Protein 3U1X (pdb70)

Nearest PDB structures (foldseek):
  3u1x-assembly1_B  TM=1.005E+00  e=4.357E-47  Parabacteroides distasonis ATCC 8503
  3u1x-assembly1_A  TM=9.796E-01  e=8.540E-43  Parabacteroides distasonis ATCC 8503
  4jqt-assembly1_B  TM=8.366E-01  e=4.100E-19  Bacteroides thetaiotaomicron VPI-5482
  3hbk-assembly1_A  TM=8.298E-01  e=6.102E-19  Parabacteroides distasonis ATCC 8503
  3h3l-assembly1_A-2  TM=8.104E-01  e=2.448E-17  Parabacteroides distasonis ATCC 8503

CATH classification: 2.60.120.560

Foldseek 3Di:
DWQDDDPVLVVVFKDRCQNLAANVQKQAQHGHQDQWDRDRSKIKHAACFNWMWGPDKAQWKDKKKKKAFAFLWWKWKWHAFDHDPVDSDRQLATWTQIDGQQAGHQDADPVGDGGDDQCCHGRHRHLRGFPDDDDDGHPDMKMWWGDDQQWIWTDIRHDTRDIDGCPPPVNVNCPVTDNPVRPNYHPDSMHIIIMGIHDGMMIMTPIMMGRDD/DWQDADPVLVVVAKDRCPNQAANVQKQAQHGRQDQWGRDRSKIKHALPPDDDDAFNKMWGPDKAQWKDKKKKKAFAFLWWKWKWHQFDHDPVDRDRQLATFTQTDGQQAGNFDQDPVRRGGDDQCCYGRHRRLRGFPDDDDDGHPDMKMWWGDDQQWIWTDIRHGTRDIDGCPDPVNVNVVPGDNPVRPNHNVDSMGIMIMGTNDGMMIMTRIMMRRDD

B-factor: mean 22.84, std 11.78, range [7.79, 90.68]

Sequence (432 aa):
KDNVLTEEEKAEGYTLLFNGKDFTGWKFNGGDVKKGWQVEDGVIVGYGVSTDIVTVKNYHNFQIKKWDWKIGAQGNSSGFLYHVQEGPKYKAPFETGPEYQLIDDDNYPWVSETGKEGLEDWQKTGCNYYAYVPETKQVNPPGEWNSSVLYKDGYVEHWLNGEKLFSFQEGSEDWKRRYSGKWEAFPDYGISTTGKLCFQDHGSKVYFKNVKIKDLDKDNVLTEEEKAEGYTLLFNGKDFTGWKFNGGDVKGWQVEDGVIVGYGADTTIKVSTDIVTVKNYHNFQIKWDWKIGAQGNSGFLYHVQEGPKYKAPFETGPEYQLIDDDNYPWVSETGKEGLEDWQKTGCNYAYVPETKQVNPPGEWNSSVLYKDGYVEHWLNGEKLFSFQEGSEDWKRRYSGKWEAFPDYGISTTGKLCFQDHGSKVYFKNVKIKDLD

Structure (mmCIF, N/CA/C/O backbone):
data_3U1X
#
_entry.id   3U1X
#
_cell.length_a   38.690
_cell.length_b   41.214
_cell.length_c   77.324
_cell.angle_alpha   92.980
_cell.angle_beta   91.640
_cell.angle_gamma   117.970
#
_symmetry.space_group_name_H-M   'P 1'
#
loop_
_entity.id
_entity.type
_entity.pdbx_description
1 polymer 'putative glycosyl hydrolase'
2 non-polymer 'TRIETHYLENE GLYCOL'
3 water water
#
loop_
_atom_site.group_PDB
_atom_site.id
_atom_site.type_symbol
_atom_site.label_atom_id
_atom_site.label_alt_id
_atom_site.label_comp_id
_atom_site.label_asym_id
_atom_site.label_entity_id
_atom_site.label_seq_id
_atom_site.pdbx_PDB_ins_code
_atom_site.Cartn_x
_atom_site.Cartn_y
_atom_site.Cartn_z
_atom_site.occupancy
_atom_site.B_iso_or_equiv
_atom_site.auth_seq_id
_atom_site.auth_comp_id
_atom_site.auth_asym_id
_atom_site.auth_atom_id
_atom_site.pdbx_PDB_model_num
ATOM 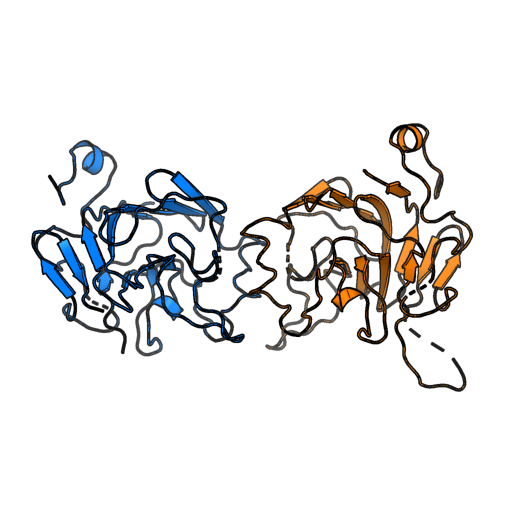1 N N . LYS A 1 8 ? 3.888 15.746 35.699 1.00 35.98 30 LYS A N 1
ATOM 2 C CA . LYS A 1 8 ? 4.510 15.922 37.021 1.00 30.00 30 LYS A CA 1
ATOM 3 C C . LYS A 1 8 ? 4.274 14.773 38.014 1.00 22.98 30 LYS A C 1
ATOM 4 O O . LYS A 1 8 ? 4.708 14.886 39.146 1.00 25.42 30 LYS A O 1
ATOM 10 N N . ASP A 1 9 ? 3.630 13.671 37.600 1.00 19.76 31 ASP A N 1
ATOM 11 C CA . ASP A 1 9 ? 3.763 12.404 38.355 1.00 19.78 31 ASP A CA 1
ATOM 12 C C . ASP A 1 9 ? 5.210 11.917 38.310 1.00 16.45 31 ASP A C 1
ATOM 13 O O . ASP A 1 9 ? 5.903 12.046 37.292 1.00 15.13 31 ASP A O 1
ATOM 18 N N . ASN A 1 10 ? 5.662 11.363 39.433 1.00 13.90 32 ASN A N 1
ATOM 19 C CA . ASN A 1 10 ? 7.010 10.842 39.607 1.00 12.65 32 ASN A CA 1
ATOM 20 C C . ASN A 1 10 ? 8.105 11.891 39.365 1.00 13.17 32 ASN A C 1
ATOM 21 O O . ASN A 1 10 ? 9.154 11.576 38.827 1.00 14.74 32 ASN A O 1
ATOM 26 N N . VAL A 1 11 ? 7.830 13.119 39.784 1.00 14.20 33 VAL A N 1
ATOM 27 C CA . VAL A 1 11 ? 8.782 14.209 39.727 1.00 14.29 33 VAL A CA 1
ATOM 28 C C . VAL A 1 11 ? 8.785 14.868 41.090 1.00 13.20 33 VAL A C 1
ATOM 29 O O . VAL A 1 11 ? 7.744 15.209 41.591 1.00 13.78 33 VAL A O 1
ATOM 33 N N . LEU A 1 12 ? 9.964 15.012 41.661 1.00 15.21 34 LEU A N 1
ATOM 34 C CA . LEU A 1 12 ? 10.149 15.788 42.876 1.00 14.61 34 LEU A CA 1
ATOM 35 C C . LEU A 1 12 ? 10.022 17.268 42.587 1.00 14.99 34 LEU A C 1
ATOM 36 O O . LEU A 1 12 ? 10.595 17.788 41.612 1.00 15.01 34 LEU A O 1
ATOM 41 N N . THR A 1 13 ? 9.262 17.950 43.426 1.00 13.72 35 THR A N 1
ATOM 42 C CA . THR A 1 13 ? 9.243 19.397 43.418 1.00 14.96 35 THR A CA 1
ATOM 43 C C . THR A 1 13 ? 10.563 19.867 43.980 1.00 14.61 35 THR A C 1
ATOM 44 O O . THR A 1 13 ? 11.260 19.123 44.680 1.00 14.91 35 THR A O 1
ATOM 48 N N . GLU A 1 14 ? 10.895 21.111 43.693 1.00 16.21 36 GLU A N 1
ATOM 49 C CA . GLU A 1 14 ? 12.075 21.726 44.259 1.00 17.09 36 GLU A CA 1
ATOM 50 C C . GLU A 1 14 ? 12.006 21.697 45.774 1.00 15.28 36 GLU A C 1
ATOM 51 O O . GLU A 1 14 ? 13.003 21.447 46.450 1.00 14.11 36 GLU A O 1
ATOM 57 N N . GLU A 1 15 ? 10.818 21.974 46.318 1.00 14.36 37 GLU A N 1
ATOM 58 C CA . GLU A 1 15 ? 10.624 21.945 47.769 1.00 12.95 37 GLU A CA 1
ATOM 59 C C . GLU A 1 15 ? 10.872 20.555 48.360 1.00 12.75 37 GLU A C 1
ATOM 60 O O . GLU A 1 15 ? 11.494 20.426 49.414 1.00 13.06 37 GLU A O 1
ATOM 66 N N . GLU A 1 16 ? 10.347 19.520 47.701 1.00 12.28 38 GLU A N 1
ATOM 67 C CA . GLU A 1 16 ? 10.570 18.142 48.145 1.00 13.20 38 GLU A CA 1
ATOM 68 C C . GLU A 1 16 ? 12.066 17.798 48.193 1.00 12.63 38 GLU A C 1
ATOM 69 O O . GLU A 1 16 ? 12.537 17.203 49.160 1.00 11.41 38 GLU A O 1
ATOM 75 N N . LYS A 1 17 ? 12.815 18.180 47.163 1.00 12.11 39 LYS A N 1
ATOM 76 C CA . LYS A 1 17 ? 14.260 17.941 47.180 1.00 15.13 39 LYS A CA 1
ATOM 77 C C . LYS A 1 17 ? 14.933 18.694 48.321 1.00 14.75 39 LYS A C 1
ATOM 78 O O . LYS A 1 17 ? 15.801 18.139 49.010 1.00 15.39 39 LYS A O 1
ATOM 84 N N . ALA A 1 18 ? 14.526 19.945 48.539 1.00 14.80 40 ALA A N 1
ATOM 85 C CA . ALA A 1 18 ? 15.077 20.758 49.619 1.00 15.35 40 ALA A CA 1
ATOM 86 C C . ALA A 1 18 ? 14.839 20.143 50.976 1.00 16.82 40 ALA A C 1
ATOM 87 O O . ALA A 1 18 ? 15.692 20.265 51.842 1.00 16.94 40 ALA A O 1
ATOM 89 N N . GLU A 1 19 ? 13.716 19.447 51.166 1.00 16.37 41 GLU A N 1
ATOM 90 C CA . GLU A 1 19 ? 13.424 18.882 52.478 1.00 17.78 41 GLU A CA 1
ATOM 91 C C . GLU A 1 19 ? 13.954 17.474 52.637 1.00 17.93 41 GLU A C 1
ATOM 92 O O . GLU A 1 19 ? 13.772 16.879 53.691 1.00 21.07 41 GLU A O 1
ATOM 98 N N . GLY A 1 20 ? 14.573 16.940 51.587 1.00 15.44 42 GLY A N 1
ATOM 99 C CA . GLY A 1 20 ? 15.283 15.668 51.652 1.00 18.98 42 GLY A CA 1
ATOM 100 C C . GLY A 1 20 ? 14.597 14.479 51.019 1.00 17.69 42 GLY A C 1
ATOM 101 O O . GLY A 1 20 ? 15.081 13.353 51.151 1.00 18.32 42 GLY A O 1
ATOM 102 N N . TYR A 1 21 ? 13.511 14.700 50.287 1.00 13.71 43 TYR A N 1
ATOM 103 C CA . TYR A 1 21 ? 12.841 13.575 49.623 1.00 13.46 43 TYR A CA 1
ATOM 104 C C . TYR A 1 21 ? 13.628 13.167 48.377 1.00 15.66 43 TYR A C 1
ATOM 105 O O . TYR A 1 21 ? 14.185 14.017 47.669 1.00 16.79 43 TYR A O 1
ATOM 114 N N . THR A 1 22 ? 13.642 11.871 48.082 1.00 13.53 44 THR A N 1
ATOM 115 C CA . THR A 1 22 ? 14.081 11.401 46.769 1.00 15.40 44 THR A CA 1
ATOM 116 C C . THR A 1 22 ? 13.001 10.457 46.241 1.00 13.79 44 THR A C 1
ATOM 117 O O . THR A 1 22 ? 12.093 10.094 46.976 1.00 13.66 44 THR A O 1
ATOM 121 N N . LEU A 1 23 ? 13.092 10.107 44.971 1.00 13.93 45 LEU A N 1
ATOM 122 C CA . LEU A 1 23 ? 12.171 9.193 44.350 1.00 13.22 45 LEU A CA 1
ATOM 123 C C . LEU A 1 23 ? 12.579 7.766 44.697 1.00 13.76 45 LEU A C 1
ATOM 124 O O . LEU A 1 23 ? 13.683 7.347 44.366 1.00 16.66 45 LEU A O 1
ATOM 129 N N . LEU A 1 24 ? 11.683 7.026 45.320 1.00 12.68 46 LEU A N 1
ATOM 130 C CA . LEU A 1 24 ? 11.889 5.601 45.553 1.00 13.01 46 LEU A CA 1
ATOM 131 C C . LEU A 1 24 ? 11.504 4.815 44.303 1.00 14.92 46 LEU A C 1
ATOM 132 O O . LEU A 1 24 ? 11.988 3.718 44.111 1.00 14.96 46 LEU A O 1
ATOM 137 N N . PHE A 1 25 ? 10.591 5.360 43.511 1.00 13.63 47 PHE A N 1
ATOM 138 C CA . PHE A 1 25 ? 10.259 4.830 42.184 1.00 13.50 47 PHE A CA 1
ATOM 139 C C . PHE A 1 25 ? 10.520 5.918 41.150 1.00 12.87 47 PHE A C 1
ATOM 140 O O . PHE A 1 25 ? 10.013 7.046 41.273 1.00 11.18 47 PHE A O 1
ATOM 148 N N . ASN A 1 26 ? 11.275 5.588 40.121 1.00 13.55 48 ASN A N 1
ATOM 149 C CA . ASN A 1 26 ? 11.681 6.614 39.155 1.00 14.63 48 ASN A CA 1
ATOM 150 C C . ASN A 1 26 ? 10.702 6.959 38.035 1.00 15.24 48 ASN A C 1
ATOM 151 O O . ASN A 1 26 ? 10.972 7.869 37.268 1.00 17.55 48 ASN A O 1
ATOM 156 N N . GLY A 1 27 ? 9.565 6.258 37.964 1.00 14.85 49 GLY A N 1
ATOM 157 C CA . GLY A 1 27 ? 8.550 6.498 36.944 1.00 14.57 49 GLY A CA 1
ATOM 158 C C . GLY A 1 27 ? 8.780 5.745 35.648 1.00 14.54 49 GLY A C 1
ATOM 159 O O . GLY A 1 27 ? 7.955 5.834 34.739 1.00 16.37 49 GLY A O 1
ATOM 160 N N . LYS A 1 28 ? 9.875 4.993 35.573 1.00 15.21 50 LYS A N 1
ATOM 161 C CA . LYS A 1 28 ? 10.279 4.322 34.334 1.00 16.93 50 LYS A CA 1
ATOM 162 C C . LYS A 1 28 ? 10.522 2.830 34.461 1.00 15.43 50 LYS A C 1
ATOM 163 O O . LYS A 1 28 ? 10.129 2.081 33.568 1.00 15.17 50 LYS A O 1
ATOM 169 N N . ASP A 1 29 ? 11.185 2.393 35.527 1.00 14.35 51 ASP A N 1
ATOM 170 C CA . ASP A 1 29 ? 11.585 0.997 35.670 1.00 15.24 51 ASP A CA 1
ATOM 171 C C . ASP A 1 29 ? 11.747 0.639 37.151 1.00 12.57 51 ASP A C 1
ATOM 172 O O . ASP A 1 29 ? 11.367 1.441 38.014 1.00 13.41 51 ASP A O 1
ATOM 177 N N . PHE A 1 30 ? 12.258 -0.568 37.434 1.00 12.83 52 PHE A N 1
ATOM 178 C CA . PHE A 1 30 ? 12.377 -1.065 38.811 1.00 14.01 52 PHE A CA 1
ATOM 179 C C . PHE A 1 30 ? 13.774 -0.876 39.408 1.00 14.19 52 PHE A C 1
ATOM 180 O O . PHE A 1 30 ? 14.163 -1.603 40.320 1.00 13.07 52 PHE A O 1
ATOM 188 N N . THR A 1 31 ? 14.514 0.125 38.920 1.00 14.76 53 THR A N 1
ATOM 189 C CA . THR A 1 31 ? 15.771 0.512 39.550 1.00 16.19 53 THR A CA 1
ATOM 190 C C . THR A 1 31 ? 15.526 0.751 41.025 1.00 15.87 53 THR A C 1
ATOM 191 O O . THR A 1 31 ? 14.625 1.501 41.378 1.00 13.71 53 THR A O 1
ATOM 195 N N . GLY A 1 32 ? 16.311 0.093 41.877 1.00 14.75 54 GLY A N 1
ATOM 196 C CA . GLY A 1 32 ? 16.144 0.245 43.327 1.00 14.39 54 GLY A CA 1
ATOM 197 C C . GLY A 1 32 ? 15.252 -0.785 43.968 1.00 12.63 54 GLY A C 1
ATOM 198 O O . GLY A 1 32 ? 15.085 -0.780 45.184 1.00 14.17 54 GLY A O 1
ATOM 199 N N . TRP A 1 33 ? 14.659 -1.654 43.159 1.00 11.95 55 TRP A N 1
ATOM 200 C CA . TRP A 1 33 ? 13.794 -2.719 43.627 1.00 12.90 55 TRP A CA 1
ATOM 201 C C . TRP A 1 33 ? 14.289 -4.105 43.176 1.00 12.86 55 TRP A C 1
ATOM 202 O O . TRP A 1 33 ? 15.018 -4.252 42.174 1.00 15.26 55 TRP A O 1
ATOM 213 N N . LYS A 1 34 ? 13.848 -5.126 43.889 1.00 11.70 56 LYS A N 1
ATOM 214 C CA . LYS A 1 34 ? 14.145 -6.531 43.612 1.00 12.34 56 LYS A CA 1
ATOM 215 C C . LYS A 1 34 ? 12.944 -7.354 44.056 1.00 11.87 56 LYS A C 1
ATOM 216 O O . LYS A 1 34 ? 12.108 -6.874 44.813 1.00 11.88 56 LYS A O 1
ATOM 235 N N . PHE A 1 36 ? 11.325 -10.019 46.489 1.00 13.09 58 PHE A N 1
ATOM 236 C CA . PHE A 1 36 ? 11.572 -10.593 47.818 1.00 11.75 58 PHE A CA 1
ATOM 237 C C . PHE A 1 36 ? 12.254 -11.967 47.658 1.00 12.61 58 PHE A C 1
ATOM 238 O O . PHE A 1 36 ? 11.755 -12.866 46.957 1.00 11.99 58 PHE A O 1
ATOM 246 N N . ASN A 1 37 ? 13.412 -12.099 48.289 1.00 12.31 59 ASN A N 1
ATOM 247 C CA . ASN A 1 37 ? 14.201 -13.346 48.232 1.00 13.57 59 ASN A CA 1
ATOM 248 C C . ASN A 1 37 ? 14.602 -13.747 46.817 1.00 15.83 59 ASN A C 1
ATOM 249 O O . ASN A 1 37 ? 14.864 -14.940 46.546 1.00 19.46 59 ASN A O 1
ATOM 254 N N . GLY A 1 38 ? 14.684 -12.773 45.924 1.00 15.75 60 GLY A N 1
ATOM 255 C CA . GLY A 1 38 ? 14.969 -13.064 44.509 1.00 16.78 60 GLY A CA 1
ATOM 256 C C . GLY A 1 38 ? 15.803 -11.975 43.894 1.00 18.42 60 GLY A C 1
ATOM 257 O O . GLY A 1 38 ? 16.464 -11.220 44.587 1.00 21.65 60 GLY A O 1
ATOM 258 N N . GLY A 1 39 ? 15.786 -11.916 42.572 1.00 19.73 61 GLY A N 1
ATOM 259 C CA . GLY A 1 39 ? 16.565 -10.936 41.853 1.00 20.94 61 GLY A CA 1
ATOM 260 C C . GLY A 1 39 ? 15.669 -9.945 41.151 1.00 21.22 61 GLY A C 1
ATOM 261 O O . GLY A 1 39 ? 14.879 -9.271 41.789 1.00 18.24 61 GLY A O 1
ATOM 262 N N . ASP A 1 40 ? 15.792 -9.867 39.827 1.00 23.68 62 ASP A N 1
ATOM 263 C CA . ASP A 1 40 ? 15.011 -8.920 39.030 1.00 28.49 62 ASP A CA 1
ATOM 264 C C . ASP A 1 40 ? 13.512 -9.038 39.281 1.00 24.79 62 ASP A C 1
ATOM 265 O O . ASP A 1 40 ? 12.960 -10.137 39.442 1.00 21.49 62 ASP A O 1
ATOM 270 N N . VAL A 1 41 ? 12.847 -7.889 39.293 1.00 23.72 63 VAL A N 1
ATOM 271 C CA . VAL A 1 41 ? 11.402 -7.876 39.484 1.00 24.40 63 VAL A CA 1
ATOM 272 C C . VAL A 1 41 ? 10.634 -8.647 38.390 1.00 28.79 63 VAL A C 1
ATOM 273 O O . VAL A 1 41 ? 10.891 -8.441 37.214 1.00 36.07 63 VAL A O 1
ATOM 277 N N . LYS A 1 42 ? 9.723 -9.525 38.818 1.00 29.57 64 LYS A N 1
ATOM 278 C CA A LYS A 1 42 ? 8.778 -10.216 37.929 0.50 33.63 64 LYS A CA 1
ATOM 279 C CA B LYS A 1 42 ? 8.772 -10.196 37.929 0.50 32.80 64 LYS A CA 1
ATOM 280 C C . LYS A 1 42 ? 7.378 -10.271 38.571 1.00 28.46 64 LYS A C 1
ATOM 281 O O . LYS A 1 42 ? 7.238 -10.270 39.795 1.00 32.26 64 LYS A O 1
ATOM 292 N N . GLY A 1 43 ? 6.325 -10.354 37.750 1.00 32.71 65 GLY A N 1
ATOM 293 C CA . GLY A 1 43 ? 4.929 -10.364 38.273 1.00 27.95 65 GLY A CA 1
ATOM 294 C C . GLY A 1 43 ? 4.369 -8.947 38.458 1.00 25.59 65 GLY A C 1
ATOM 295 O O . GLY A 1 43 ? 3.210 -8.742 38.943 1.00 25.44 65 GLY A O 1
ATOM 296 N N . TRP A 1 44 ? 5.222 -7.980 38.100 1.00 17.43 66 TRP A N 1
ATOM 297 C CA . TRP A 1 44 ? 4.948 -6.551 38.207 1.00 15.60 66 TRP A CA 1
ATOM 298 C C . TRP A 1 44 ? 5.478 -5.877 36.937 1.00 15.08 66 TRP A C 1
ATOM 299 O O . TRP A 1 44 ? 6.473 -6.319 36.349 1.00 18.04 66 TRP A O 1
ATOM 310 N N . GLN A 1 45 ? 4.868 -4.759 36.538 1.00 15.34 67 GLN A N 1
ATOM 311 C CA . GLN A 1 45 ? 5.268 -4.057 35.313 1.00 15.60 67 GLN A CA 1
ATOM 312 C C . GLN A 1 45 ? 5.149 -2.585 35.541 1.00 15.08 67 GLN A C 1
ATOM 313 O O . GLN A 1 45 ? 4.290 -2.189 36.313 1.00 16.42 67 GLN A O 1
ATOM 319 N N . VAL A 1 46 ? 5.985 -1.779 34.871 1.00 15.49 68 VAL A N 1
ATOM 320 C CA . VAL A 1 46 ? 5.749 -0.343 34.833 1.00 13.98 68 VAL A CA 1
ATOM 321 C C . VAL A 1 46 ? 4.836 -0.032 33.645 1.00 17.12 68 VAL A C 1
ATOM 322 O O . VAL A 1 46 ? 5.157 -0.385 32.506 1.00 18.34 68 VAL A O 1
ATOM 326 N N . GLU A 1 47 ? 3.686 0.571 33.925 1.00 14.77 69 GLU A N 1
ATOM 327 C CA . GLU A 1 47 ? 2.681 0.902 32.908 1.00 16.35 69 GLU A CA 1
ATOM 328 C C . GLU A 1 47 ? 2.299 2.373 33.025 1.00 17.03 69 GLU A C 1
ATOM 329 O O . GLU A 1 47 ? 1.721 2.787 34.020 1.00 14.96 69 GLU A O 1
ATOM 335 N N . ASP A 1 48 ? 2.650 3.166 32.011 1.00 20.76 70 ASP A N 1
ATOM 336 C CA . ASP A 1 48 ? 2.323 4.596 31.969 1.00 20.96 70 ASP A CA 1
ATOM 337 C C . ASP A 1 48 ? 2.850 5.327 33.207 1.00 17.59 70 ASP A C 1
ATOM 338 O O . ASP A 1 48 ? 2.141 6.141 33.790 1.00 16.86 70 ASP A O 1
ATOM 343 N N . GLY A 1 49 ? 4.093 5.070 33.592 1.00 16.58 71 GLY A N 1
ATOM 344 C CA . GLY A 1 49 ? 4.658 5.706 34.776 1.00 16.44 71 GLY A CA 1
ATOM 345 C C . GLY A 1 49 ? 4.043 5.261 36.103 1.00 15.88 71 GLY A C 1
ATOM 346 O O . GLY A 1 49 ? 4.066 5.994 37.096 1.00 17.71 71 GLY A O 1
ATOM 347 N N . VAL A 1 50 ? 3.503 4.047 36.127 1.00 12.51 72 VAL A N 1
ATOM 348 C CA . VAL A 1 50 ? 2.910 3.481 37.350 1.00 11.91 72 VAL A CA 1
ATOM 349 C C . VAL A 1 50 ? 3.447 2.081 37.589 1.00 13.22 72 VAL A C 1
ATOM 350 O O . VAL A 1 50 ? 3.518 1.292 36.659 1.00 12.94 72 VAL A O 1
ATOM 354 N N . ILE A 1 51 ? 3.809 1.778 38.834 1.00 11.14 73 ILE A N 1
ATOM 355 C CA . ILE A 1 51 ? 4.128 0.387 39.231 1.00 11.23 73 ILE A CA 1
ATOM 356 C C . ILE A 1 51 ? 2.814 -0.389 39.276 1.00 11.94 73 ILE A C 1
ATOM 357 O O . ILE A 1 51 ? 1.890 -0.048 40.025 1.00 12.62 73 ILE A O 1
ATOM 362 N N . VAL A 1 52 ? 2.730 -1.440 38.484 1.00 11.90 74 VAL A N 1
ATOM 363 C CA . VAL A 1 52 ? 1.525 -2.233 38.429 1.00 11.47 74 VAL A CA 1
ATOM 364 C C . VAL A 1 52 ? 1.785 -3.679 38.837 1.00 12.46 74 VAL A C 1
ATOM 365 O O . VAL A 1 52 ? 2.609 -4.377 38.218 1.00 13.15 74 VAL A O 1
ATOM 369 N N . GLY A 1 53 ? 1.124 -4.098 39.921 1.00 14.15 75 GLY A N 1
ATOM 370 C CA . GLY A 1 53 ? 1.178 -5.499 40.359 1.00 14.78 75 GLY A CA 1
ATOM 371 C C . GLY A 1 53 ? -0.007 -6.257 39.813 1.00 15.22 75 GLY A C 1
ATOM 372 O O . GLY A 1 53 ? -1.102 -5.731 39.740 1.00 13.94 75 GLY A O 1
ATOM 373 N N . TYR A 1 54 ? 0.217 -7.515 39.465 1.00 17.50 76 TYR A N 1
ATOM 374 C CA . TYR A 1 54 ? -0.830 -8.354 38.916 1.00 20.50 76 TYR A CA 1
ATOM 375 C C . TYR A 1 54 ? -1.416 -9.349 39.918 1.00 25.55 76 TYR A C 1
ATOM 376 O O . TYR A 1 54 ? -2.506 -9.862 39.691 1.00 28.84 76 TYR A O 1
ATOM 385 N N . GLY A 1 55 ? -0.700 -9.637 40.999 1.00 27.75 77 GLY A N 1
ATOM 386 C CA . GLY A 1 55 ? -1.261 -10.388 42.122 1.00 40.60 77 GLY A CA 1
ATOM 387 C C . GLY A 1 55 ? -1.405 -11.879 41.875 1.00 43.63 77 GLY A C 1
ATOM 388 O O . GLY A 1 55 ? -2.351 -12.492 42.353 1.00 44.83 77 GLY A O 1
ATOM 389 N N . ASN A 1 56 ? -0.467 -12.457 41.132 1.00 49.16 78 ASN A N 1
ATOM 390 N N . VAL A 1 68 ? 4.665 -19.166 46.618 1.00 48.52 90 VAL A N 1
ATOM 391 C CA . VAL A 1 68 ? 5.862 -18.352 46.768 1.00 46.31 90 VAL A CA 1
ATOM 392 C C . VAL A 1 68 ? 5.479 -16.859 46.885 1.00 33.34 90 VAL A C 1
ATOM 393 O O . VAL A 1 68 ? 4.391 -16.462 46.475 1.00 44.58 90 VAL A O 1
ATOM 395 N N . SER A 1 69 ? 6.356 -16.049 47.472 1.00 31.53 91 SER A N 1
ATOM 396 C CA . SER A 1 69 ? 6.172 -14.579 47.469 1.00 24.56 91 SER A CA 1
ATOM 397 C C . SER A 1 69 ? 6.641 -14.026 46.135 1.00 21.25 91 SER A C 1
ATOM 398 O O . SER A 1 69 ? 7.735 -14.355 45.672 1.00 24.76 91 SER A O 1
ATOM 401 N N . THR A 1 70 ? 5.820 -13.190 45.511 1.00 17.13 92 THR A N 1
ATOM 402 C CA . THR A 1 70 ? 6.233 -12.470 44.320 1.00 18.80 92 THR A CA 1
ATOM 403 C C . THR A 1 70 ? 6.215 -10.951 44.596 1.00 17.78 92 THR A C 1
ATOM 404 O O . THR A 1 70 ? 6.073 -10.143 43.677 1.00 18.29 92 THR A O 1
ATOM 408 N N . ASP A 1 71 ? 6.422 -10.586 45.860 1.00 14.08 93 ASP A N 1
ATOM 409 C CA . ASP A 1 71 ? 6.372 -9.185 46.271 1.00 14.48 93 ASP A CA 1
ATOM 410 C C . ASP A 1 71 ? 7.672 -8.475 45.915 1.00 13.33 93 ASP A C 1
ATOM 411 O O . ASP A 1 71 ? 8.666 -9.129 45.618 1.00 13.40 93 ASP A O 1
ATOM 416 N N . ILE A 1 72 ? 7.624 -7.136 45.897 1.00 10.77 94 ILE A N 1
ATOM 417 C CA . ILE A 1 72 ? 8.813 -6.313 45.604 1.00 11.15 94 ILE A CA 1
ATOM 418 C C . ILE A 1 72 ? 9.334 -5.608 46.843 1.00 10.79 94 ILE A C 1
ATOM 419 O O . ILE A 1 72 ? 8.564 -5.175 47.685 1.00 11.10 94 ILE A O 1
ATOM 424 N N . VAL A 1 73 ? 10.655 -5.548 46.958 1.00 10.28 95 VAL A N 1
ATOM 425 C CA . VAL A 1 73 ? 11.319 -4.918 48.090 1.00 10.59 95 VAL A CA 1
ATOM 426 C C . VAL A 1 73 ? 12.418 -4.027 47.586 1.00 9.53 95 VAL A C 1
ATOM 427 O O . VAL A 1 73 ? 13.002 -4.231 46.488 1.00 9.34 95 VAL A O 1
ATOM 431 N N . THR A 1 74 ? 12.678 -2.989 48.364 1.00 8.66 96 THR A N 1
ATOM 432 C CA . THR A 1 74 ? 13.786 -2.114 48.071 1.00 9.53 96 THR A CA 1
ATOM 433 C C . THR A 1 74 ? 15.115 -2.864 48.196 1.00 11.18 96 THR A C 1
ATOM 434 O O . THR A 1 74 ? 15.261 -3.791 49.006 1.00 11.27 96 THR A O 1
ATOM 438 N N . VAL A 1 75 ? 16.087 -2.467 47.381 1.00 11.74 97 VAL A N 1
ATOM 439 C CA . VAL A 1 75 ? 17.426 -3.007 47.561 1.00 12.54 97 VAL A CA 1
ATOM 440 C C . VAL A 1 75 ? 17.981 -2.398 48.850 1.00 13.05 97 VAL A C 1
ATOM 441 O O . VAL A 1 75 ? 18.565 -3.117 49.665 1.00 13.82 97 VAL A O 1
ATOM 445 N N . LYS A 1 76 ? 17.698 -1.114 49.073 1.00 12.77 98 LYS A N 1
ATOM 446 C CA . LYS A 1 76 ? 18.204 -0.385 50.226 1.00 14.32 98 LYS A CA 1
ATOM 447 C C . LYS A 1 76 ? 17.482 -0.751 51.526 1.00 13.37 98 LYS A C 1
ATOM 448 O O . LYS A 1 76 ? 16.253 -0.959 51.540 1.00 13.18 98 LYS A O 1
ATOM 454 N N . ASN A 1 77 ? 18.254 -0.809 52.608 1.00 11.51 99 ASN A N 1
ATOM 455 C CA . ASN A 1 77 ? 17.726 -0.915 53.986 1.00 10.89 99 ASN A CA 1
ATOM 456 C C . ASN A 1 77 ? 17.484 0.488 54.573 1.00 11.78 99 ASN A C 1
ATOM 457 O O . ASN A 1 77 ? 18.286 1.419 54.337 1.00 12.95 99 ASN A O 1
ATOM 462 N N . TYR A 1 78 ? 16.404 0.610 55.356 1.00 11.21 100 TYR A N 1
ATOM 463 C CA . TYR A 1 78 ? 16.045 1.859 56.021 1.00 11.90 100 TYR A CA 1
ATOM 464 C C . TYR A 1 78 ? 15.875 1.594 57.492 1.00 12.44 100 TYR A C 1
ATOM 465 O O . TYR A 1 78 ? 15.357 0.555 57.885 1.00 12.80 100 TYR A O 1
ATOM 474 N N . HIS A 1 79 ? 16.304 2.547 58.296 1.00 12.65 101 HIS A N 1
ATOM 475 C CA . HIS A 1 79 ? 15.957 2.561 59.700 1.00 12.40 101 HIS A CA 1
ATOM 476 C C . HIS A 1 79 ? 14.837 3.584 59.837 1.00 11.04 101 HIS A C 1
ATOM 477 O O . HIS A 1 79 ? 13.679 3.251 59.622 1.00 11.51 101 HIS A O 1
ATOM 484 N N . ASN A 1 80 ? 15.173 4.838 60.112 1.00 10.42 102 ASN A N 1
ATOM 485 C CA . ASN A 1 80 ? 14.163 5.905 60.173 1.00 10.01 102 ASN A CA 1
ATOM 486 C C . ASN A 1 80 ? 13.855 6.452 58.800 1.00 10.55 102 ASN A C 1
ATOM 487 O O . ASN A 1 80 ? 14.746 6.622 57.955 1.00 11.56 102 ASN A O 1
ATOM 492 N N . PHE A 1 81 ? 12.571 6.666 58.547 1.00 9.41 103 PHE A N 1
ATOM 493 C CA . PHE A 1 81 ? 12.137 7.147 57.212 1.00 9.22 103 PHE A CA 1
ATOM 494 C C . PHE A 1 81 ? 10.772 7.796 57.255 1.00 9.64 103 PHE A C 1
ATOM 495 O O . PHE A 1 81 ? 9.958 7.598 58.193 1.00 8.90 103 PHE A O 1
ATOM 503 N N . GLN A 1 82 ? 10.499 8.562 56.198 1.00 10.17 104 GLN A N 1
ATOM 504 C CA . GLN A 1 82 ? 9.175 9.072 55.938 1.00 10.62 104 GLN A CA 1
ATOM 505 C C . GLN A 1 82 ? 8.890 8.836 54.467 1.00 10.43 104 GLN A C 1
ATOM 506 O O . GLN A 1 82 ? 9.634 9.308 53.591 1.00 13.83 104 GLN A O 1
ATOM 512 N N . ILE A 1 83 ? 7.820 8.085 54.169 1.00 9.40 105 ILE A N 1
ATOM 513 C CA . ILE A 1 83 ? 7.481 7.753 52.823 1.00 9.15 105 ILE A CA 1
ATOM 514 C C . ILE A 1 83 ? 6.050 8.206 52.517 1.00 9.98 105 ILE A C 1
ATOM 515 O O . ILE A 1 83 ? 5.156 8.022 53.316 1.00 9.21 105 ILE A O 1
ATOM 520 N N . LYS A 1 84 ? 5.882 8.853 51.365 1.00 9.15 106 LYS A N 1
ATOM 521 C CA A LYS A 1 84 ? 4.556 9.127 50.890 0.50 9.82 106 LYS A CA 1
ATOM 522 C CA B LYS A 1 84 ? 4.588 9.224 50.815 0.50 10.30 106 LYS A CA 1
ATOM 523 C C . LYS A 1 84 ? 4.379 8.455 49.538 1.00 10.66 106 LYS A C 1
ATOM 524 O O . LYS A 1 84 ? 5.325 8.275 48.778 1.00 11.91 106 LYS A O 1
ATOM 535 N N . TRP A 1 85 ? 3.162 8.012 49.267 1.00 9.41 107 TRP A N 1
ATOM 536 C CA . TRP A 1 85 ? 2.899 7.355 47.994 1.00 10.43 107 TRP A CA 1
ATOM 537 C C . TRP A 1 85 ? 1.427 7.442 47.644 1.00 10.45 107 TRP A C 1
ATOM 538 O O . TRP A 1 85 ? 0.586 7.660 48.524 1.00 10.93 107 TRP A O 1
ATOM 549 N N . ASP A 1 86 ? 1.139 7.317 46.348 1.00 10.73 108 ASP A N 1
ATOM 550 C CA . ASP A 1 86 ? -0.207 7.226 45.807 1.00 10.08 108 ASP A CA 1
ATOM 551 C C . ASP A 1 86 ? -0.455 5.797 45.381 1.00 10.75 108 ASP A C 1
ATOM 552 O O . ASP A 1 86 ? 0.448 5.104 44.886 1.00 11.28 108 ASP A O 1
ATOM 557 N N . TRP A 1 87 ? -1.682 5.358 45.591 1.00 9.04 109 TRP A N 1
ATOM 558 C CA . TRP A 1 87 ? -2.051 3.988 45.245 1.00 9.32 109 TRP A CA 1
ATOM 559 C C . TRP A 1 87 ? -3.494 3.867 44.814 1.00 9.33 109 TRP A C 1
ATOM 560 O O . TRP A 1 87 ? -4.344 4.699 45.154 1.00 10.09 109 TRP A O 1
ATOM 571 N N . LYS A 1 88 ? -3.754 2.802 44.083 1.00 11.08 110 LYS A N 1
ATOM 572 C CA . LYS A 1 88 ? -5.092 2.440 43.629 1.00 11.94 110 LYS A CA 1
ATOM 573 C C . LYS A 1 88 ? -5.136 0.910 43.558 1.00 11.57 110 LYS A C 1
ATOM 574 O O . LYS A 1 88 ? -4.130 0.275 43.308 1.00 10.84 110 LYS A O 1
ATOM 580 N N . ILE A 1 89 ? -6.290 0.298 43.825 1.00 11.02 111 ILE A N 1
ATOM 581 C CA . ILE A 1 89 ? -6.427 -1.155 43.716 1.00 12.04 111 ILE A CA 1
ATOM 582 C C . ILE A 1 89 ? -7.580 -1.479 42.796 1.00 13.20 111 ILE A C 1
ATOM 583 O O . ILE A 1 89 ? -8.501 -0.667 42.629 1.00 12.93 111 ILE A O 1
ATOM 588 N N . GLY A 1 90 ? -7.488 -2.651 42.177 1.00 13.89 112 GLY A N 1
ATOM 589 C CA . GLY A 1 90 ? -8.632 -3.258 41.504 1.00 15.56 112 GLY A CA 1
ATOM 590 C C . GLY A 1 90 ? -9.621 -3.823 42.500 1.00 15.04 112 GLY A C 1
ATOM 591 O O . GLY A 1 90 ? -9.352 -3.947 43.698 1.00 14.08 112 GLY A O 1
ATOM 592 N N . ALA A 1 91 ? -10.789 -4.192 41.984 1.00 15.87 113 ALA A N 1
ATOM 593 C CA . ALA A 1 91 ? -11.828 -4.827 42.804 1.00 15.09 113 ALA A CA 1
ATOM 594 C C . ALA A 1 91 ? -11.287 -6.060 43.477 1.00 14.48 113 ALA A C 1
ATOM 595 O O . ALA A 1 91 ? -10.565 -6.861 42.860 1.00 14.80 113 ALA A O 1
ATOM 597 N N . GLN A 1 92 ? -11.662 -6.216 44.744 1.00 13.92 114 GLN A N 1
ATOM 598 C CA . GLN A 1 92 ? -11.232 -7.308 45.602 1.00 15.00 114 GLN A CA 1
ATOM 599 C C . GLN A 1 92 ? -9.725 -7.340 45.862 1.00 12.99 114 GLN A C 1
ATOM 600 O O . GLN A 1 92 ? -9.201 -8.340 46.321 1.00 14.55 114 GLN A O 1
ATOM 606 N N . GLY A 1 93 ? -9.049 -6.212 45.627 1.00 12.33 115 GLY A N 1
ATOM 607 C CA . GLY A 1 93 ? -7.598 -6.152 45.825 1.00 11.93 115 GLY A CA 1
ATOM 608 C C . GLY A 1 93 ? -7.159 -6.326 47.265 1.00 11.94 115 GLY A C 1
ATOM 609 O O . GLY A 1 93 ? -7.861 -5.927 48.187 1.00 9.85 115 GLY A O 1
ATOM 610 N N . ASN A 1 94 ? -5.998 -6.967 47.459 1.00 13.15 116 ASN A N 1
ATOM 611 C CA . ASN A 1 94 ? -5.407 -7.113 48.787 1.00 13.10 116 ASN A CA 1
ATOM 612 C C . ASN A 1 94 ? -3.916 -6.908 48.645 1.00 13.43 116 ASN A C 1
ATOM 613 O O . ASN A 1 94 ? -3.207 -7.817 48.222 1.00 12.96 116 ASN A O 1
ATOM 618 N N . SER A 1 95 ? -3.501 -5.681 48.938 1.00 11.47 117 SER A N 1
ATOM 619 C CA A SER A 1 95 ? -2.117 -5.274 48.792 0.50 10.48 117 SER A CA 1
ATOM 620 C CA B SER A 1 95 ? -2.105 -5.267 48.807 0.50 12.33 117 SER A CA 1
ATOM 621 C C . SER A 1 95 ? -1.652 -4.615 50.090 1.00 10.66 117 SER A C 1
ATOM 622 O O . SER A 1 95 ? -2.390 -4.594 51.092 1.00 10.72 117 SER A O 1
ATOM 627 N N . GLY A 1 96 ? -0.433 -4.096 50.097 1.00 10.80 118 GLY A N 1
ATOM 628 C CA . GLY A 1 96 ? 0.106 -3.547 51.299 1.00 11.64 118 GLY A CA 1
ATOM 629 C C . GLY A 1 96 ? 1.452 -2.892 51.062 1.00 10.72 118 GLY A C 1
ATOM 630 O O . GLY A 1 96 ? 2.126 -3.174 50.062 1.00 9.92 118 GLY A O 1
ATOM 631 N N . PHE A 1 97 ? 1.774 -1.987 51.968 1.00 9.94 119 PHE A N 1
ATOM 632 C CA . PHE A 1 97 ? 3.122 -1.416 52.122 1.00 9.05 119 PHE A CA 1
ATOM 633 C C . PHE A 1 97 ? 3.670 -1.996 53.424 1.00 9.18 119 PHE A C 1
ATOM 634 O O . PHE A 1 97 ? 3.028 -1.923 54.470 1.00 9.34 119 PHE A O 1
ATOM 642 N N . LEU A 1 98 ? 4.888 -2.539 53.376 1.00 9.78 120 LEU A N 1
ATOM 643 C CA . LEU A 1 98 ? 5.527 -3.127 54.548 1.00 10.03 120 LEU A CA 1
ATOM 644 C C . LEU A 1 98 ? 6.901 -2.492 54.707 1.00 10.45 120 LEU A C 1
ATOM 645 O O . LEU A 1 98 ? 7.517 -2.084 53.715 1.00 10.39 120 LEU A O 1
ATOM 650 N N . TYR A 1 99 ? 7.335 -2.364 55.952 1.00 9.51 121 TYR A N 1
ATOM 651 C CA . TYR A 1 99 ? 8.619 -1.749 56.275 1.00 10.39 121 TYR A CA 1
ATOM 652 C C . TYR A 1 99 ? 9.419 -2.603 57.265 1.00 10.46 121 TYR A C 1
ATOM 653 O O . TYR A 1 99 ? 8.870 -3.397 58.044 1.00 9.51 121 TYR A O 1
ATOM 662 N N . HIS A 1 100 ? 10.733 -2.425 57.217 1.00 9.14 122 HIS A N 1
ATOM 663 C CA . HIS A 1 100 ? 11.692 -3.175 58.029 1.00 10.12 122 HIS A CA 1
ATOM 664 C C . HIS A 1 100 ? 11.583 -4.657 57.778 1.00 10.69 122 HIS A C 1
ATOM 665 O O . HIS A 1 100 ? 11.600 -5.476 58.697 1.00 10.68 122 HIS A O 1
ATOM 672 N N . VAL A 1 101 ? 11.437 -4.984 56.500 1.00 10.14 123 VAL A N 1
ATOM 673 C CA . VAL A 1 101 ? 11.344 -6.364 56.047 1.00 10.79 123 VAL A CA 1
ATOM 674 C C . VAL A 1 101 ? 12.736 -7.012 56.032 1.00 10.77 123 VAL A C 1
ATOM 675 O O . VAL A 1 101 ? 13.701 -6.440 55.495 1.00 10.85 123 VAL A O 1
ATOM 679 N N . GLN A 1 102 ? 12.803 -8.248 56.531 1.00 10.48 124 GLN A N 1
ATOM 680 C CA . GLN A 1 102 ? 14.002 -9.077 56.416 1.00 13.36 124 GLN A CA 1
ATOM 681 C C . GLN A 1 102 ? 13.826 -10.112 55.338 1.00 12.47 124 GLN A C 1
ATOM 682 O O . GLN A 1 102 ? 12.722 -10.632 55.145 1.00 12.50 124 GLN A O 1
ATOM 688 N N . GLU A 1 103 ? 14.924 -10.383 54.639 1.00 12.74 125 GLU A N 1
ATOM 689 C CA . GLU A 1 103 ? 14.994 -11.432 53.651 1.00 12.39 125 GLU A CA 1
ATOM 690 C C . GLU A 1 103 ? 15.870 -12.584 54.145 1.00 12.31 125 GLU A C 1
ATOM 691 O O . GLU A 1 103 ? 16.614 -12.466 55.114 1.00 11.87 125 GLU A O 1
ATOM 697 N N . GLY A 1 104 ? 15.753 -13.712 53.453 1.00 11.09 126 GLY A N 1
ATOM 698 C CA . GLY A 1 104 ? 16.634 -14.847 53.683 1.00 11.75 126 GLY A CA 1
ATOM 699 C C . GLY A 1 104 ? 15.855 -16.138 53.572 1.00 11.51 126 GLY A C 1
ATOM 700 O O . GLY A 1 104 ? 14.618 -16.100 53.553 1.00 12.47 126 GLY A O 1
ATOM 701 N N . PRO A 1 105 ? 16.566 -17.263 53.501 1.00 12.49 127 PRO A N 1
ATOM 702 C CA . PRO A 1 105 ? 15.906 -18.572 53.316 1.00 13.36 127 PRO A CA 1
ATOM 703 C C . PRO A 1 105 ? 14.929 -18.935 54.423 1.00 13.49 127 PRO A C 1
ATOM 704 O O . PRO A 1 105 ? 13.966 -19.664 54.153 1.00 13.36 127 PRO A O 1
ATOM 708 N N . LYS A 1 106 ? 15.138 -18.432 55.642 1.00 12.43 128 LYS A N 1
ATOM 709 C CA . LYS A 1 106 ? 14.239 -18.745 56.734 1.00 13.40 128 LYS A CA 1
ATOM 710 C C . LYS A 1 106 ? 12.842 -18.136 56.563 1.00 14.22 128 LYS A C 1
ATOM 711 O O . LYS A 1 106 ? 11.919 -18.560 57.282 1.00 14.49 128 LYS A O 1
ATOM 717 N N . TYR A 1 107 ? 12.697 -17.170 55.641 1.00 13.36 129 TYR A N 1
ATOM 718 C CA . TYR A 1 107 ? 11.430 -16.434 55.440 1.00 13.10 129 TYR A CA 1
ATOM 719 C C . TYR A 1 107 ? 10.773 -16.779 54.123 1.00 14.99 129 TYR A C 1
ATOM 720 O O . TYR A 1 107 ? 11.419 -16.823 53.083 1.00 15.97 129 TYR A O 1
ATOM 729 N N . LYS A 1 108 ? 9.459 -17.014 54.170 1.00 16.14 130 LYS A N 1
ATOM 730 C CA . LYS A 1 108 ? 8.704 -17.271 52.958 1.00 17.33 130 LYS A CA 1
ATOM 731 C C . LYS A 1 108 ? 8.064 -16.014 52.427 1.00 16.46 130 LYS A C 1
ATOM 732 O O . LYS A 1 108 ? 7.825 -15.898 51.215 1.00 17.26 130 LYS A O 1
ATOM 738 N N . ALA A 1 109 ? 7.819 -15.067 53.321 1.00 14.57 131 ALA A N 1
ATOM 739 C CA . ALA A 1 109 ? 7.093 -13.846 52.967 1.00 14.33 131 ALA A CA 1
ATOM 740 C C . ALA A 1 109 ? 7.524 -12.628 53.785 1.00 13.91 131 ALA A C 1
ATOM 741 O O . ALA A 1 109 ? 7.969 -12.769 54.928 1.00 13.97 131 ALA A O 1
ATOM 743 N N . PRO A 1 110 ? 7.348 -11.430 53.209 1.00 13.80 132 PRO A N 1
ATOM 744 C CA . PRO A 1 110 ? 7.694 -10.188 53.919 1.00 14.63 132 PRO A CA 1
ATOM 745 C C . PRO A 1 110 ? 6.918 -9.926 55.204 1.00 13.10 132 PRO A C 1
ATOM 746 O O . PRO A 1 110 ? 7.488 -9.355 56.135 1.00 12.05 132 PRO A O 1
ATOM 750 N N . PHE A 1 111 ? 5.656 -10.343 55.264 1.00 13.45 133 PHE A N 1
ATOM 751 C CA . PHE A 1 111 ? 4.820 -10.118 56.461 1.00 17.50 133 PHE A CA 1
ATOM 752 C C . PHE A 1 111 ? 5.375 -10.794 57.729 1.00 15.63 133 PHE A C 1
ATOM 753 O O . PHE A 1 111 ? 5.016 -10.419 58.830 1.00 15.22 133 PHE A O 1
ATOM 761 N N . GLU A 1 112 ? 6.249 -11.794 57.578 1.00 14.25 134 GLU A N 1
ATOM 762 C CA . GLU A 1 112 ? 6.820 -12.495 58.739 1.00 14.04 134 GLU A CA 1
ATOM 763 C C . GLU A 1 112 ? 7.732 -11.613 59.573 1.00 12.52 134 GLU A C 1
ATOM 764 O O . GLU A 1 112 ? 8.012 -11.933 60.739 1.00 16.35 134 GLU A O 1
ATOM 770 N N . THR A 1 113 ? 8.188 -10.492 59.005 1.00 11.75 135 THR A N 1
ATOM 771 C CA . THR A 1 113 ? 9.085 -9.588 59.697 1.00 11.34 135 THR A CA 1
ATOM 772 C C . THR A 1 113 ? 8.636 -8.130 59.712 1.00 11.96 135 THR A C 1
ATOM 773 O O . THR A 1 113 ? 8.812 -7.468 60.725 1.00 13.28 135 THR A O 1
ATOM 777 N N . GLY A 1 114 ? 8.157 -7.626 58.580 1.00 11.76 136 GLY A N 1
ATOM 778 C CA . GLY A 1 114 ? 7.856 -6.203 58.455 1.00 11.70 136 GLY A CA 1
ATOM 779 C C . GLY A 1 114 ? 6.398 -5.890 58.746 1.00 13.00 136 GLY A C 1
ATOM 780 O O . GLY A 1 114 ? 5.500 -6.538 58.197 1.00 12.34 136 GLY A O 1
ATOM 781 N N . PRO A 1 115 ? 6.137 -4.874 59.605 1.00 12.33 137 PRO A N 1
ATOM 782 C CA . PRO A 1 115 ? 4.760 -4.441 59.754 1.00 12.47 137 PRO A CA 1
ATOM 783 C C . PRO A 1 115 ? 4.160 -3.935 58.445 1.00 12.36 137 PRO A C 1
ATOM 784 O O . PRO A 1 115 ? 4.889 -3.405 57.583 1.00 12.25 137 PRO A O 1
ATOM 788 N N . GLU A 1 116 ? 2.844 -4.125 58.306 1.00 12.68 138 GLU A N 1
ATOM 789 C CA . GLU A 1 116 ? 2.092 -3.825 57.069 1.00 11.13 138 GLU A CA 1
ATOM 790 C C . GLU A 1 116 ? 1.045 -2.715 57.271 1.00 10.85 138 GLU A C 1
ATOM 791 O O . GLU A 1 116 ? 0.247 -2.751 58.201 1.00 12.79 138 GLU A O 1
ATOM 797 N N . TYR A 1 117 ? 1.072 -1.750 56.364 1.00 10.93 139 TYR A N 1
ATOM 798 C CA . TYR A 1 117 ? -0.001 -0.805 56.154 1.00 9.47 139 TYR A CA 1
ATOM 799 C C . TYR A 1 117 ? -0.874 -1.395 55.069 1.00 8.83 139 TYR A C 1
ATOM 800 O O . TYR A 1 117 ? -0.438 -1.570 53.919 1.00 8.53 139 TYR A O 1
ATOM 809 N N . GLN A 1 118 ? -2.092 -1.745 55.435 1.00 9.45 140 GLN A N 1
ATOM 810 C CA . GLN A 1 118 ? -2.971 -2.507 54.561 1.00 11.97 140 GLN A CA 1
ATOM 811 C C . GLN A 1 118 ? -3.574 -1.645 53.479 1.00 11.64 140 GLN A C 1
ATOM 812 O O . GLN A 1 118 ? -4.019 -0.530 53.752 1.00 8.81 140 GLN A O 1
ATOM 818 N N . LEU A 1 119 ? -3.637 -2.189 52.268 1.00 10.84 141 LEU A N 1
ATOM 819 C CA . LEU A 1 119 ? -4.293 -1.556 51.138 1.00 9.60 141 LEU A CA 1
ATOM 820 C C . LEU A 1 119 ? -5.262 -2.580 50.506 1.00 10.84 141 LEU A C 1
ATOM 821 O O . LEU A 1 119 ? -4.853 -3.405 49.701 1.00 13.20 141 LEU A O 1
ATOM 826 N N . ILE A 1 120 ? -6.543 -2.508 50.857 1.00 9.44 142 ILE A N 1
ATOM 827 C CA . ILE A 1 120 ? -7.459 -3.649 50.592 1.00 9.87 142 ILE A CA 1
ATOM 828 C C . ILE A 1 120 ? -8.852 -3.146 50.241 1.00 10.29 142 ILE A C 1
ATOM 829 O O . ILE A 1 120 ? -9.224 -2.023 50.620 1.00 9.99 142 ILE A O 1
ATOM 834 N N . ASP A 1 121 ? -9.591 -3.945 49.487 1.00 10.32 143 ASP A N 1
ATOM 835 C CA . ASP A 1 121 ? -10.965 -3.586 49.112 1.00 11.29 143 ASP A CA 1
ATOM 836 C C . ASP A 1 121 ? -11.844 -3.792 50.341 1.00 11.78 143 ASP A C 1
ATOM 837 O O . ASP A 1 121 ? -12.391 -4.881 50.541 1.00 12.84 143 ASP A O 1
ATOM 842 N N . ASP A 1 122 ? -12.006 -2.732 51.135 1.00 10.09 144 ASP A N 1
ATOM 843 C CA . ASP A 1 122 ? -12.607 -2.824 52.468 1.00 10.72 144 ASP A CA 1
ATOM 844 C C . ASP A 1 122 ? -13.959 -3.514 52.435 1.00 12.14 144 ASP A C 1
ATOM 845 O O . ASP A 1 122 ? -14.271 -4.326 53.299 1.00 12.83 144 ASP A O 1
ATOM 850 N N . ASP A 1 123 ? -14.751 -3.153 51.444 1.00 12.08 145 ASP A N 1
ATOM 851 C CA . ASP A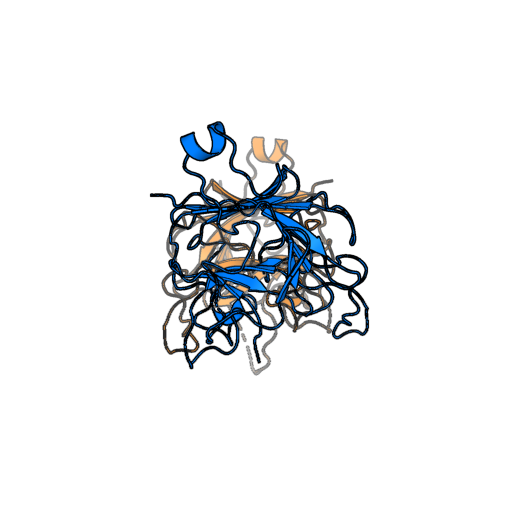 1 123 ? -16.155 -3.571 51.378 1.00 12.47 145 ASP A CA 1
ATOM 852 C C . ASP A 1 123 ? -16.449 -4.760 50.498 1.00 14.88 145 ASP A C 1
ATOM 853 O O . ASP A 1 123 ? -17.552 -5.315 50.607 1.00 14.14 145 ASP A O 1
ATOM 858 N N . ASN A 1 124 ? -15.521 -5.114 49.613 1.00 14.56 146 ASN A N 1
ATOM 859 C CA . ASN A 1 124 ? -15.720 -6.183 48.630 1.00 15.18 146 ASN A CA 1
ATOM 860 C C . ASN A 1 124 ? -14.472 -7.068 48.624 1.00 16.35 146 ASN A C 1
ATOM 861 O O . ASN A 1 124 ? -13.649 -7.046 47.710 1.00 18.54 146 ASN A O 1
ATOM 866 N N . TYR A 1 125 ? -14.296 -7.800 49.704 1.00 18.87 147 TYR A N 1
ATOM 867 C CA . TYR A 1 125 ? -13.215 -8.739 49.809 1.00 15.98 147 TYR A CA 1
ATOM 868 C C . TYR A 1 125 ? -13.857 -10.015 50.300 1.00 16.93 147 TYR A C 1
ATOM 869 O O . TYR A 1 125 ? -14.346 -10.062 51.430 1.00 19.80 147 TYR A O 1
ATOM 878 N N . PRO A 1 126 ? -13.871 -11.062 49.459 1.00 16.84 148 PRO A N 1
ATOM 879 C CA . PRO A 1 126 ? -14.712 -12.236 49.707 1.00 18.69 148 PRO A CA 1
ATOM 880 C C . PRO A 1 126 ? -14.201 -13.250 50.774 1.00 19.76 148 PRO A C 1
ATOM 881 O O . PRO A 1 126 ? -14.430 -14.456 50.671 1.00 22.41 148 PRO A O 1
ATOM 885 N N . TRP A 1 127 ? -13.568 -12.750 51.817 1.00 20.07 149 TRP A N 1
ATOM 886 C CA . TRP A 1 127 ? -13.142 -13.606 52.912 1.00 19.98 149 TRP A CA 1
ATOM 887 C C . TRP A 1 127 ? -14.337 -13.968 53.794 1.00 17.36 149 TRP A C 1
ATOM 888 O O . TRP A 1 127 ? -15.167 -13.109 54.106 1.00 17.39 149 TRP A O 1
ATOM 899 N N . VAL A 1 128 ? -14.400 -15.238 54.179 1.00 18.60 150 VAL A N 1
ATOM 900 C CA . VAL A 1 128 ? -15.454 -15.750 55.029 1.00 16.74 150 VAL A CA 1
ATOM 901 C C . VAL A 1 128 ? -14.859 -16.125 56.378 1.00 16.62 150 VAL A C 1
ATOM 902 O O . VAL A 1 128 ? -13.876 -16.872 56.454 1.00 16.22 150 VAL A O 1
ATOM 906 N N . SER A 1 129 ? -15.469 -15.609 57.438 1.00 15.83 151 SER A N 1
ATOM 907 C CA . SER A 1 129 ? -15.021 -15.892 58.798 1.00 15.51 151 SER A CA 1
ATOM 908 C C . SER A 1 129 ? -15.305 -17.323 59.246 1.00 15.59 151 SER A C 1
ATOM 909 O O . SER A 1 129 ? -16.054 -18.103 58.602 1.00 14.62 151 SER A O 1
ATOM 912 N N . GLU A 1 130 ? -14.801 -17.647 60.427 1.00 16.26 152 GLU A N 1
ATOM 913 C CA . GLU A 1 130 ? -15.087 -18.974 61.008 1.00 17.80 152 GLU A CA 1
ATOM 914 C C . GLU A 1 130 ? -16.572 -19.251 61.283 1.00 16.23 152 GLU A C 1
ATOM 915 O O . GLU A 1 130 ? -16.947 -20.411 61.431 1.00 15.63 152 GLU A O 1
ATOM 921 N N . THR A 1 131 ? -17.409 -18.217 61.364 1.00 13.11 153 THR A N 1
ATOM 922 C CA . THR A 1 131 ? -18.844 -18.393 61.565 1.00 14.57 153 THR A CA 1
ATOM 923 C C . THR A 1 131 ? -19.663 -18.398 60.249 1.00 12.55 153 THR A C 1
ATOM 924 O O . THR A 1 131 ? -20.876 -18.606 60.267 1.00 13.64 153 THR A O 1
ATOM 928 N N . GLY A 1 132 ? -19.015 -18.160 59.127 1.00 13.07 154 GLY A N 1
ATOM 929 C CA . GLY A 1 132 ? -19.720 -18.142 57.845 1.00 13.87 154 GLY A CA 1
ATOM 930 C C . GLY A 1 132 ? -20.216 -16.791 57.423 1.00 12.86 154 GLY A C 1
ATOM 931 O O . GLY A 1 132 ? -21.055 -16.708 56.535 1.00 13.66 154 GLY A O 1
ATOM 932 N N . LYS A 1 133 ? -19.706 -15.734 58.057 1.00 13.74 155 LYS A N 1
ATOM 933 C CA . LYS A 1 133 ? -20.010 -14.367 57.617 1.00 14.12 155 LYS A CA 1
ATOM 934 C C . LYS A 1 133 ? -18.946 -13.845 56.658 1.00 13.71 155 LYS A C 1
ATOM 935 O O . LYS A 1 133 ? -17.743 -13.980 56.907 1.00 13.38 155 LYS A O 1
ATOM 941 N N . GLU A 1 134 ? -19.389 -13.249 55.557 1.00 13.91 156 GLU A N 1
ATOM 942 C CA . GLU A 1 134 ? -18.478 -12.703 54.552 1.00 17.04 156 GLU A CA 1
ATOM 943 C C . GLU A 1 134 ? -18.076 -11.283 54.905 1.00 15.48 156 GLU A C 1
ATOM 944 O O . GLU A 1 134 ? -18.881 -10.504 55.403 1.00 15.58 156 GLU A O 1
ATOM 950 N N . GLY A 1 135 ? -16.810 -10.981 54.677 1.00 15.51 157 GLY A N 1
ATOM 951 C CA . GLY A 1 135 ? -16.313 -9.617 54.752 1.00 16.24 157 GLY A CA 1
ATOM 952 C C . GLY A 1 135 ? -15.344 -9.361 55.875 1.00 15.33 157 GLY A C 1
ATOM 953 O O . GLY A 1 135 ? -15.327 -10.039 56.902 1.00 20.19 157 GLY A O 1
ATOM 954 N N . LEU A 1 136 ? -14.537 -8.344 55.670 1.00 15.16 158 LEU A N 1
ATOM 955 C CA . LEU A 1 136 ? -13.486 -7.987 56.626 1.00 14.02 158 LEU A CA 1
ATOM 956 C C . LEU A 1 136 ? -14.095 -7.257 57.805 1.00 16.01 158 LEU A C 1
ATOM 957 O O . LEU A 1 136 ? -15.063 -6.510 57.649 1.00 17.83 158 LEU A O 1
ATOM 962 N N . GLU A 1 137 ? -13.524 -7.468 58.984 1.00 18.56 159 GLU A N 1
ATOM 963 C CA . GLU A 1 137 ? -13.835 -6.645 60.132 1.00 20.59 159 GLU A CA 1
ATOM 964 C C . GLU A 1 137 ? -13.008 -5.364 59.988 1.00 19.55 159 GLU A C 1
ATOM 965 O O . GLU A 1 137 ? -12.073 -5.318 59.188 1.00 18.58 159 GLU A O 1
ATOM 971 N N . ASP A 1 138 ? -13.367 -4.332 60.748 1.00 19.49 160 ASP A N 1
ATOM 972 C CA . ASP A 1 138 ? -12.756 -3.022 60.570 1.00 19.79 160 ASP A CA 1
ATOM 973 C C . ASP A 1 138 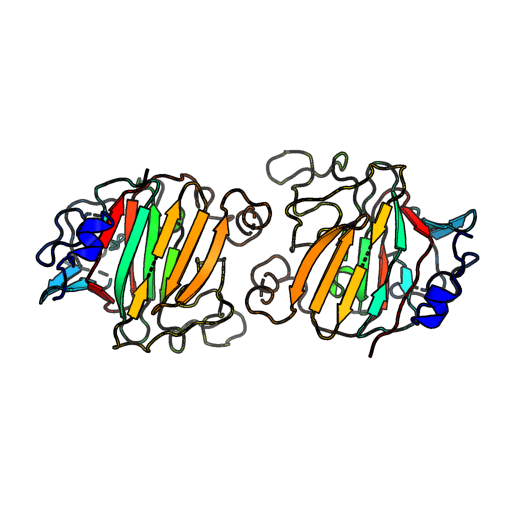? -11.243 -3.038 60.821 1.00 16.46 160 ASP A C 1
ATOM 974 O O . ASP A 1 138 ? -10.503 -2.228 60.231 1.00 17.83 160 ASP A O 1
ATOM 979 N N . TRP A 1 139 ? -10.772 -3.952 61.659 1.00 18.11 161 TRP A N 1
ATOM 980 C CA . TRP A 1 139 ? -9.350 -4.016 61.982 1.00 18.50 161 TRP A CA 1
ATOM 981 C C . TRP A 1 139 ? -8.567 -4.832 60.994 1.00 15.18 161 TRP A C 1
ATOM 982 O O . TRP A 1 139 ? -7.408 -5.119 61.251 1.00 18.71 161 TRP A O 1
ATOM 993 N N . GLN A 1 140 ? -9.187 -5.228 59.865 1.00 14.85 162 GLN A N 1
ATOM 994 C CA . GLN A 1 140 ? -8.514 -5.895 58.788 1.00 14.14 162 GLN A CA 1
ATOM 995 C C . GLN A 1 140 ? -8.540 -5.077 57.480 1.00 15.10 162 GLN A C 1
ATOM 996 O O . GLN A 1 140 ? -8.297 -5.603 56.391 1.00 14.87 162 GLN A O 1
ATOM 1002 N N . LYS A 1 141 ? -8.819 -3.789 57.600 1.00 11.22 163 LYS A N 1
ATOM 1003 C CA . LYS A 1 141 ? -9.106 -2.946 56.454 1.00 10.98 163 LYS A CA 1
ATOM 1004 C C . LYS A 1 141 ? -8.015 -1.901 56.169 1.00 10.94 163 LYS A C 1
ATOM 1005 O O . LYS A 1 141 ? -6.983 -1.843 56.847 1.00 11.54 163 LYS A O 1
ATOM 1011 N N . THR A 1 142 ? -8.240 -1.092 55.127 1.00 9.64 164 THR A N 1
ATOM 1012 C CA . THR A 1 142 ? -7.232 -0.142 54.654 1.00 10.01 164 THR A CA 1
ATOM 1013 C C . THR A 1 142 ? -6.744 0.797 55.745 1.00 10.54 164 THR A C 1
ATOM 1014 O O . THR A 1 142 ? -7.539 1.382 56.503 1.00 10.88 164 THR A O 1
ATOM 1018 N N . GLY A 1 143 ? -5.436 0.947 55.789 1.00 9.51 165 GLY A N 1
ATOM 1019 C CA . GLY A 1 143 ? -4.792 1.829 56.732 1.00 10.43 165 GLY A CA 1
ATOM 1020 C C . GLY A 1 143 ? -4.482 1.220 58.080 1.00 10.43 165 GLY A C 1
ATOM 1021 O O . GLY A 1 143 ? -3.753 1.824 58.877 1.00 12.40 165 GLY A O 1
ATOM 1022 N N . CYS A 1 144 ? -5.006 0.036 58.360 1.00 10.56 166 CYS A N 1
ATOM 1023 C CA . CYS A 1 144 ? -4.606 -0.664 59.573 1.00 11.70 166 CYS A CA 1
ATOM 1024 C C . CYS A 1 144 ? -3.116 -1.016 59.525 1.00 10.45 166 CYS A C 1
ATOM 1025 O O . CYS A 1 144 ? -2.563 -1.221 58.447 1.00 11.14 166 CYS A O 1
ATOM 1028 N N . ASN A 1 145 ? -2.489 -1.064 60.689 1.00 10.30 167 ASN A N 1
ATOM 1029 C CA . ASN A 1 145 ? -1.175 -1.696 60.838 1.00 12.95 167 ASN A CA 1
ATOM 1030 C C . ASN A 1 145 ? -1.516 -3.165 61.174 1.00 12.97 167 ASN A C 1
ATOM 1031 O O . ASN A 1 145 ? -1.978 -3.470 62.283 1.00 14.05 167 ASN A O 1
ATOM 1036 N N . TYR A 1 146 ? -1.327 -4.038 60.190 1.00 14.45 168 TYR A N 1
ATOM 1037 C CA A TYR A 1 146 ? -1.975 -5.365 60.177 0.60 15.36 168 TYR A CA 1
ATOM 1038 C CA B TYR A 1 146 ? -2.004 -5.348 60.200 0.40 16.11 168 TYR A CA 1
ATOM 1039 C C . TYR A 1 146 ? -1.835 -6.114 61.509 1.00 15.47 168 TYR A C 1
ATOM 1040 O O . TYR A 1 146 ? -0.731 -6.364 61.959 1.00 16.32 168 TYR A O 1
ATOM 1057 N N . ALA A 1 147 ? -2.972 -6.482 62.095 1.00 14.29 169 ALA A N 1
ATOM 1058 C CA . ALA A 1 147 ? -3.057 -7.259 63.341 1.00 18.04 169 ALA A CA 1
ATOM 1059 C C . ALA A 1 147 ? -2.483 -6.540 64.543 1.00 19.10 169 ALA A C 1
ATOM 1060 O O . ALA A 1 147 ? -2.199 -7.167 65.571 1.00 19.44 169 ALA A O 1
ATOM 1070 N N . TYR A 1 149 ? -2.973 -2.425 64.900 1.00 14.37 171 TYR A N 1
ATOM 1071 C CA . TYR A 1 149 ? -3.708 -1.153 65.126 1.00 15.40 171 TYR A CA 1
ATOM 1072 C C . TYR A 1 149 ? -4.767 -0.896 64.063 1.00 14.04 171 TYR A C 1
ATOM 1073 O O . TYR A 1 149 ? -4.586 -1.296 62.912 1.00 15.81 171 TYR A O 1
ATOM 1082 N N . VAL A 1 150 ? -5.835 -0.193 64.459 1.00 12.31 172 VAL A N 1
ATOM 1083 C CA . VAL A 1 150 ? -7.007 0.111 63.613 1.00 13.20 172 VAL A CA 1
ATOM 1084 C C . VAL A 1 150 ? -7.375 1.589 63.800 1.00 12.75 172 VAL A C 1
ATOM 1085 O O . VAL A 1 150 ? -7.389 2.077 64.955 1.00 12.55 172 VAL A O 1
ATOM 1089 N N . PRO A 1 151 ? -7.650 2.316 62.697 1.00 13.05 173 PRO A N 1
ATOM 1090 C CA . PRO A 1 151 ? -8.121 3.676 62.844 1.00 14.31 173 PRO A CA 1
ATOM 1091 C C . PRO A 1 151 ? -9.537 3.745 63.421 1.00 13.46 173 PRO A C 1
ATOM 1092 O O . PRO A 1 151 ? -10.382 2.883 63.112 1.00 14.50 173 PRO A O 1
ATOM 1096 N N . GLU A 1 152 ? -9.824 4.793 64.177 1.00 14.89 174 GLU A N 1
ATOM 1097 C CA . GLU A 1 152 ? -11.214 5.010 64.621 1.00 16.59 174 GLU A CA 1
ATOM 1098 C C . GLU A 1 152 ? -12.046 5.584 63.483 1.00 18.37 174 GLU A C 1
ATOM 1099 O O . GLU A 1 152 ? -13.214 5.230 63.339 1.00 20.69 174 GLU A O 1
ATOM 1105 N N . THR A 1 153 ? -11.448 6.479 62.697 1.00 17.92 175 THR A N 1
ATOM 1106 C CA . THR A 1 153 ? -12.107 7.013 61.512 1.00 17.92 175 THR A CA 1
ATOM 1107 C C . THR A 1 153 ? -11.108 7.152 60.357 1.00 14.65 175 THR A C 1
ATOM 1108 O O . THR A 1 153 ? -9.911 7.312 60.567 1.00 17.34 175 THR A O 1
ATOM 1112 N N . LYS A 1 154 ? -11.616 7.084 59.140 1.00 14.06 176 LYS A N 1
ATOM 1113 C CA . LYS A 1 154 ? -10.775 7.319 57.977 1.00 13.19 176 LYS A CA 1
ATOM 1114 C C . LYS A 1 154 ? -11.594 7.743 56.778 1.00 13.28 176 LYS A C 1
ATOM 1115 O O . LYS A 1 154 ? -12.825 7.648 56.760 1.00 13.35 176 LYS A O 1
ATOM 1121 N N . GLN A 1 155 ? -10.883 8.154 55.744 1.00 12.24 177 GLN A N 1
ATOM 1122 C CA . GLN A 1 155 ? -11.503 8.520 54.487 1.00 13.67 177 GLN A CA 1
ATOM 1123 C C . GLN A 1 155 ? -10.729 7.820 53.373 1.00 12.88 177 GLN A C 1
ATOM 1124 O O . GLN A 1 155 ? -9.557 8.132 53.126 1.00 15.08 177 GLN A O 1
ATOM 1130 N N . VAL A 1 156 ? -11.363 6.826 52.775 1.00 13.55 178 VAL A N 1
ATOM 1131 C CA . VAL A 1 156 ? -10.714 6.033 51.718 1.00 12.98 178 VAL A CA 1
ATOM 1132 C C . VAL A 1 156 ? -11.524 6.165 50.455 1.00 14.05 178 VAL A C 1
ATOM 1133 O O . VAL A 1 156 ? -12.765 6.085 50.490 1.00 14.33 178 VAL A O 1
ATOM 1137 N N . ASN A 1 157 ? -10.851 6.380 49.326 1.00 11.88 179 ASN A N 1
ATOM 1138 C CA . ASN A 1 157 ? -11.522 6.420 48.053 1.00 12.31 179 ASN A CA 1
ATOM 1139 C C . ASN A 1 157 ? -11.634 4.975 47.596 1.00 13.73 179 ASN A C 1
ATOM 1140 O O . ASN A 1 157 ? -10.698 4.217 47.761 1.00 13.94 179 ASN A O 1
ATOM 1145 N N . PRO A 1 158 ? -12.785 4.578 47.040 1.00 14.84 180 PRO A N 1
ATOM 1146 C CA . PRO A 1 158 ? -12.990 3.188 46.727 1.00 17.53 180 PRO A CA 1
ATOM 1147 C C . PRO A 1 158 ? -12.159 2.638 45.541 1.00 14.83 180 PRO A C 1
ATOM 1148 O O . PRO A 1 158 ? -11.512 3.408 44.819 1.00 14.41 180 PRO A O 1
ATOM 1152 N N . PRO A 1 159 ? -12.183 1.304 45.342 1.00 15.46 181 PRO A N 1
ATOM 1153 C CA . PRO A 1 159 ? -11.339 0.686 44.339 1.00 14.89 181 PRO A CA 1
ATOM 1154 C C . PRO A 1 159 ? -11.554 1.317 42.985 1.00 14.89 181 PRO A C 1
ATOM 1155 O O . PRO A 1 159 ? -12.687 1.635 42.605 1.00 15.17 181 PRO A O 1
ATOM 1159 N N . GLY A 1 160 ? -10.454 1.536 42.284 1.00 14.90 182 GLY A N 1
ATOM 1160 C CA . GLY A 1 160 ? -10.456 2.203 41.002 1.00 15.70 182 GLY A CA 1
ATOM 1161 C C . GLY A 1 160 ? -10.204 3.696 41.122 1.00 18.03 182 GLY A C 1
ATOM 1162 O O . GLY A 1 160 ? -10.002 4.367 40.112 1.00 19.32 182 GLY A O 1
ATOM 1163 N N . GLU A 1 161 ? -10.191 4.218 42.352 1.00 13.25 183 GLU A N 1
ATOM 1164 C CA . GLU A 1 161 ? -9.820 5.608 42.586 1.00 14.40 183 GLU A CA 1
ATOM 1165 C C . GLU A 1 161 ? -8.490 5.690 43.333 1.00 13.29 183 GLU A C 1
ATOM 1166 O O . GLU A 1 161 ? -8.125 4.794 44.094 1.00 13.49 183 GLU A O 1
ATOM 1172 N N . TRP A 1 162 ? -7.768 6.784 43.092 1.00 13.38 184 TRP A N 1
ATOM 1173 C CA . TRP A 1 162 ? -6.478 7.000 43.716 1.00 11.90 184 TRP A CA 1
ATOM 1174 C C . TRP A 1 162 ? -6.655 7.448 45.159 1.00 11.49 184 TRP A C 1
ATOM 1175 O O . TRP A 1 162 ? -7.621 8.170 45.503 1.00 12.02 184 TRP A O 1
ATOM 1186 N N . ASN A 1 163 ? -5.675 7.050 45.961 1.00 9.90 185 ASN A N 1
ATOM 1187 C CA . ASN A 1 163 ? -5.535 7.401 47.361 1.00 9.27 185 ASN A CA 1
ATOM 1188 C C . ASN A 1 163 ? -4.087 7.829 47.591 1.00 9.96 185 ASN A C 1
ATOM 1189 O O . ASN A 1 163 ? -3.164 7.367 46.896 1.00 10.42 185 ASN A O 1
ATOM 1194 N N . SER A 1 164 ? -3.889 8.646 48.619 1.00 9.33 186 SER A N 1
ATOM 1195 C CA . SER A 1 164 ? -2.583 9.020 49.066 1.00 10.13 186 SER A CA 1
ATOM 1196 C C . SER A 1 164 ? -2.343 8.502 50.489 1.00 10.91 186 SER A C 1
ATOM 1197 O O . SER A 1 164 ? -3.228 8.597 51.336 1.00 12.52 186 SER A O 1
ATOM 1200 N N . SER A 1 165 ? -1.135 7.999 50.731 1.00 10.61 187 SER A N 1
ATOM 1201 C CA . SER A 1 165 ? -0.772 7.515 52.069 1.00 9.16 187 SER A CA 1
ATOM 1202 C C . SER A 1 165 ? 0.588 8.013 52.471 1.00 10.13 187 SER A C 1
ATOM 1203 O O . SER A 1 165 ? 1.371 8.462 51.645 1.00 10.46 187 SER A O 1
ATOM 1219 N N . VAL A 1 167 ? 3.655 7.021 55.725 1.00 9.71 189 VAL A N 1
ATOM 1220 C CA . VAL A 1 167 ? 4.117 6.340 56.936 1.00 9.18 189 VAL A CA 1
ATOM 1221 C C . VAL A 1 167 ? 5.405 7.034 57.370 1.00 9.78 189 VAL A C 1
ATOM 1222 O O . VAL A 1 167 ? 6.299 7.315 56.557 1.00 8.50 189 VAL A O 1
ATOM 1226 N N . LEU A 1 168 ? 5.498 7.293 58.663 1.00 10.31 190 LEU A N 1
ATOM 1227 C CA . LEU A 1 168 ? 6.706 7.818 59.308 1.00 11.84 190 LEU A CA 1
ATOM 1228 C C . LEU A 1 168 ? 7.152 6.782 60.317 1.00 11.06 190 LEU A C 1
ATOM 1229 O O . LEU A 1 168 ? 6.320 6.260 61.043 1.00 10.65 190 LEU A O 1
ATOM 1234 N N . TYR A 1 169 ? 8.463 6.521 60.370 1.00 9.92 191 TYR A N 1
ATOM 1235 C CA . TYR A 1 169 ? 9.098 5.753 61.419 1.00 9.80 191 TYR A CA 1
ATOM 1236 C 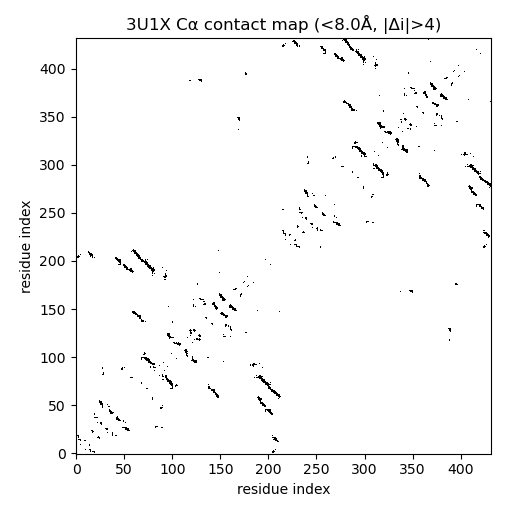C . TYR A 1 169 ? 10.298 6.549 61.932 1.00 9.31 191 TYR A C 1
ATOM 1237 O O . TYR A 1 169 ? 11.234 6.847 61.179 1.00 10.78 191 TYR A O 1
ATOM 1246 N N . LYS A 1 170 ? 10.294 6.846 63.218 1.00 9.21 192 LYS A N 1
ATOM 1247 C CA . LYS A 1 170 ? 11.370 7.589 63.849 1.00 10.40 192 LYS A CA 1
ATOM 1248 C C . LYS A 1 170 ? 11.658 7.003 65.228 1.00 11.40 192 LYS A C 1
ATOM 1249 O O . LYS A 1 170 ? 10.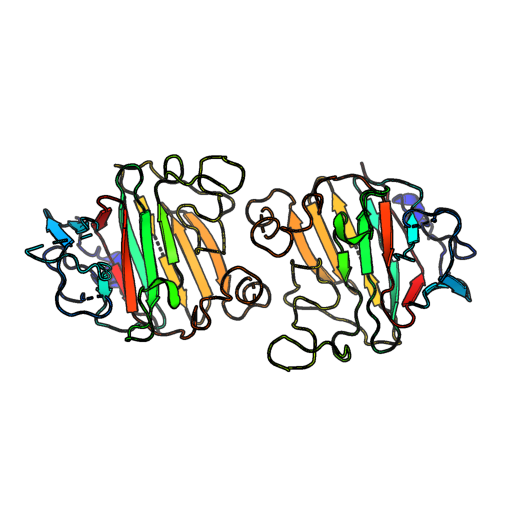921 7.276 66.188 1.00 11.07 192 LYS A O 1
ATOM 1255 N N . ASP A 1 171 ? 12.717 6.199 65.326 1.00 11.92 193 ASP A N 1
ATOM 1256 C CA . ASP A 1 171 ? 13.127 5.585 66.612 1.00 13.36 193 ASP A CA 1
ATOM 1257 C C . ASP A 1 171 ? 11.985 4.889 67.317 1.00 14.56 193 ASP A C 1
ATOM 1258 O O . ASP A 1 171 ? 11.756 5.042 68.541 1.00 16.34 193 ASP A O 1
ATOM 1263 N N . GLY A 1 172 ? 11.237 4.136 66.528 1.00 12.40 194 GLY A N 1
ATOM 1264 C CA . GLY A 1 172 ? 10.104 3.363 66.999 1.00 12.03 194 GLY A CA 1
ATOM 1265 C C . GLY A 1 172 ? 8.746 4.071 67.064 1.00 11.72 194 GLY A C 1
ATOM 1266 O O . GLY A 1 172 ? 7.698 3.413 67.232 1.00 12.72 194 GLY A O 1
ATOM 1267 N N . TYR A 1 173 ? 8.762 5.393 66.923 1.00 11.40 195 TYR A N 1
ATOM 1268 C CA . TYR A 1 173 ? 7.545 6.169 66.793 1.00 10.56 195 TYR A CA 1
ATOM 1269 C C . TYR A 1 173 ? 7.042 6.073 65.374 1.00 9.52 195 TYR A C 1
ATOM 1270 O O . TYR A 1 173 ? 7.794 6.368 64.448 1.00 10.92 195 TYR A O 1
ATOM 1279 N N . VAL A 1 174 ? 5.797 5.649 65.221 1.00 9.65 196 VAL A N 1
ATOM 1280 C CA . VAL A 1 174 ? 5.198 5.403 63.903 1.00 9.65 196 VAL A CA 1
ATOM 1281 C C . VAL A 1 174 ? 3.908 6.203 63.750 1.00 9.56 196 VAL A C 1
ATOM 1282 O O . VAL A 1 174 ? 3.106 6.299 64.675 1.00 11.03 196 VAL A O 1
ATOM 1286 N N . GLU A 1 175 ? 3.727 6.803 62.576 1.00 8.61 197 GLU A N 1
ATOM 1287 C CA . GLU A 1 175 ? 2.441 7.339 62.152 1.00 8.86 197 GLU A CA 1
ATOM 1288 C C . GLU A 1 175 ? 1.968 6.714 60.858 1.00 9.28 197 GLU A C 1
ATOM 1289 O O . GLU A 1 175 ? 2.808 6.428 59.967 1.00 8.76 197 GLU A O 1
ATOM 1295 N N . HIS A 1 176 ? 0.652 6.455 60.770 1.00 7.96 198 HIS A N 1
ATOM 1296 C CA . HIS A 1 176 ? -0.030 6.099 59.530 1.00 8.92 198 HIS A CA 1
ATOM 1297 C C . HIS A 1 176 ? -0.931 7.271 59.140 1.00 9.29 198 HIS A C 1
ATOM 1298 O O . HIS A 1 176 ? -1.704 7.780 59.976 1.00 11.21 198 HIS A O 1
ATOM 1305 N N . TRP A 1 177 ? -0.843 7.693 57.884 1.00 9.06 199 TRP A N 1
ATOM 1306 C CA . TRP A 1 177 ? -1.718 8.708 57.320 1.00 9.85 199 TRP A CA 1
ATOM 1307 C C . TRP A 1 177 ? -2.404 8.201 56.080 1.00 10.13 199 TRP A C 1
ATOM 1308 O O . TRP A 1 177 ? -1.830 7.432 55.315 1.00 8.70 199 TRP A O 1
ATOM 1319 N N . LEU A 1 178 ? -3.644 8.643 55.872 1.00 9.73 200 LEU A N 1
ATOM 1320 C CA . LEU A 1 178 ? -4.398 8.303 54.657 1.00 9.58 200 LEU A CA 1
ATOM 1321 C C . LEU A 1 178 ? -5.186 9.543 54.197 1.00 10.37 200 LEU A C 1
ATOM 1322 O O . LEU A 1 178 ? -5.962 10.107 54.978 1.00 11.62 200 LEU A O 1
ATOM 1327 N N . ASN A 1 179 ? -4.979 9.929 52.932 1.00 9.51 201 ASN A N 1
ATOM 1328 C CA . ASN A 1 179 ? -5.620 11.079 52.322 1.00 11.45 201 ASN A CA 1
ATOM 1329 C C . ASN A 1 179 ? -5.573 12.309 53.202 1.00 11.35 201 ASN A C 1
ATOM 1330 O O . ASN A 1 179 ? -6.557 13.027 53.398 1.00 12.28 201 ASN A O 1
ATOM 1335 N N . GLY A 1 180 ? -4.381 12.543 53.741 1.00 12.55 202 GLY A N 1
ATOM 1336 C CA . GLY A 1 180 ? -4.139 13.729 54.527 1.00 13.68 202 GLY A CA 1
ATOM 1337 C C . GLY A 1 180 ? -4.463 13.663 56.008 1.00 14.45 202 GLY A C 1
ATOM 1338 O O . GLY A 1 180 ? -4.086 14.590 56.727 1.00 16.18 202 GLY A O 1
ATOM 1339 N N . GLU A 1 181 ? -5.127 12.587 56.471 1.00 14.41 203 GLU A N 1
ATOM 1340 C CA . GLU A 1 181 ? -5.536 12.424 57.864 1.00 15.27 203 GLU A CA 1
ATOM 1341 C C . GLU A 1 181 ? -4.607 11.483 58.598 1.00 14.09 203 GLU A C 1
ATOM 1342 O O . GLU A 1 181 ? -4.281 10.408 58.089 1.00 11.70 203 GLU A O 1
ATOM 1348 N N . LYS A 1 182 ? -4.209 11.863 59.808 1.00 13.73 204 LYS A N 1
ATOM 1349 C CA . LYS A 1 182 ? -3.467 10.960 60.666 1.00 14.24 204 LYS A CA 1
ATOM 1350 C C . LYS A 1 182 ? -4.407 9.928 61.251 1.00 14.84 204 LYS A C 1
ATOM 1351 O O . LYS A 1 182 ? -5.257 10.257 62.074 1.00 18.09 204 LYS A O 1
ATOM 1357 N N . LEU A 1 183 ? -4.231 8.669 60.865 1.00 11.05 205 LEU A N 1
ATOM 1358 C CA . LEU A 1 183 ? -5.053 7.578 61.353 1.00 13.44 205 LEU A CA 1
ATOM 1359 C C . LEU A 1 183 ? -4.775 7.184 62.781 1.00 12.87 205 LEU A C 1
ATOM 1360 O O . LEU A 1 183 ? -5.707 6.919 63.539 1.00 15.55 205 LEU A O 1
ATOM 1365 N N . PHE A 1 184 ? -3.495 7.145 63.142 1.00 12.23 206 PHE A N 1
ATOM 1366 C CA . PHE A 1 184 ? -3.054 6.827 64.514 1.00 12.38 206 PHE A CA 1
ATOM 1367 C C . PHE A 1 184 ? -1.530 6.996 64.559 1.00 11.42 206 PHE A C 1
ATOM 1368 O O . PHE A 1 184 ? -0.849 7.070 63.510 1.00 11.10 206 PHE A O 1
ATOM 1376 N N . SER A 1 185 ? -1.011 7.069 65.759 1.00 11.82 207 SER A N 1
ATOM 1377 C CA . SER A 1 185 ? 0.413 6.870 65.949 1.00 12.57 207 SER A CA 1
ATOM 1378 C C . SER A 1 185 ? 0.620 5.896 67.108 1.00 13.32 207 SER A C 1
ATOM 1379 O O . SER A 1 185 ? -0.288 5.642 67.920 1.00 13.46 207 SER A O 1
ATOM 1382 N N . PHE A 1 186 ? 1.827 5.352 67.194 1.00 12.39 208 PHE A N 1
ATOM 1383 C CA . PHE A 1 186 ? 2.181 4.452 68.267 1.00 14.64 208 PHE A CA 1
ATOM 1384 C C . PHE A 1 186 ? 3.690 4.426 68.459 1.00 14.16 208 PHE A C 1
ATOM 1385 O O . PHE A 1 186 ? 4.447 4.983 67.653 1.00 12.23 208 PHE A O 1
ATOM 1393 N N . GLN A 1 187 ? 4.110 3.816 69.571 1.00 14.56 209 GLN A N 1
ATOM 1394 C CA . GLN A 1 187 ? 5.513 3.688 69.894 1.00 14.28 209 GLN A CA 1
ATOM 1395 C C . GLN A 1 187 ? 5.844 2.229 70.117 1.00 17.21 209 GLN A C 1
ATOM 1396 O O . GLN A 1 187 ? 5.361 1.610 71.082 1.00 17.77 209 GLN A O 1
ATOM 1402 N N . GLU A 1 188 ? 6.716 1.701 69.257 1.00 14.86 210 GLU A N 1
ATOM 1403 C CA . GLU A 1 188 ? 7.238 0.353 69.424 1.00 15.45 210 GLU A CA 1
ATOM 1404 C C . GLU A 1 188 ? 7.896 0.230 70.783 1.00 18.25 210 GLU A C 1
ATOM 1405 O O . GLU A 1 188 ? 8.607 1.135 71.234 1.00 17.07 210 GLU A O 1
ATOM 1411 N N . GLY A 1 189 ? 7.674 -0.894 71.444 1.00 19.23 211 GLY A N 1
ATOM 1412 C CA . GLY A 1 189 ? 8.262 -1.097 72.774 1.00 21.38 211 GLY A CA 1
ATOM 1413 C C . GLY A 1 189 ? 7.518 -0.428 73.925 1.00 22.02 211 GLY A C 1
ATOM 1414 O O . GLY A 1 189 ? 7.938 -0.582 75.070 1.00 21.11 211 GLY A O 1
ATOM 1415 N N . SER A 1 190 ? 6.439 0.321 73.636 1.00 18.08 212 SER A N 1
ATOM 1416 C CA . SER A 1 190 ? 5.530 0.839 74.665 1.00 17.78 212 SER A CA 1
ATOM 1417 C C . SER A 1 190 ? 4.854 -0.366 75.269 1.00 16.31 212 SER A C 1
ATOM 1418 O O . SER A 1 190 ? 4.900 -1.460 74.709 1.00 17.50 212 SER A O 1
ATOM 1421 N N . GLU A 1 191 ? 4.231 -0.181 76.429 1.00 16.86 213 GLU A N 1
ATOM 1422 C CA . GLU A 1 191 ? 3.574 -1.296 77.059 1.00 16.29 213 GLU A CA 1
ATOM 1423 C C . GLU A 1 191 ? 2.435 -1.748 76.176 1.00 15.34 213 GLU A C 1
ATOM 1424 O O . GLU A 1 191 ? 2.200 -2.953 76.024 1.00 13.98 213 GLU A O 1
ATOM 1430 N N . ASP A 1 192 ? 1.717 -0.779 75.611 1.00 14.85 214 ASP A N 1
ATOM 1431 C CA . ASP A 1 192 ? 0.571 -1.111 74.763 1.00 15.44 214 ASP A CA 1
ATOM 1432 C C . ASP A 1 192 ? 1.028 -1.902 73.538 1.00 14.98 214 ASP A C 1
ATOM 1433 O O . ASP A 1 192 ? 0.408 -2.890 73.170 1.00 15.00 214 ASP A O 1
ATOM 1438 N N . TRP A 1 193 ? 2.119 -1.464 72.918 1.00 15.75 215 TRP A N 1
ATOM 1439 C CA . TRP A 1 193 ? 2.644 -2.149 71.722 1.00 15.09 215 TRP A CA 1
ATOM 1440 C C . TRP A 1 193 ? 3.081 -3.562 72.067 1.00 14.71 215 TRP A C 1
ATOM 1441 O O . TRP A 1 193 ? 2.802 -4.488 71.312 1.00 17.05 215 TRP A O 1
ATOM 1452 N N . LYS A 1 194 ? 3.766 -3.725 73.195 1.00 15.37 216 LYS A N 1
ATOM 1453 C CA . LYS A 1 194 ? 4.235 -5.041 73.603 1.00 17.03 216 LYS A CA 1
ATOM 1454 C C . LYS A 1 194 ? 3.066 -5.988 73.805 1.00 17.24 216 LYS A C 1
ATOM 1455 O O . LYS A 1 194 ? 3.140 -7.149 73.424 1.00 17.03 216 LYS A O 1
ATOM 1469 N N . ARG A 1 196 ? 0.096 -5.859 72.333 1.00 16.84 218 ARG A N 1
ATOM 1470 C CA . ARG A 1 196 ? -0.451 -6.222 71.027 1.00 16.71 218 ARG A CA 1
ATOM 1471 C C . ARG A 1 196 ? 0.457 -7.225 70.319 1.00 17.09 218 ARG A C 1
ATOM 1472 O O . ARG A 1 196 ? -0.028 -8.170 69.696 1.00 15.60 218 ARG A O 1
ATOM 1480 N N . ARG A 1 197 ? 1.762 -7.006 70.433 1.00 16.79 219 ARG A N 1
ATOM 1481 C CA . ARG A 1 197 ? 2.772 -7.808 69.729 1.00 18.22 219 ARG A CA 1
ATOM 1482 C C . ARG A 1 197 ? 2.811 -9.250 70.237 1.00 21.18 219 ARG A C 1
ATOM 1483 O O . ARG A 1 197 ? 2.919 -10.191 69.455 1.00 20.93 219 ARG A O 1
ATOM 1491 N N . TYR A 1 198 ? 2.714 -9.417 71.552 1.00 22.21 220 TYR A N 1
ATOM 1492 C CA . TYR A 1 198 ? 2.904 -10.735 72.176 1.00 28.83 220 TYR A CA 1
ATOM 1493 C C . TYR A 1 198 ? 1.645 -11.417 72.703 1.00 38.47 220 TYR A C 1
ATOM 1494 O O . TYR A 1 198 ? 1.703 -12.576 73.087 1.00 44.86 220 TYR A O 1
ATOM 1503 N N . SER A 1 199 ? 0.527 -10.708 72.751 1.00 44.57 221 SER A N 1
ATOM 1504 C CA . SER A 1 199 ? -0.769 -11.312 73.100 1.00 54.39 221 SER A CA 1
ATOM 1505 C C . SER A 1 199 ? -1.613 -11.509 71.851 1.00 52.37 221 SER A C 1
ATOM 1506 O O . SER A 1 199 ? -2.477 -12.391 71.807 1.00 50.56 221 SER A O 1
ATOM 1509 N N . GLY A 1 200 ? -1.371 -10.678 70.841 1.00 49.06 222 GLY A N 1
ATOM 1510 C CA . GLY A 1 200 ? -2.047 -10.815 69.571 1.00 52.26 222 GLY A CA 1
ATOM 1511 C C . GLY A 1 200 ? -1.631 -12.049 68.781 1.00 59.69 222 GLY A C 1
ATOM 1512 O O . GLY A 1 200 ? -1.324 -13.117 69.335 1.00 57.83 222 GLY A O 1
ATOM 1513 N N . LYS A 1 201 ? -1.573 -11.880 67.470 1.00 58.31 223 LYS A N 1
ATOM 1514 C CA . LYS A 1 201 ? -1.685 -13.004 66.560 1.00 48.99 223 LYS A CA 1
ATOM 1515 C C . LYS A 1 201 ? -0.351 -13.536 65.993 1.00 37.92 223 LYS A C 1
ATOM 1516 O O . LYS A 1 201 ? -0.358 -14.106 64.915 1.00 42.36 223 LYS A O 1
ATOM 1522 N N . TRP A 1 202 ? 0.774 -13.395 66.709 1.00 34.49 224 TRP A N 1
ATOM 1523 C CA . TRP A 1 202 ? 2.104 -13.589 66.082 1.00 33.69 224 TRP A CA 1
ATOM 1524 C C . TRP A 1 202 ? 2.957 -14.761 66.597 1.00 34.13 224 TRP A C 1
ATOM 1525 O O . TRP A 1 202 ? 4.119 -14.915 66.186 1.00 32.32 224 TRP A O 1
ATOM 1536 N N . GLU A 1 203 ? 2.379 -15.608 67.451 1.00 28.99 225 GLU A N 1
ATOM 1537 C CA . GLU A 1 203 ? 3.119 -16.738 68.033 1.00 32.27 225 GLU A CA 1
ATOM 1538 C C . GLU A 1 203 ? 3.900 -17.552 66.990 1.00 32.55 225 GLU A C 1
ATOM 1539 O O . GLU A 1 203 ? 5.014 -17.986 67.263 1.00 41.82 225 GLU A O 1
ATOM 1541 N N . ALA A 1 204 ? 3.343 -17.728 65.791 1.00 35.74 226 ALA A N 1
ATOM 1542 C CA . ALA A 1 204 ? 4.020 -18.495 64.726 1.00 37.95 226 ALA A CA 1
ATOM 1543 C C . ALA A 1 204 ? 5.116 -17.703 63.992 1.00 39.54 226 ALA A C 1
ATOM 1544 O O . ALA A 1 204 ? 5.786 -18.263 63.110 1.00 37.06 226 ALA A O 1
ATOM 1546 N N . PHE A 1 205 ? 5.295 -16.425 64.357 1.00 34.24 227 PHE A N 1
ATOM 1547 C CA . PHE A 1 205 ? 6.218 -15.501 63.669 1.00 31.58 227 PHE A CA 1
ATOM 1548 C C . PHE A 1 205 ? 7.110 -14.750 64.666 1.00 25.12 227 PHE A C 1
ATOM 1549 O O . PHE A 1 205 ? 6.935 -13.561 64.919 1.00 25.59 227 PHE A O 1
ATOM 1557 N N . PRO A 1 206 ? 8.094 -15.453 65.231 1.00 21.86 228 PRO A N 1
ATOM 1558 C CA . PRO A 1 206 ? 8.867 -14.876 66.314 1.00 20.45 228 PRO A CA 1
ATOM 1559 C C . PRO A 1 206 ? 9.746 -13.707 65.922 1.00 18.80 228 PRO A C 1
ATOM 1560 O O . PRO A 1 206 ? 10.196 -12.973 66.808 1.00 18.80 228 PRO A O 1
ATOM 1564 N N . ASP A 1 207 ? 9.991 -13.520 64.621 1.00 15.28 229 ASP A N 1
ATOM 1565 C CA . ASP A 1 207 ? 10.819 -12.425 64.146 1.00 14.69 229 ASP A CA 1
ATOM 1566 C C . ASP A 1 207 ? 9.974 -11.224 63.683 1.00 15.30 229 ASP A C 1
ATOM 1567 O O . ASP A 1 207 ? 10.545 -10.232 63.211 1.00 16.67 229 ASP A O 1
ATOM 1572 N N . TYR A 1 208 ? 8.660 -11.293 63.857 1.00 15.45 230 TYR A N 1
ATOM 1573 C CA . TYR A 1 208 ? 7.799 -10.182 63.460 1.00 15.85 230 TYR A CA 1
ATOM 1574 C C . TYR A 1 208 ? 8.172 -8.973 64.259 1.00 17.38 230 TYR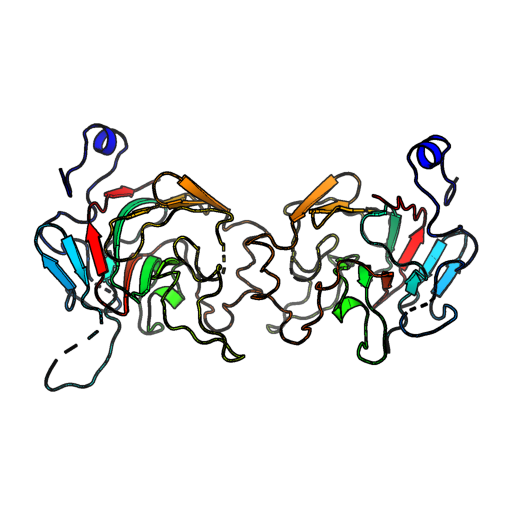 A C 1
ATOM 1575 O O . TYR A 1 208 ? 8.182 -8.998 65.509 1.00 16.27 230 TYR A O 1
ATOM 1584 N N . GLY A 1 209 ? 8.516 -7.920 63.531 1.00 19.32 231 GLY A N 1
ATOM 1585 C CA . GLY A 1 209 ? 8.664 -6.602 64.103 1.00 19.79 231 GLY A CA 1
ATOM 1586 C C . GLY A 1 209 ? 9.825 -6.447 65.053 1.00 22.99 231 GLY A C 1
ATOM 1587 O O . GLY A 1 209 ? 9.835 -5.503 65.831 1.00 28.99 231 GLY A O 1
ATOM 1588 N N . ILE A 1 210 ? 10.808 -7.346 64.999 1.00 20.88 232 ILE A N 1
ATOM 1589 C CA . ILE A 1 210 ? 11.947 -7.294 65.901 1.00 24.00 232 ILE A CA 1
ATOM 1590 C C . ILE A 1 210 ? 13.045 -6.366 65.379 1.00 26.36 232 ILE A C 1
ATOM 1591 O O . ILE A 1 210 ? 13.507 -5.501 66.118 1.00 25.93 232 ILE A O 1
ATOM 1596 N N . SER A 1 211 ? 13.471 -6.540 64.124 1.00 23.32 233 SER A N 1
ATOM 1597 C CA . SER A 1 211 ? 14.496 -5.667 63.580 1.00 22.98 233 SER A CA 1
ATOM 1598 C C . SER A 1 211 ? 13.901 -4.289 63.292 1.00 21.09 233 SER A C 1
ATOM 1599 O O . SER A 1 211 ? 12.806 -4.187 62.746 1.00 24.85 233 SER A O 1
ATOM 1602 N N . THR A 1 212 ? 14.615 -3.236 63.672 1.00 14.68 234 THR A N 1
ATOM 1603 C CA . THR A 1 212 ? 14.175 -1.873 63.352 1.00 14.76 234 THR A CA 1
ATOM 1604 C C . THR A 1 212 ? 14.799 -1.311 62.082 1.00 12.72 234 THR A C 1
ATOM 1605 O O . THR A 1 212 ? 14.630 -0.137 61.780 1.00 12.73 234 THR A O 1
ATOM 1609 N N . THR A 1 213 ? 15.543 -2.142 61.343 1.00 13.26 235 THR A N 1
ATOM 1610 C CA . THR A 1 213 ? 16.127 -1.752 60.060 1.00 14.55 235 THR A CA 1
ATOM 1611 C C . THR A 1 213 ? 15.808 -2.869 59.080 1.00 16.53 235 THR A C 1
ATOM 1612 O O . THR A 1 213 ? 15.956 -4.045 59.419 1.00 18.13 235 THR A O 1
ATOM 1616 N N . GLY A 1 214 ? 15.406 -2.512 57.875 1.00 13.45 236 GLY A N 1
ATOM 1617 C CA . GLY A 1 214 ? 15.168 -3.506 56.844 1.00 12.75 236 GLY A CA 1
ATOM 1618 C C . GLY A 1 214 ? 14.648 -2.887 55.560 1.00 11.52 236 GLY A C 1
ATOM 1619 O O . GLY A 1 214 ? 14.660 -1.690 55.388 1.00 12.07 236 GLY A O 1
ATOM 1620 N N . LYS A 1 215 ? 14.097 -3.715 54.689 1.00 10.00 237 LYS A N 1
ATOM 1621 C CA . LYS A 1 215 ? 13.626 -3.225 53.418 1.00 11.14 237 LYS A CA 1
ATOM 1622 C C . LYS A 1 215 ? 12.252 -2.617 53.529 1.00 9.66 237 LYS A C 1
ATOM 1623 O O . LYS A 1 215 ? 11.485 -2.931 54.448 1.00 9.97 237 LYS A O 1
ATOM 1629 N N . LEU A 1 216 ? 11.909 -1.807 52.525 1.00 10.72 238 LEU A N 1
ATOM 1630 C CA . LEU A 1 216 ? 10.533 -1.379 52.322 1.00 11.02 238 LEU A CA 1
ATOM 1631 C C . LEU A 1 216 ? 9.973 -2.253 51.219 1.00 10.66 238 LEU A C 1
ATOM 1632 O O . LEU A 1 216 ? 10.729 -2.776 50.411 1.00 11.34 238 LEU A O 1
ATOM 1637 N N . CYS A 1 217 ? 8.653 -2.433 51.190 1.00 9.92 239 CYS A N 1
ATOM 1638 C CA . CYS A 1 217 ? 8.047 -3.484 50.381 1.00 9.42 239 CYS A CA 1
ATOM 1639 C C . CYS A 1 217 ? 6.648 -3.106 49.917 1.00 9.54 239 CYS A C 1
ATOM 1640 O O . CYS A 1 217 ? 5.884 -2.501 50.677 1.00 9.77 239 CYS A O 1
ATOM 1643 N N . PHE A 1 218 ? 6.336 -3.446 48.669 1.00 9.46 240 PHE A N 1
ATOM 1644 C CA . PHE A 1 218 ? 4.945 -3.464 48.217 1.00 9.90 240 PHE A CA 1
ATOM 1645 C C . PHE A 1 218 ? 4.570 -4.897 47.964 1.00 11.10 240 PHE A C 1
ATOM 1646 O O . PHE A 1 218 ? 5.319 -5.650 47.325 1.00 11.42 240 PHE A O 1
ATOM 1654 N N . GLN A 1 219 ? 3.403 -5.283 48.435 1.00 11.83 241 GLN A N 1
ATOM 1655 C CA . GLN A 1 219 ? 2.905 -6.620 48.141 1.00 15.42 241 GLN A CA 1
ATOM 1656 C C . GLN A 1 219 ? 1.587 -6.597 47.459 1.00 15.60 241 GLN A C 1
ATOM 1657 O O . GLN A 1 219 ? 0.811 -5.685 47.645 1.00 15.52 241 GLN A O 1
ATOM 1663 N N . ASP A 1 220 ? 1.336 -7.612 46.655 1.00 14.87 242 ASP A N 1
ATOM 1664 C CA . ASP A 1 220 ? 0.027 -7.743 46.040 1.00 15.17 242 ASP A CA 1
ATOM 1665 C C . ASP A 1 220 ? -0.410 -9.179 46.178 1.00 16.02 242 ASP A C 1
ATOM 1666 O O . ASP A 1 220 ? 0.172 -10.063 45.564 1.00 16.73 242 ASP A O 1
ATOM 1671 N N . HIS A 1 221 ? -1.424 -9.400 47.009 1.00 16.57 243 HIS A N 1
ATOM 1672 C CA . HIS A 1 221 ? -1.975 -10.748 47.229 1.00 17.49 243 HIS A CA 1
ATOM 1673 C C . HIS A 1 221 ? -3.351 -10.947 46.583 1.00 21.27 243 HIS A C 1
ATOM 1674 O O . HIS A 1 221 ? -4.084 -11.860 46.959 1.00 25.69 243 HIS A O 1
ATOM 1681 N N . GLY A 1 222 ? -3.707 -10.087 45.639 1.00 18.67 244 GLY A N 1
ATOM 1682 C CA . GLY A 1 222 ? -4.893 -10.300 44.801 1.00 18.05 244 GLY A CA 1
ATOM 1683 C C . GLY A 1 222 ? -5.294 -9.053 44.041 1.00 20.99 244 GLY A C 1
ATOM 1684 O O . GLY A 1 222 ? -5.281 -7.960 44.614 1.00 21.49 244 GLY A O 1
ATOM 1685 N N . SER A 1 223 ? -5.636 -9.225 42.756 1.00 19.08 245 SER A N 1
ATOM 1686 C CA . SER A 1 223 ? -6.107 -8.169 41.848 1.00 19.62 245 SER A CA 1
ATOM 1687 C C . SER A 1 223 ? -4.961 -7.240 41.505 1.00 17.93 245 SER A C 1
ATOM 1688 O O . SER A 1 223 ? -3.813 -7.434 41.959 1.00 19.25 245 SER A O 1
ATOM 1691 N N . LYS A 1 224 ? -5.260 -6.271 40.657 1.00 17.00 246 LYS A N 1
ATOM 1692 C CA . LYS A 1 224 ? -4.265 -5.293 40.293 1.00 15.78 246 LYS A CA 1
ATOM 1693 C C . LYS A 1 224 ? -4.053 -4.324 41.445 1.00 14.25 246 LYS A C 1
ATOM 1694 O O . LYS A 1 224 ? -4.957 -4.050 42.242 1.00 13.17 246 LYS A O 1
ATOM 1700 N N . VAL A 1 225 ? -2.840 -3.830 41.550 1.00 12.45 247 VAL A N 1
ATOM 1701 C CA . VAL A 1 225 ? -2.532 -2.671 42.404 1.00 13.51 247 VAL A CA 1
ATOM 1702 C C . VAL A 1 225 ? -1.648 -1.724 41.596 1.00 12.22 247 VAL A C 1
ATOM 1703 O O . VAL A 1 225 ? -0.917 -2.162 40.675 1.00 12.13 247 VAL A O 1
ATOM 1707 N N . TYR A 1 226 ? -1.737 -0.435 41.913 1.00 11.96 248 TYR A N 1
ATOM 1708 C CA . TYR A 1 226 ? -1.042 0.603 41.191 1.00 13.16 248 TYR A CA 1
ATOM 1709 C C . TYR A 1 226 ? -0.358 1.523 42.186 1.00 12.48 248 TYR A C 1
ATOM 1710 O O . TYR A 1 226 ? -1.003 1.952 43.138 1.00 12.21 248 TYR A O 1
ATOM 1719 N N . PHE A 1 227 ? 0.933 1.793 41.998 1.00 10.78 249 PHE A N 1
ATOM 1720 C CA . PHE A 1 227 ? 1.669 2.714 42.852 1.00 11.14 249 PHE A CA 1
ATOM 1721 C C . PHE A 1 227 ? 2.388 3.800 42.036 1.00 11.83 249 PHE A C 1
ATOM 1722 O O . PHE A 1 227 ? 2.977 3.528 40.982 1.00 12.12 249 PHE A O 1
ATOM 1730 N N . LYS A 1 228 ? 2.359 5.030 42.518 1.00 11.38 250 LYS A N 1
ATOM 1731 C CA . LYS A 1 228 ? 3.156 6.078 41.887 1.00 11.03 250 LYS A CA 1
ATOM 1732 C C . LYS A 1 228 ? 3.452 7.153 42.900 1.00 11.13 250 LYS A C 1
ATOM 1733 O O . LYS A 1 228 ? 3.002 7.083 44.043 1.00 10.36 250 LYS A O 1
ATOM 1739 N N . ASN A 1 229 ? 4.244 8.132 42.497 1.00 10.81 251 ASN A N 1
ATOM 1740 C CA . ASN A 1 229 ? 4.621 9.241 43.382 1.00 10.07 251 ASN A CA 1
ATOM 1741 C C . ASN A 1 229 ? 5.165 8.734 44.714 1.00 9.70 251 ASN A C 1
ATOM 1742 O O . ASN A 1 229 ? 4.729 9.188 45.767 1.00 10.42 251 ASN A O 1
ATOM 1747 N N . VAL A 1 230 ? 6.099 7.779 44.633 1.00 9.87 252 VAL A N 1
ATOM 1748 C CA . VAL A 1 230 ? 6.675 7.102 45.777 1.00 9.15 252 VAL A CA 1
ATOM 1749 C C . VAL A 1 230 ? 7.934 7.861 46.141 1.00 10.63 252 VAL A C 1
ATOM 1750 O O . VAL A 1 230 ? 8.962 7.765 45.458 1.00 12.81 252 VAL A O 1
ATOM 1754 N N . LYS A 1 231 ? 7.813 8.654 47.200 1.00 9.76 253 LYS A N 1
ATOM 1755 C CA . LYS A 1 231 ? 8.833 9.617 47.610 1.00 9.82 253 LYS A CA 1
ATOM 1756 C C . LYS A 1 231 ? 9.242 9.339 49.044 1.00 10.02 253 LYS A C 1
ATOM 1757 O O . LYS A 1 231 ? 8.401 9.223 49.908 1.00 10.16 253 LYS A O 1
ATOM 1763 N N . ILE A 1 232 ? 10.547 9.278 49.288 1.00 10.82 254 ILE A N 1
ATOM 1764 C CA . ILE A 1 232 ? 11.093 8.835 50.556 1.00 11.94 254 ILE A CA 1
ATOM 1765 C C . ILE A 1 232 ? 12.109 9.868 51.091 1.00 12.69 254 ILE A C 1
ATOM 1766 O O . ILE A 1 232 ? 12.950 10.397 50.328 1.00 12.26 254 ILE A O 1
ATOM 1771 N N . LYS A 1 233 ? 12.002 10.141 52.391 1.00 14.17 255 LYS A N 1
ATOM 1772 C CA . LYS A 1 233 ? 13.031 10.820 53.175 1.00 16.09 255 LYS A CA 1
ATOM 1773 C C . LYS A 1 233 ? 13.724 9.795 54.026 1.00 17.18 255 LYS A C 1
ATOM 1774 O O . LYS A 1 233 ? 13.084 9.106 54.834 1.00 15.35 255 LYS A O 1
ATOM 1780 N N . ASP A 1 234 ? 15.047 9.729 53.912 1.00 19.45 256 ASP A N 1
ATOM 1781 C CA . ASP A 1 234 ? 15.862 8.822 54.720 1.00 24.13 256 ASP A CA 1
ATOM 1782 C C . ASP A 1 234 ? 16.281 9.626 55.938 1.00 25.08 256 ASP A C 1
ATOM 1783 O O . ASP A 1 234 ? 17.170 10.464 55.830 1.00 27.21 256 ASP A O 1
ATOM 1788 N N . LEU A 1 235 ? 15.647 9.396 57.086 1.00 24.11 257 LEU A N 1
ATOM 1789 C CA . LEU A 1 235 ? 15.811 10.258 58.255 1.00 24.32 257 LEU A CA 1
ATOM 1790 C C . LEU A 1 235 ? 17.045 9.898 59.112 1.00 26.46 257 LEU A C 1
ATOM 1791 O O . LEU A 1 235 ? 17.610 8.823 58.988 1.00 27.09 257 LEU A O 1
ATOM 1796 N N . ASP A 1 236 ? 17.461 10.826 59.967 1.00 37.68 258 ASP A N 1
ATOM 1797 C CA . ASP A 1 236 ? 18.505 10.534 60.954 1.00 51.69 258 ASP A CA 1
ATOM 1798 C C . ASP A 1 236 ? 17.952 9.504 61.934 1.00 57.70 258 ASP A C 1
ATOM 1799 O O . ASP A 1 236 ? 16.807 9.639 62.384 1.00 46.16 258 ASP A O 1
ATOM 1805 N N . LYS B 1 8 ? -12.606 6.805 110.619 1.00 38.89 30 LYS B N 1
ATOM 1806 C CA . LYS B 1 8 ? -12.313 7.310 109.269 1.00 33.97 30 LYS B CA 1
ATOM 1807 C C . LYS B 1 8 ? -12.597 6.211 108.233 1.00 30.99 30 LYS B C 1
ATOM 1808 O O . LYS B 1 8 ? -13.240 6.497 107.230 1.00 33.32 30 LYS B O 1
ATOM 1810 N N . ASP B 1 9 ? -12.172 4.961 108.473 1.00 28.51 31 ASP B N 1
ATOM 1811 C CA . ASP B 1 9 ? -12.388 3.876 107.480 1.00 26.39 31 ASP B CA 1
ATOM 1812 C C . ASP B 1 9 ? -13.850 3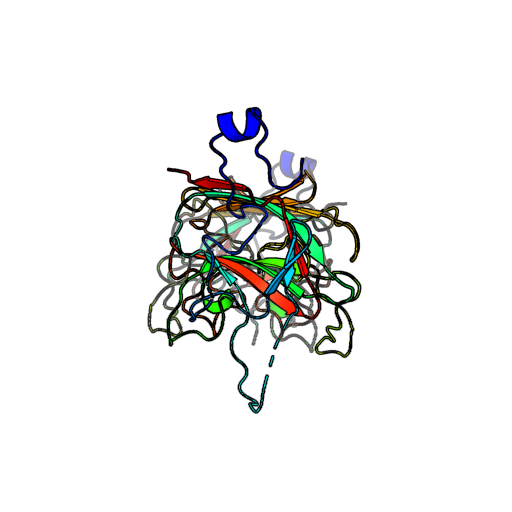.494 107.407 1.00 24.04 31 ASP B C 1
ATOM 1813 O O . ASP B 1 9 ? -14.518 3.413 108.429 1.00 23.48 31 ASP B O 1
ATOM 1818 N N . ASN B 1 10 ? -14.321 3.229 106.195 1.00 22.10 32 ASN B N 1
ATOM 1819 C CA . ASN B 1 10 ? -15.705 2.843 105.942 1.00 22.28 32 ASN B CA 1
ATOM 1820 C C . ASN B 1 10 ? -16.725 3.902 106.378 1.00 23.62 32 ASN B C 1
ATOM 1821 O O . ASN B 1 10 ? -17.827 3.550 106.797 1.00 26.33 32 ASN B O 1
ATOM 1826 N N . VAL B 1 11 ? -16.339 5.177 106.266 1.00 24.09 33 VAL B N 1
ATOM 1827 C CA . VAL B 1 11 ? -17.205 6.326 106.528 1.00 25.00 33 VAL B CA 1
ATOM 1828 C C . VAL B 1 11 ? -17.103 7.306 105.361 1.00 24.72 33 VAL B C 1
ATOM 1829 O O . VAL B 1 11 ? -16.003 7.658 104.909 1.00 24.43 33 VAL B O 1
ATOM 1833 N N . LEU B 1 12 ? -18.258 7.734 104.869 1.00 25.36 34 LEU B N 1
ATOM 1834 C CA . LEU B 1 12 ? -18.324 8.717 103.792 1.00 26.32 34 LEU B CA 1
ATOM 1835 C C . LEU B 1 12 ? -17.948 10.092 104.331 1.00 29.45 34 LEU B C 1
ATOM 1836 O O . LEU B 1 12 ? -18.473 10.507 105.362 1.00 29.77 34 LEU B O 1
ATOM 1841 N N . THR B 1 13 ? -17.051 10.784 103.634 1.00 29.63 35 THR B N 1
ATOM 1842 C CA . THR B 1 13 ? -16.790 12.205 103.901 1.00 32.90 35 THR B CA 1
ATOM 1843 C C . THR B 1 13 ? -17.988 13.030 103.406 1.00 32.73 35 THR B C 1
ATOM 1844 O O . THR B 1 13 ? -18.763 12.574 102.554 1.00 29.78 35 THR B O 1
ATOM 1848 N N . GLU B 1 14 ? -18.147 14.249 103.914 1.00 37.86 36 GLU B N 1
ATOM 1849 C CA . GLU B 1 14 ? -19.238 15.113 103.447 1.00 37.07 36 GLU B CA 1
ATOM 1850 C C . GLU B 1 14 ? -19.149 15.335 101.939 1.00 35.62 36 GLU B C 1
ATOM 1851 O O . GLU B 1 14 ? -20.167 15.282 101.253 1.00 36.62 36 GLU B O 1
ATOM 1857 N N . GLU B 1 15 ? -17.935 15.530 101.422 1.00 36.24 37 GLU B N 1
ATOM 1858 C CA . GLU B 1 15 ? -17.732 15.674 99.976 1.00 37.75 37 GLU B CA 1
ATOM 1859 C C . GLU B 1 15 ? -18.129 14.416 99.174 1.00 35.00 37 GLU B C 1
ATOM 1860 O O . GLU B 1 15 ? -18.687 14.534 98.094 1.00 34.80 37 GLU B O 1
ATOM 1866 N N . GLU B 1 16 ? -17.822 13.226 99.682 1.00 29.83 38 GLU B N 1
ATOM 1867 C CA . GLU B 1 16 ? -18.245 11.987 99.029 1.00 27.58 38 GLU B CA 1
ATOM 1868 C C . GLU B 1 16 ? -19.777 11.866 99.019 1.00 28.18 38 GLU B C 1
ATOM 1869 O O . GLU B 1 16 ? -20.369 11.487 98.008 1.00 28.05 38 GLU B O 1
ATOM 1875 N N . LYS B 1 17 ? -20.430 12.199 100.134 1.00 29.78 39 LYS B N 1
ATOM 1876 C CA . LYS B 1 17 ? -21.902 12.209 100.169 1.00 30.72 39 LYS B CA 1
ATOM 1877 C C . LYS B 1 17 ? -22.441 13.201 99.157 1.00 32.51 39 LYS B C 1
ATOM 1878 O O . LYS B 1 17 ? -23.396 12.901 98.445 1.00 31.48 39 LYS B O 1
ATOM 1884 N N . ALA B 1 18 ? -21.806 14.375 99.084 1.00 34.56 40 ALA B N 1
ATOM 1885 C CA . ALA B 1 18 ? -22.202 15.434 98.141 1.00 37.07 40 ALA B CA 1
ATOM 1886 C C . ALA B 1 18 ? -22.070 14.963 96.689 1.00 36.17 40 ALA B C 1
ATOM 1887 O O . ALA B 1 18 ? -22.898 15.299 95.851 1.00 35.04 40 ALA B O 1
ATOM 1889 N N . GLU B 1 19 ? -21.052 14.155 96.408 1.00 34.77 41 GLU B N 1
ATOM 1890 C CA . GLU B 1 19 ? -20.879 13.566 95.085 1.00 35.78 41 GLU B CA 1
ATOM 1891 C C . GLU B 1 19 ? -21.815 12.385 94.786 1.00 32.39 41 GLU B C 1
ATOM 1892 O O . GLU B 1 19 ? -21.895 11.932 93.641 1.00 34.26 41 GLU B O 1
ATOM 1898 N N . GLY B 1 20 ? -22.505 11.870 95.796 1.00 29.25 42 GLY B N 1
ATOM 1899 C CA . GLY B 1 20 ? -23.465 10.784 95.600 1.00 29.25 42 GLY B CA 1
ATOM 1900 C C . GLY B 1 20 ? -22.928 9.396 95.879 1.00 26.75 42 GLY B C 1
ATOM 1901 O O . GLY B 1 20 ? -23.543 8.396 95.504 1.00 29.77 42 GLY B O 1
ATOM 1902 N N . TYR B 1 21 ? -21.771 9.326 96.522 1.00 26.90 43 TYR B N 1
ATOM 1903 C CA . TYR B 1 21 ? -21.231 8.038 96.978 1.00 24.93 43 TYR B CA 1
ATOM 1904 C C . TYR B 1 21 ? -22.039 7.472 98.140 1.00 25.61 43 TYR B C 1
ATOM 1905 O O . TYR B 1 21 ? -22.517 8.212 99.008 1.00 23.95 43 TYR B O 1
ATOM 1914 N N . THR B 1 22 ? -22.169 6.152 98.158 1.00 23.63 44 THR B N 1
ATOM 1915 C CA . THR B 1 22 ? -22.688 5.433 99.305 1.00 22.71 44 THR B CA 1
ATOM 1916 C C . THR B 1 22 ? -21.731 4.292 99.608 1.00 22.64 44 THR B C 1
ATOM 1917 O O . THR B 1 22 ? -20.881 3.947 98.771 1.00 19.23 44 THR B O 1
ATOM 1921 N N . LEU B 1 23 ? -21.850 3.710 100.795 1.00 21.32 45 LEU B N 1
ATOM 1922 C CA . LEU B 1 23 ? -21.001 2.579 101.169 1.00 21.89 45 LEU B CA 1
ATOM 1923 C C . LEU B 1 23 ? -21.475 1.307 100.494 1.00 21.71 45 LEU B C 1
ATOM 1924 O O . LEU B 1 23 ? -22.616 0.887 100.666 1.00 25.39 45 LEU B O 1
ATOM 1929 N N . LEU B 1 24 ? -20.599 0.691 99.710 1.00 19.48 46 LEU B N 1
ATOM 1930 C CA . LEU B 1 24 ? -20.873 -0.631 99.163 1.00 18.88 46 LEU B CA 1
ATOM 1931 C C . LEU B 1 24 ? -20.494 -1.744 100.136 1.00 19.47 46 LEU B C 1
ATOM 1932 O O . LEU B 1 24 ? -21.059 -2.835 100.071 1.00 21.45 46 LEU B O 1
ATOM 1937 N N . PHE B 1 25 ? -19.524 -1.463 101.011 1.00 17.91 47 PHE B N 1
ATOM 1938 C CA . PHE B 1 25 ? -19.193 -2.285 102.190 1.00 19.66 47 PHE B CA 1
ATOM 1939 C C . PHE B 1 25 ? -19.457 -1.408 103.425 1.00 19.76 47 PHE B C 1
ATOM 1940 O O . PHE B 1 25 ? -18.890 -0.306 103.553 1.00 18.57 47 PHE B O 1
ATOM 1948 N N . ASN B 1 26 ? -20.311 -1.891 104.329 1.00 20.15 48 ASN B N 1
ATOM 1949 C CA . ASN B 1 26 ? -20.712 -1.108 105.511 1.00 23.28 48 ASN B CA 1
ATOM 1950 C C . ASN B 1 26 ? -19.699 -1.132 106.666 1.00 23.70 48 ASN B C 1
ATOM 1951 O O . ASN B 1 26 ? -19.946 -0.535 107.725 1.00 24.64 48 ASN B O 1
ATOM 1956 N N . GLY B 1 27 ? -18.583 -1.846 106.506 1.00 22.93 49 GLY B N 1
ATOM 1957 C CA . GLY B 1 27 ? -17.575 -1.908 107.569 1.00 22.75 49 GLY B CA 1
ATOM 1958 C C . GLY B 1 27 ? -17.789 -3.006 108.603 1.00 24.14 49 GLY B C 1
ATOM 1959 O O . GLY B 1 27 ? -16.922 -3.254 109.423 1.00 22.91 49 GLY B O 1
ATOM 1960 N N . LYS B 1 28 ? -18.932 -3.683 108.566 1.00 24.29 50 LYS B N 1
ATOM 1961 C CA . LYS B 1 28 ? -19.269 -4.633 109.626 1.00 28.80 50 LYS B CA 1
ATOM 1962 C C . LYS B 1 28 ? -19.663 -6.015 109.143 1.00 25.79 50 LYS B C 1
ATOM 1963 O O . LYS B 1 28 ? -19.399 -6.983 109.827 1.00 27.12 50 LYS B O 1
ATOM 1969 N N . ASP B 1 29 ? -20.314 -6.120 107.994 1.00 24.65 51 ASP B N 1
ATOM 1970 C CA . ASP B 1 29 ? -20.753 -7.428 107.519 1.00 24.55 51 ASP B CA 1
ATOM 1971 C C . ASP B 1 29 ? -20.849 -7.445 105.985 1.00 22.21 51 ASP B C 1
ATOM 1972 O O . ASP B 1 29 ? -20.434 -6.493 105.334 1.00 21.38 51 ASP B O 1
ATOM 1977 N N . PHE B 1 30 ? -21.372 -8.537 105.439 1.00 22.45 52 PHE B N 1
ATOM 1978 C CA . PHE B 1 30 ? -21.534 -8.706 103.981 1.00 20.78 52 PHE B CA 1
ATOM 1979 C C . PHE B 1 30 ? -22.921 -8.325 103.447 1.00 23.91 52 PHE B C 1
ATOM 1980 O O . PHE B 1 30 ? -23.332 -8.797 102.364 1.00 22.69 52 PHE B O 1
ATOM 1988 N N . THR B 1 31 ? -23.643 -7.449 104.166 1.00 22.73 53 THR B N 1
ATOM 1989 C CA . THR B 1 31 ? -24.881 -6.880 103.626 1.00 23.07 53 THR B CA 1
ATOM 1990 C C . THR B 1 31 ? -24.583 -6.302 102.240 1.00 21.17 53 THR B C 1
ATOM 1991 O O . THR B 1 31 ? -23.675 -5.501 102.106 1.00 21.82 53 THR B O 1
ATOM 1995 N N . GLY B 1 32 ? -25.350 -6.740 101.238 1.00 19.96 54 GLY B N 1
ATOM 1996 C CA . GLY B 1 32 ? -25.174 -6.325 99.837 1.00 20.20 54 GLY B CA 1
ATOM 1997 C C . GLY B 1 32 ? -24.363 -7.277 98.965 1.00 18.12 54 GLY B C 1
ATOM 1998 O O . GLY B 1 32 ? -24.249 -7.050 97.759 1.00 21.23 54 GLY B O 1
ATOM 1999 N N . TRP B 1 33 ? -23.817 -8.325 99.571 1.00 17.31 55 TRP B N 1
ATOM 2000 C CA . TRP B 1 33 ? -22.921 -9.251 98.900 1.00 18.24 55 TRP B CA 1
ATOM 2001 C C . TRP B 1 33 ? -23.426 -10.695 99.013 1.00 20.39 55 TRP B C 1
ATOM 2002 O O . TRP B 1 33 ? -24.135 -11.064 99.974 1.00 20.52 55 TRP B O 1
ATOM 2013 N N . LYS B 1 34 ? -23.023 -11.505 98.043 1.00 18.69 56 LYS B N 1
ATOM 2014 C CA . LYS B 1 34 ? -23.310 -12.935 97.998 1.00 19.95 56 LYS B CA 1
ATOM 2015 C C . LYS B 1 34 ? -22.151 -13.656 97.306 1.00 19.59 56 LYS B C 1
ATOM 2016 O O . LYS B 1 34 ? -21.247 -13.035 96.722 1.00 17.63 56 LYS B O 1
ATOM 2035 N N . PHE B 1 36 ? -20.566 -15.778 94.336 1.00 18.37 58 PHE B N 1
ATOM 2036 C CA . PHE B 1 36 ? -20.772 -15.995 92.894 1.00 17.92 58 PHE B CA 1
ATOM 2037 C C . PHE B 1 36 ? -21.431 -17.371 92.707 1.00 18.95 58 PHE B C 1
ATOM 2038 O O . PHE B 1 36 ? -20.931 -18.381 93.217 1.00 17.39 58 PHE B O 1
ATOM 2046 N N . ASN B 1 37 ? -22.565 -17.396 92.004 1.00 17.86 59 ASN B N 1
ATOM 2047 C CA . ASN B 1 37 ? -23.323 -18.617 91.804 1.00 20.33 59 ASN B CA 1
ATOM 2048 C C . ASN B 1 37 ? -23.743 -19.292 93.115 1.00 23.28 59 ASN B C 1
ATOM 2049 O O . ASN B 1 37 ? -23.944 -20.507 93.150 1.00 26.51 59 ASN B O 1
ATOM 2054 N N . GLY B 1 38 ? -23.905 -18.509 94.181 1.00 21.09 60 GLY B N 1
ATOM 2055 C CA . GLY B 1 38 ? -24.192 -19.056 95.503 1.00 22.97 60 GLY B CA 1
ATOM 2056 C C . GLY B 1 38 ? -25.119 -18.174 96.310 1.00 23.05 60 GLY B C 1
ATOM 2057 O O . GLY B 1 38 ? -25.806 -17.319 95.766 1.00 25.28 60 GLY B O 1
ATOM 2058 N N . GLY B 1 39 ? -25.130 -18.404 97.621 1.00 27.83 61 GLY B N 1
ATOM 2059 C CA . GLY B 1 39 ? -25.949 -17.651 98.552 1.00 29.35 61 GLY B CA 1
ATOM 2060 C C . GLY B 1 39 ? -25.041 -16.851 99.450 1.00 28.77 61 GLY B C 1
ATOM 2061 O O . GLY B 1 39 ? -24.167 -16.140 98.959 1.00 27.91 61 GLY B O 1
ATOM 2062 N N . ASP B 1 40 ? -25.227 -16.987 100.765 1.00 26.73 62 ASP B N 1
ATOM 2063 C CA . ASP B 1 40 ? -24.532 -16.112 101.715 1.00 29.06 62 ASP B CA 1
ATOM 2064 C C . ASP B 1 40 ? -23.023 -16.234 101.609 1.00 28.76 62 ASP B C 1
ATOM 2065 O O . ASP B 1 40 ? -22.503 -17.306 101.308 1.00 30.12 62 ASP B O 1
ATOM 2070 N N . VAL B 1 41 ? -22.318 -15.132 101.874 1.00 29.36 63 VAL B N 1
ATOM 2071 C CA . VAL B 1 41 ? -20.861 -15.143 101.790 1.00 26.77 63 VAL B CA 1
ATOM 2072 C C . VAL B 1 41 ? -20.267 -16.133 102.799 1.00 28.27 63 VAL B C 1
ATOM 2073 O O . VAL B 1 41 ? -20.570 -16.061 103.975 1.00 30.62 63 VAL B O 1
ATOM 2077 N N . LYS B 1 42 ? -19.450 -17.062 102.311 1.00 36.59 64 LYS B N 1
ATOM 2078 C CA . LYS B 1 42 ? -18.598 -17.902 103.156 1.00 45.49 64 LYS B CA 1
ATOM 2079 C C . LYS B 1 42 ? -17.166 -17.941 102.581 1.00 40.43 64 LYS B C 1
ATOM 2080 O O . LYS B 1 42 ? -16.965 -17.730 101.383 1.00 39.05 64 LYS B O 1
ATOM 2086 N N . GLY B 1 43 ? -16.179 -18.211 103.443 1.00 45.94 65 GLY B N 1
ATOM 2087 C CA . GLY B 1 43 ? -14.753 -18.202 103.041 1.00 45.52 65 GLY B CA 1
ATOM 2088 C C . GLY B 1 43 ? -14.137 -16.808 102.951 1.00 38.15 65 GLY B C 1
ATOM 2089 O O . GLY B 1 43 ? -12.989 -16.636 102.502 1.00 36.96 65 GLY B O 1
ATOM 2090 N N . TRP B 1 44 ? -14.920 -15.818 103.370 1.00 29.99 66 TRP B N 1
ATOM 2091 C CA . TRP B 1 44 ? -14.457 -14.463 103.578 1.00 26.72 66 TRP B CA 1
ATOM 2092 C C . TRP B 1 44 ? -15.014 -14.056 104.936 1.00 26.72 66 TRP B C 1
ATOM 2093 O O . TRP B 1 44 ? -16.054 -14.567 105.356 1.00 23.77 66 TRP B O 1
ATOM 2104 N N . GLN B 1 45 ? -14.340 -13.141 105.627 1.00 24.67 67 GLN B N 1
ATOM 2105 C CA . GLN B 1 45 ? -14.833 -12.641 106.897 1.00 26.15 67 GLN B CA 1
ATOM 2106 C C . GLN B 1 45 ? -14.691 -11.131 106.928 1.00 26.11 67 GLN B C 1
ATOM 2107 O O . GLN B 1 45 ? -13.924 -10.576 106.164 1.00 23.88 67 GLN B O 1
ATOM 2113 N N . VAL B 1 46 ? -15.436 -10.459 107.796 1.00 22.56 68 VAL B N 1
ATOM 2114 C CA . VAL B 1 46 ? -15.121 -9.070 108.123 1.00 22.51 68 VAL B CA 1
ATOM 2115 C C . VAL B 1 46 ? -14.340 -9.110 109.422 1.00 25.30 68 VAL B C 1
ATOM 2116 O O . VAL B 1 46 ? -14.811 -9.675 110.395 1.00 26.36 68 VAL B O 1
ATOM 2120 N N . GLU B 1 47 ? -13.142 -8.533 109.427 1.00 25.06 69 GLU B N 1
ATOM 2121 C CA . GLU B 1 47 ? -12.295 -8.502 110.609 1.00 28.76 69 GLU B CA 1
ATOM 2122 C C . GLU B 1 47 ? -11.809 -7.076 110.717 1.00 25.69 69 GLU B C 1
ATOM 2123 O O . GLU B 1 47 ? -11.145 -6.599 109.812 1.00 21.87 69 GLU B O 1
ATOM 2129 N N . ASP B 1 48 ? -12.160 -6.398 111.804 1.00 26.17 70 ASP B N 1
ATOM 2130 C CA . ASP B 1 48 ? -11.581 -5.100 112.122 1.00 26.78 70 ASP B CA 1
ATOM 2131 C C . ASP B 1 48 ? -11.857 -4.084 110.999 1.00 24.42 70 ASP B C 1
ATOM 2132 O O . ASP B 1 48 ? -10.990 -3.297 110.626 1.00 23.05 70 ASP B O 1
ATOM 2137 N N . GLY B 1 49 ? -13.074 -4.118 110.457 1.00 24.48 71 GLY B N 1
ATOM 2138 C CA . GLY B 1 49 ? -13.482 -3.123 109.481 1.00 22.70 71 GLY B CA 1
ATOM 2139 C C . GLY B 1 49 ? -12.939 -3.398 108.098 1.00 21.94 71 GLY B C 1
ATOM 2140 O O . GLY B 1 49 ? -12.922 -2.514 107.259 1.00 22.07 71 GLY B O 1
ATOM 2141 N N . VAL B 1 50 ? -12.513 -4.636 107.862 1.00 20.72 72 VAL B N 1
ATOM 2142 C CA . VAL B 1 50 ? -11.852 -5.015 106.600 1.00 18.90 72 VAL B CA 1
ATOM 2143 C C . VAL B 1 50 ? -12.490 -6.287 106.100 1.00 18.08 72 VAL B C 1
ATOM 2144 O O . VAL B 1 50 ? -12.768 -7.198 106.879 1.00 19.91 72 VAL B O 1
ATOM 2148 N N . ILE B 1 51 ? -12.785 -6.337 104.798 1.00 16.86 73 ILE B N 1
ATOM 2149 C CA . ILE B 1 51 ? -13.171 -7.595 104.184 1.00 17.11 73 ILE B CA 1
ATOM 2150 C C . ILE B 1 51 ? -11.906 -8.397 103.976 1.00 19.61 73 ILE B C 1
ATOM 2151 O O . ILE B 1 51 ? -10.975 -7.934 103.305 1.00 19.53 73 ILE B O 1
ATOM 2156 N N . VAL B 1 52 ? -11.899 -9.621 104.486 1.00 19.21 74 VAL B N 1
ATOM 2157 C CA . VAL B 1 52 ? -10.762 -10.507 104.362 1.00 20.82 74 VAL B CA 1
ATOM 2158 C C . VAL B 1 52 ? -11.188 -11.734 103.598 1.00 21.54 74 VAL B C 1
ATOM 2159 O O . VAL B 1 52 ? -12.150 -12.406 103.980 1.00 23.35 74 VAL B O 1
ATOM 2163 N N . GLY B 1 53 ? -10.497 -11.993 102.499 1.00 22.00 75 GLY B N 1
ATOM 2164 C CA . GLY B 1 53 ? -10.697 -13.184 101.707 1.00 22.93 75 GLY B CA 1
ATOM 2165 C C . GLY B 1 53 ? -9.568 -14.145 102.014 1.00 25.51 75 GLY B C 1
ATOM 2166 O O . GLY B 1 53 ? -8.405 -13.748 102.024 1.00 24.32 75 GLY B O 1
ATOM 2167 N N . TYR B 1 54 ? -9.923 -15.404 102.258 1.00 31.27 76 TYR B N 1
ATOM 2168 C CA . TYR B 1 54 ? -8.963 -16.442 102.647 1.00 35.13 76 TYR B CA 1
ATOM 2169 C C . TYR B 1 54 ? -8.524 -17.348 101.482 1.00 37.18 76 TYR B C 1
ATOM 2170 O O . TYR B 1 54 ? -7.556 -18.093 101.615 1.00 44.60 76 TYR B O 1
ATOM 2179 N N . GLY B 1 55 ? -9.231 -17.281 100.357 1.00 38.20 77 GLY B N 1
ATOM 2180 C CA . GLY B 1 55 ? -8.764 -17.858 99.088 1.00 44.74 77 GLY B CA 1
ATOM 2181 C C . GLY B 1 55 ? -8.714 -19.376 99.058 1.00 48.82 77 GLY B C 1
ATOM 2182 O O . GLY B 1 55 ? -9.566 -20.042 99.645 1.00 53.72 77 GLY B O 1
ATOM 2183 N N . ALA B 1 62 ? -14.852 -29.372 106.637 1.00 54.01 84 ALA B N 1
ATOM 2184 C CA . ALA B 1 62 ? -15.110 -30.116 105.416 1.00 52.35 84 ALA B CA 1
ATOM 2185 C C . ALA B 1 62 ? -14.852 -31.624 105.582 1.00 49.95 84 ALA B C 1
ATOM 2186 O O . ALA B 1 62 ? -13.737 -32.046 105.909 1.00 55.78 84 ALA B O 1
ATOM 2188 N N . ASP B 1 63 ? -15.907 -32.418 105.395 1.00 47.65 85 ASP B N 1
ATOM 2189 C CA . ASP B 1 63 ? -15.782 -33.834 104.981 1.00 44.97 85 ASP B CA 1
ATOM 2190 C C . ASP B 1 63 ? -16.167 -33.838 103.483 1.00 42.22 85 ASP B C 1
ATOM 2191 O O . ASP B 1 63 ? -17.087 -34.555 103.044 1.00 38.76 85 ASP B O 1
ATOM 2196 N N . THR B 1 64 ? -15.443 -33.015 102.719 1.00 38.22 86 THR B N 1
ATOM 2197 C CA . THR B 1 64 ? -15.755 -32.736 101.321 1.00 38.39 86 THR B CA 1
ATOM 2198 C C . THR B 1 64 ? -14.509 -32.299 100.554 1.00 39.93 86 THR B C 1
ATOM 2199 O O . THR B 1 64 ? -13.612 -31.665 101.110 1.00 43.69 86 THR B O 1
ATOM 2203 N N . THR B 1 65 ? -14.487 -32.640 99.268 1.00 40.05 87 THR B N 1
ATOM 2204 C CA . THR B 1 65 ? -13.411 -32.299 98.358 1.00 36.09 87 THR B CA 1
ATOM 2205 C C . THR B 1 65 ? -13.874 -31.361 97.226 1.00 34.44 87 THR B C 1
ATOM 2206 O O . THR B 1 65 ? -13.091 -31.014 96.345 1.00 34.74 87 THR B O 1
ATOM 2210 N N . ILE B 1 66 ? -15.143 -30.950 97.249 1.00 33.35 88 ILE B N 1
ATOM 2211 C CA . ILE B 1 66 ? -15.708 -30.152 96.159 1.00 32.67 88 ILE B CA 1
ATOM 2212 C C . ILE B 1 66 ? -15.132 -28.732 96.223 1.00 33.52 88 ILE B C 1
ATOM 2213 O O . ILE B 1 66 ? -15.008 -28.169 97.317 1.00 34.24 88 ILE B O 1
ATOM 2218 N N . LYS B 1 67 ? -14.769 -28.196 95.056 1.00 32.18 89 LYS B N 1
ATOM 2219 C CA . LYS B 1 67 ? -14.140 -26.875 94.909 1.00 38.81 89 LYS B CA 1
ATOM 2220 C C . LYS B 1 67 ? -14.977 -26.004 93.981 1.00 42.21 89 LYS B C 1
ATOM 2221 O O . LYS B 1 67 ? -14.995 -26.223 92.769 1.00 49.64 89 LYS B O 1
ATOM 2227 N N . VAL B 1 68 ? -15.654 -25.011 94.545 1.00 40.83 90 VAL B N 1
ATOM 2228 C CA . VAL B 1 68 ? -16.462 -24.067 93.753 1.00 40.85 90 VAL B CA 1
ATOM 2229 C C . VAL B 1 68 ? -15.912 -22.652 93.900 1.00 41.11 90 VAL B C 1
ATOM 2230 O O . VAL B 1 68 ? -15.047 -22.400 94.758 1.00 29.76 90 VAL B O 1
ATOM 2234 N N . SER B 1 69 ? -16.418 -21.730 93.076 1.00 36.62 91 SER B N 1
ATOM 2235 C CA . SER B 1 69 ? -15.949 -20.343 93.119 1.00 34.64 91 SER B CA 1
ATOM 2236 C C . SER B 1 69 ? -16.170 -19.783 94.508 1.00 31.58 91 SER B C 1
ATOM 2237 O O . SER B 1 69 ? -17.246 -19.942 95.083 1.00 44.84 91 SER B O 1
ATOM 2240 N N . THR B 1 70 ? -15.130 -19.146 95.033 1.00 27.92 92 THR B N 1
ATOM 2241 C CA . THR B 1 70 ? -15.186 -18.461 96.299 1.00 34.26 92 THR B CA 1
ATOM 2242 C C . THR B 1 70 ? -15.290 -16.941 96.115 1.00 28.20 92 THR B C 1
ATOM 2243 O O . THR B 1 70 ? -15.226 -16.211 97.093 1.00 35.97 92 THR B O 1
ATOM 2247 N N . ASP B 1 71 ? -15.496 -16.461 94.886 1.00 21.94 93 ASP B N 1
ATOM 2248 C CA . ASP B 1 71 ? -15.524 -15.036 94.651 1.00 19.57 93 ASP B CA 1
ATOM 2249 C C . ASP B 1 71 ? -16.816 -14.411 95.188 1.00 17.01 93 ASP B C 1
ATOM 2250 O O . ASP B 1 71 ? -17.879 -15.063 95.213 1.00 18.29 93 ASP B O 1
ATOM 2255 N N . ILE B 1 72 ? -16.737 -13.161 95.642 1.00 15.54 94 ILE B N 1
ATOM 2256 C CA . ILE B 1 72 ? -17.939 -12.473 96.098 1.00 16.19 94 ILE B CA 1
ATOM 2257 C C . ILE B 1 72 ? -18.473 -11.488 95.048 1.00 16.64 94 ILE B C 1
ATOM 2258 O O . ILE B 1 72 ? -17.694 -10.801 94.347 1.00 15.05 94 ILE B O 1
ATOM 2263 N N . VAL B 1 73 ? -19.800 -11.430 94.949 1.00 14.81 95 VAL B N 1
ATOM 2264 C CA . VAL B 1 73 ? -20.481 -10.518 94.023 1.00 15.74 95 VAL B CA 1
ATOM 2265 C C . VAL B 1 73 ? -21.556 -9.719 94.743 1.00 14.83 95 VAL B C 1
ATOM 2266 O O . VAL B 1 73 ? -22.094 -10.160 95.751 1.00 13.26 95 VAL B O 1
ATOM 2270 N N . THR B 1 74 ? -21.842 -8.524 94.226 1.00 13.83 96 THR B N 1
ATOM 2271 C CA . THR B 1 74 ? -22.958 -7.746 94.720 1.00 13.51 96 THR B CA 1
ATOM 2272 C C . THR B 1 74 ? -24.263 -8.453 94.409 1.00 15.75 96 THR B C 1
ATOM 2273 O O . THR B 1 74 ? -24.399 -9.135 93.402 1.00 16.35 96 THR B O 1
ATOM 2277 N N . VAL B 1 75 ? -25.226 -8.294 95.297 1.00 16.12 97 VAL B N 1
ATOM 2278 C CA . VAL B 1 75 ? -26.585 -8.728 95.043 1.00 19.12 97 VAL B CA 1
ATOM 2279 C C . VAL B 1 75 ? -27.221 -7.901 93.920 1.00 20.24 97 VAL B C 1
ATOM 2280 O O . VAL B 1 75 ? -27.895 -8.442 93.035 1.00 21.21 97 VAL B O 1
ATOM 2284 N N . LYS B 1 76 ? -26.949 -6.597 93.946 1.00 18.03 98 LYS B N 1
ATOM 2285 C CA . LYS B 1 76 ? -27.446 -5.649 92.973 1.00 18.85 98 LYS B CA 1
ATOM 2286 C C . LYS B 1 76 ? -26.697 -5.706 91.637 1.00 16.96 98 LYS B C 1
ATOM 2287 O O . LYS B 1 76 ? -25.467 -5.862 91.589 1.00 16.72 98 LYS B O 1
ATOM 2293 N N . ASN B 1 77 ? -27.464 -5.568 90.562 1.00 17.30 99 ASN B N 1
ATOM 2294 C CA . ASN B 1 77 ? -26.930 -5.367 89.219 1.00 15.58 99 ASN B CA 1
ATOM 2295 C C . ASN B 1 77 ? -26.682 -3.874 88.961 1.00 17.58 99 ASN B C 1
ATOM 2296 O O . ASN B 1 77 ? -27.494 -3.020 89.354 1.00 18.20 99 ASN B O 1
ATOM 2301 N N . TYR B 1 78 ? -25.555 -3.573 88.318 1.00 16.58 100 TYR B N 1
ATOM 2302 C CA . TYR B 1 78 ? -25.156 -2.216 87.985 1.00 14.93 100 TYR B CA 1
ATOM 2303 C C . TYR B 1 78 ? -24.946 -2.057 86.497 1.00 15.09 100 TYR B C 1
ATOM 2304 O O . TYR B 1 78 ? -24.462 -2.973 85.838 1.00 15.43 100 TYR B O 1
ATOM 2313 N N . HIS B 1 79 ? -25.291 -0.878 85.993 1.00 17.04 101 HIS B N 1
ATOM 2314 C CA . HIS B 1 79 ? -24.955 -0.493 84.632 1.00 15.64 101 HIS B CA 1
ATOM 2315 C C . HIS B 1 79 ? -23.839 0.509 84.775 1.00 13.86 101 HIS B C 1
ATOM 2316 O O . HIS B 1 79 ? -22.670 0.103 84.818 1.00 13.18 101 HIS B O 1
ATOM 2323 N N . ASN B 1 80 ? -24.167 1.802 84.897 1.00 14.53 102 ASN B N 1
ATOM 2324 C CA . ASN B 1 80 ? -23.134 2.840 85.013 1.00 14.13 102 ASN B CA 1
ATOM 2325 C C . ASN B 1 80 ? -22.802 3.057 86.475 1.00 16.38 102 ASN B C 1
ATOM 2326 O O . ASN B 1 80 ? -23.690 3.026 87.321 1.00 18.19 102 ASN B O 1
ATOM 2331 N N . PHE B 1 81 ? -21.526 3.279 86.767 1.00 15.58 103 PHE B N 1
ATOM 2332 C CA . PHE B 1 81 ? -21.089 3.404 88.160 1.00 15.54 103 PHE B CA 1
ATOM 2333 C C . PHE B 1 81 ? -19.715 3.996 88.262 1.00 13.89 103 PHE B C 1
ATOM 2334 O O . PHE B 1 81 ? -18.916 3.945 87.314 1.00 13.08 103 PHE B O 1
ATOM 2342 N N . GLN B 1 82 ? -19.403 4.503 89.437 1.00 15.32 104 GLN B N 1
ATOM 2343 C CA . GLN B 1 82 ? -18.037 4.885 89.766 1.00 16.44 104 GLN B CA 1
ATOM 2344 C C . GLN B 1 82 ? -17.747 4.289 91.134 1.00 18.22 104 GLN B C 1
ATOM 2345 O O . GLN B 1 82 ? -18.459 4.586 92.106 1.00 16.58 104 GLN B O 1
ATOM 2351 N N . ILE B 1 83 ? -16.733 3.426 91.220 1.00 16.28 105 ILE B N 1
ATOM 2352 C CA . ILE B 1 83 ? -16.422 2.747 92.481 1.00 14.27 105 ILE B CA 1
ATOM 2353 C C . ILE B 1 83 ? -14.976 3.058 92.905 1.00 14.45 105 ILE B C 1
ATOM 2354 O O . ILE B 1 83 ? -14.087 2.988 92.081 1.00 15.99 105 ILE B O 1
ATOM 2359 N N . LYS B 1 84 ? -14.774 3.429 94.162 1.00 15.79 106 LYS B N 1
ATOM 2360 C CA . LYS B 1 84 ? -13.448 3.550 94.750 1.00 17.82 106 LYS B CA 1
ATOM 2361 C C . LYS B 1 84 ? -13.303 2.425 95.780 1.00 18.68 106 LYS B C 1
ATOM 2362 O O . LYS B 1 84 ? -14.261 2.060 96.463 1.00 15.12 106 LYS B O 1
ATOM 2368 N N . TRP B 1 85 ? -12.101 1.889 95.909 1.00 16.88 107 TRP B N 1
ATOM 2369 C CA . TRP B 1 85 ? -11.823 0.954 96.983 1.00 16.03 107 TRP B CA 1
ATOM 2370 C C . TRP B 1 85 ? -10.344 0.936 97.356 1.00 15.53 107 TRP B C 1
ATOM 2371 O O . TRP B 1 85 ? -9.472 1.298 96.544 1.00 15.66 107 TRP B O 1
ATOM 2382 N N . ASP B 1 86 ? -10.083 0.517 98.600 1.00 15.78 108 ASP B N 1
ATOM 2383 C CA . ASP B 1 86 ? -8.733 0.252 99.078 1.00 14.87 108 ASP B CA 1
ATOM 2384 C C . ASP B 1 86 ? -8.518 -1.246 99.159 1.00 14.89 108 ASP B C 1
ATOM 2385 O O . ASP B 1 86 ? -9.447 -2.031 99.448 1.00 16.73 108 ASP B O 1
ATOM 2390 N N . TRP B 1 87 ? -7.296 -1.655 98.854 1.00 15.99 109 TRP B N 1
ATOM 2391 C CA . TRP B 1 87 ? -6.940 -3.060 98.796 1.00 14.82 109 TRP B CA 1
ATOM 2392 C C . TRP B 1 87 ? -5.492 -3.357 99.189 1.00 15.32 109 TRP B C 1
ATOM 2393 O O . TRP B 1 87 ? -4.590 -2.506 99.041 1.00 15.35 109 TRP B O 1
ATOM 2404 N N . LYS B 1 88 ? -5.299 -4.569 99.701 1.00 15.80 110 LYS B N 1
ATOM 2405 C CA . LYS B 1 88 ? -3.997 -5.062 100.124 1.00 15.86 110 LYS B CA 1
ATOM 2406 C C . LYS B 1 88 ? -3.983 -6.535 99.761 1.00 17.67 110 LYS B C 1
ATOM 2407 O O . LYS B 1 88 ? -4.994 -7.235 99.936 1.00 17.16 110 LYS B O 1
ATOM 2413 N N . ILE B 1 89 ? -2.865 -6.989 99.206 1.00 18.53 111 ILE B N 1
ATOM 2414 C CA . ILE B 1 89 ? -2.656 -8.405 98.938 1.00 20.13 111 ILE B CA 1
ATOM 2415 C C . ILE B 1 89 ? -1.478 -8.948 99.747 1.00 23.61 111 ILE B C 1
ATOM 2416 O O . ILE B 1 89 ? -0.653 -8.194 100.270 1.00 20.76 111 ILE B O 1
ATOM 2421 N N . GLY B 1 90 ? -1.436 -10.274 99.848 1.00 27.73 112 GLY B N 1
ATOM 2422 C CA . GLY B 1 90 ? -0.263 -10.971 100.348 1.00 32.28 112 GLY B CA 1
ATOM 2423 C C . GLY B 1 90 ? 0.756 -11.226 99.259 1.00 30.80 112 GLY B C 1
ATOM 2424 O O . GLY B 1 90 ? 0.473 -11.076 98.061 1.00 25.50 112 GLY B O 1
ATOM 2425 N N . ALA B 1 91 ? 1.960 -11.605 99.677 1.00 26.71 113 ALA B N 1
ATOM 2426 C CA . ALA B 1 91 ? 2.964 -12.084 98.744 1.00 26.72 113 ALA B CA 1
ATOM 2427 C C . ALA B 1 91 ? 2.362 -13.198 97.883 1.00 26.25 113 ALA B C 1
ATOM 2428 O O . ALA B 1 91 ? 1.659 -14.080 98.388 1.00 24.97 113 ALA B O 1
ATOM 2430 N N . GLN B 1 92 ? 2.615 -13.107 96.576 1.00 23.20 114 GLN B N 1
ATOM 2431 C CA . GLN B 1 92 ? 2.118 -14.051 95.574 1.00 25.90 114 GLN B CA 1
ATOM 2432 C C . GLN B 1 92 ? 0.594 -14.098 95.423 1.00 23.53 114 GLN B C 1
ATOM 2433 O O . GLN B 1 92 ? 0.039 -15.062 94.859 1.00 25.62 114 GLN B O 1
ATOM 2439 N N . GLY B 1 93 ? -0.079 -13.050 95.889 1.00 20.95 115 GLY B N 1
ATOM 2440 C CA . GLY B 1 93 ? -1.523 -12.923 95.776 1.00 21.18 115 GLY B CA 1
ATOM 2441 C C . GLY B 1 93 ? -2.008 -12.665 94.371 1.00 20.21 115 GLY B C 1
ATOM 2442 O O . GLY B 1 93 ? -1.298 -12.077 93.542 1.00 17.66 115 GLY B O 1
ATOM 2443 N N . ASN B 1 94 ? -3.224 -13.123 94.116 1.00 20.67 116 ASN B N 1
ATOM 2444 C CA . ASN B 1 94 ? -3.909 -12.890 92.868 1.00 22.16 116 ASN B CA 1
ATOM 2445 C C . ASN B 1 94 ? -5.355 -12.650 93.266 1.00 23.20 116 ASN B C 1
ATOM 2446 O O . ASN B 1 94 ? -6.029 -13.527 93.815 1.00 27.00 116 ASN B O 1
ATOM 2451 N N . SER B 1 95 ? -5.796 -11.424 93.056 1.00 19.01 117 SER B N 1
ATOM 2452 C CA . SER B 1 95 ? -7.185 -11.055 93.238 1.00 18.21 117 SER B CA 1
ATOM 2453 C C . SER B 1 95 ? -7.610 -10.192 92.057 1.00 17.13 117 SER B C 1
ATOM 2454 O O . SER B 1 95 ? -7.000 -10.224 90.972 1.00 19.66 117 SER B O 1
ATOM 2457 N N . GLY B 1 96 ? -8.684 -9.437 92.240 1.00 14.32 118 GLY B N 1
ATOM 2458 C CA . GLY B 1 96 ? -9.195 -8.623 91.167 1.00 14.84 118 GLY B CA 1
ATOM 2459 C C . GLY B 1 96 ? -10.537 -8.042 91.509 1.00 16.91 118 GLY B C 1
ATOM 2460 O O . GLY B 1 96 ? -11.232 -8.547 92.414 1.00 15.86 118 GLY B O 1
ATOM 2461 N N . PHE B 1 97 ? -10.861 -6.953 90.815 1.00 13.96 119 PHE B N 1
ATOM 2462 C CA . PHE B 1 97 ? -12.205 -6.365 90.814 1.00 14.79 119 PHE B CA 1
ATOM 2463 C C . PHE B 1 97 ? -12.799 -6.560 89.427 1.00 12.99 119 PHE B C 1
ATOM 2464 O O . PHE B 1 97 ? -12.192 -6.178 88.424 1.00 14.93 119 PHE B O 1
ATOM 2472 N N . LEU B 1 98 ? -13.999 -7.126 89.365 1.00 12.57 120 LEU B N 1
ATOM 2473 C CA . LEU B 1 98 ? -14.657 -7.375 88.109 1.00 13.29 120 LEU B CA 1
ATOM 2474 C C . LEU B 1 98 ? -16.011 -6.703 88.107 1.00 13.52 120 LEU B C 1
ATOM 2475 O O . LEU B 1 98 ? -16.640 -6.519 89.164 1.00 13.35 120 LEU B O 1
ATOM 2480 N N . TYR B 1 99 ? -16.442 -6.305 86.915 1.00 11.55 121 TYR B N 1
ATOM 2481 C CA . TYR B 1 99 ? -17.718 -5.620 86.766 1.00 12.52 121 TYR B CA 1
ATOM 2482 C C . TYR B 1 99 ? -18.548 -6.180 85.626 1.00 11.78 121 TYR B C 1
ATOM 2483 O O . TYR B 1 99 ? -18.019 -6.767 84.672 1.00 11.66 121 TYR B O 1
ATOM 2492 N N . HIS B 1 100 ? -19.851 -5.932 85.705 1.00 11.25 122 HIS B N 1
ATOM 2493 C CA . HIS B 1 100 ? -20.828 -6.461 84.750 1.00 12.20 122 HIS B CA 1
ATOM 2494 C C . HIS B 1 100 ? -20.699 -7.988 84.600 1.00 13.41 122 HIS B C 1
ATOM 2495 O O . HIS B 1 100 ? -20.796 -8.548 83.491 1.00 14.70 122 HIS B O 1
ATOM 2502 N N . VAL B 1 101 ? -20.571 -8.628 85.762 1.00 12.43 123 VAL B N 1
ATOM 2503 C CA . VAL B 1 101 ? -20.460 -10.080 85.870 1.00 12.74 123 VAL B CA 1
ATOM 2504 C C . VAL B 1 101 ? -21.855 -10.675 85.749 1.00 13.67 123 VAL B C 1
ATOM 2505 O O . VAL B 1 101 ? -22.807 -10.188 86.358 1.00 13.00 123 VAL B O 1
ATOM 2509 N N . GLN B 1 102 ? -21.929 -11.760 84.996 1.00 13.49 124 GLN B N 1
ATOM 2510 C CA . GLN B 1 102 ? -23.129 -12.585 84.883 1.00 14.46 124 GLN B CA 1
ATOM 2511 C C . GLN B 1 102 ? -22.930 -13.897 85.640 1.00 15.21 124 GLN B C 1
ATOM 2512 O O . GLN B 1 102 ? -21.817 -14.445 85.699 1.00 14.85 124 GLN B O 1
ATOM 2518 N N . GLU B 1 103 ? -24.018 -14.380 86.226 1.00 15.89 125 GLU B N 1
ATOM 2519 C CA . GLU B 1 103 ? -24.046 -15.643 86.971 1.00 16.91 125 GLU B CA 1
ATOM 2520 C C . GLU B 1 103 ? -24.872 -16.646 86.205 1.00 18.65 125 GLU B C 1
ATOM 2521 O O . GLU B 1 103 ? -25.549 -16.282 85.264 1.00 18.97 125 GLU B O 1
ATOM 2527 N N . GLY B 1 104 ? -24.805 -17.904 86.622 1.00 17.59 126 GLY B N 1
ATOM 2528 C CA . GLY B 1 104 ? -25.583 -18.957 86.023 1.00 19.97 126 GLY B CA 1
ATOM 2529 C C . GLY B 1 104 ? -24.732 -20.200 85.826 1.00 19.71 126 GLY B C 1
ATOM 2530 O O . GLY B 1 104 ? -23.511 -20.130 85.876 1.00 18.49 126 GLY B O 1
ATOM 2531 N N . PRO B 1 105 ? -25.384 -21.335 85.576 1.00 19.93 127 PRO B N 1
ATOM 2532 C CA . PRO B 1 105 ? -24.673 -22.606 85.464 1.00 21.23 127 PRO B CA 1
ATOM 2533 C C . PRO B 1 105 ? -23.842 -22.770 84.215 1.00 22.20 127 PRO B C 1
ATOM 2534 O O . PRO B 1 105 ? -23.049 -23.708 84.129 1.00 22.43 127 PRO B O 1
ATOM 2538 N N . LYS B 1 106 ? -24.033 -21.881 83.255 1.00 21.50 128 LYS B N 1
ATOM 2539 C CA . LYS B 1 106 ? -23.168 -21.774 82.092 1.00 23.74 128 LYS B CA 1
ATOM 2540 C C . LYS B 1 106 ? -21.708 -21.402 82.486 1.00 23.28 128 LYS B C 1
ATOM 2541 O O . LYS B 1 106 ? -20.759 -21.703 81.746 1.00 21.77 128 LYS B O 1
ATOM 2547 N N . TYR B 1 107 ? -21.535 -20.779 83.656 1.00 21.34 129 TYR B N 1
ATOM 2548 C CA . TYR B 1 107 ? -20.252 -20.218 84.087 1.00 20.52 129 TYR B CA 1
ATOM 2549 C C . TYR B 1 107 ? -19.699 -20.860 85.350 1.00 21.69 129 TYR B C 1
ATOM 2550 O O . TYR B 1 107 ? -20.452 -21.203 86.262 1.00 22.00 129 TYR B O 1
ATOM 2559 N N . LYS B 1 108 ? -18.377 -21.009 85.399 1.00 21.06 130 LYS B N 1
ATOM 2560 C CA . LYS B 1 108 ? -17.681 -21.456 86.612 1.00 23.10 130 LYS B CA 1
ATOM 2561 C C . LYS B 1 108 ? -17.071 -20.293 87.390 1.00 21.95 130 LYS B C 1
ATOM 2562 O O . LYS B 1 108 ? -16.849 -20.393 88.615 1.00 19.33 130 LYS B O 1
ATOM 2568 N N . ALA B 1 109 ? -16.827 -19.183 86.690 1.00 20.26 131 ALA B N 1
ATOM 2569 C CA . ALA B 1 109 ? -16.124 -18.058 87.275 1.00 19.55 131 ALA B CA 1
ATOM 2570 C C . ALA B 1 109 ? -16.587 -16.704 86.715 1.00 17.15 131 ALA B C 1
ATOM 2571 O O . ALA B 1 109 ? -16.958 -16.605 85.544 1.00 18.28 131 ALA B O 1
ATOM 2573 N N . PRO B 1 110 ? -16.485 -15.643 87.530 1.00 17.52 132 PRO B N 1
ATOM 2574 C CA . PRO B 1 110 ? -16.880 -14.296 87.098 1.00 16.83 132 PRO B CA 1
ATOM 2575 C C . PRO B 1 110 ? -16.092 -13.727 85.896 1.00 16.69 132 PRO B C 1
ATOM 2576 O O . PRO B 1 110 ? -16.666 -12.971 85.097 1.00 16.64 132 PRO B O 1
ATOM 2580 N N . PHE B 1 111 ? -14.822 -14.122 85.732 1.00 17.10 133 PHE B N 1
ATOM 2581 C CA . PHE B 1 111 ? -13.978 -13.594 84.633 1.00 17.27 133 PHE B CA 1
ATOM 2582 C C . PHE B 1 111 ? -14.490 -14.003 83.252 1.00 16.65 133 PHE B C 1
ATOM 2583 O O . PHE B 1 111 ? -14.090 -13.435 82.245 1.00 16.53 133 PHE B O 1
ATOM 2591 N N . GLU B 1 112 ? -15.355 -15.011 83.196 1.00 16.53 134 GLU B N 1
ATOM 2592 C CA . GLU B 1 112 ? -15.902 -15.444 81.915 1.00 18.95 134 GLU B CA 1
ATOM 2593 C C . GLU B 1 112 ? -16.785 -14.393 81.240 1.00 17.61 134 GLU B C 1
ATOM 2594 O O . GLU B 1 112 ? -16.937 -14.405 79.993 1.00 17.42 134 GLU B O 1
ATOM 2600 N N . THR B 1 113 ? -17.332 -13.474 82.030 1.00 16.03 135 THR B N 1
ATOM 2601 C CA . THR B 1 113 ? -18.243 -12.440 81.538 1.00 16.40 135 THR B CA 1
ATOM 2602 C C . THR B 1 113 ? -17.846 -10.999 81.880 1.00 16.62 135 THR B C 1
ATOM 2603 O O . THR B 1 113 ? -18.023 -10.114 81.055 1.00 15.38 135 THR B O 1
ATOM 2607 N N . GLY B 1 114 ? -17.354 -10.768 83.103 1.00 15.08 136 GLY B N 1
ATOM 2608 C CA . GLY B 1 114 ? -17.084 -9.414 83.580 1.00 14.10 136 GLY B CA 1
ATOM 2609 C C . GLY B 1 114 ? -15.638 -8.991 83.368 1.00 13.49 136 GLY B C 1
ATOM 2610 O O . GLY B 1 114 ? -14.737 -9.735 83.730 1.00 14.22 136 GLY B O 1
ATOM 2611 N N . PRO B 1 115 ? -15.403 -7.810 82.757 1.00 13.32 137 PRO B N 1
ATOM 2612 C CA . PRO B 1 115 ? -14.019 -7.303 82.662 1.00 14.67 137 PRO B CA 1
ATOM 2613 C C . PRO B 1 115 ? -13.371 -7.101 84.044 1.00 15.77 137 PRO B C 1
ATOM 2614 O O . PRO B 1 115 ? -14.072 -6.826 85.030 1.00 14.41 137 PRO B O 1
ATOM 2618 N N . GLU B 1 116 ? -12.052 -7.275 84.106 1.00 14.30 138 GLU B N 1
ATOM 2619 C CA . GLU B 1 116 ? -11.318 -7.344 85.363 1.00 14.71 138 GLU B CA 1
ATOM 2620 C C . GLU B 1 116 ? -10.270 -6.262 85.465 1.00 14.40 138 GLU B C 1
ATOM 2621 O O . GLU B 1 116 ? -9.497 -6.062 84.528 1.00 16.86 138 GLU B O 1
ATOM 2627 N N . TYR B 1 117 ? -10.273 -5.581 86.605 1.00 11.55 139 TYR B N 1
ATOM 2628 C CA . TYR B 1 117 ? -9.180 -4.706 87.034 1.00 12.47 139 TYR B CA 1
ATOM 2629 C C . TYR B 1 117 ? -8.314 -5.609 87.910 1.00 12.63 139 TYR B C 1
ATOM 2630 O O . TYR B 1 117 ? -8.711 -6.036 88.993 1.00 13.33 139 TYR B O 1
ATOM 2639 N N . GLN B 1 118 ? -7.131 -5.938 87.397 1.00 12.21 140 GLN B N 1
ATOM 2640 C CA . GLN B 1 118 ? -6.244 -6.909 88.006 1.00 12.94 140 GLN B CA 1
ATOM 2641 C C . GLN B 1 118 ? -5.611 -6.380 89.304 1.00 12.29 140 GLN B C 1
ATOM 2642 O O . GLN B 1 118 ? -5.209 -5.192 89.391 1.00 11.87 140 GLN B O 1
ATOM 2648 N N . LEU B 1 119 ? -5.585 -7.236 90.328 1.00 12.23 141 LEU B N 1
ATOM 2649 C CA . LEU B 1 119 ? -4.910 -6.954 91.619 1.00 12.59 141 LEU B CA 1
ATOM 2650 C C . LEU B 1 119 ? -4.005 -8.138 91.908 1.00 14.41 141 LEU B C 1
ATOM 2651 O O . LEU B 1 119 ? -4.484 -9.208 92.255 1.00 18.45 141 LEU B O 1
ATOM 2656 N N . ILE B 1 120 ? -2.711 -7.975 91.723 1.00 13.36 142 ILE B N 1
ATOM 2657 C CA . ILE B 1 120 ? -1.790 -9.133 91.717 1.00 13.83 142 ILE B CA 1
ATOM 2658 C C . ILE B 1 120 ? -0.402 -8.745 92.221 1.00 15.96 142 ILE B C 1
ATOM 2659 O O . ILE B 1 120 ? -0.018 -7.564 92.190 1.00 14.38 142 ILE B O 1
ATOM 2664 N N . ASP B 1 121 ? 0.345 -9.728 92.730 1.00 15.90 143 ASP B N 1
ATOM 2665 C CA . ASP B 1 121 ? 1.753 -9.489 93.111 1.00 17.72 143 ASP B CA 1
ATOM 2666 C C . ASP B 1 121 ? 2.602 -9.382 91.845 1.00 16.45 143 ASP B C 1
ATOM 2667 O O . ASP B 1 121 ? 3.129 -10.391 91.348 1.00 17.95 143 ASP B O 1
ATOM 2672 N N . ASP B 1 122 ? 2.714 -8.164 91.334 1.00 15.44 144 ASP B N 1
ATOM 2673 C CA . ASP B 1 122 ? 3.356 -7.907 90.045 1.00 17.34 144 ASP B CA 1
ATOM 2674 C C . ASP B 1 122 ? 4.705 -8.572 89.900 1.00 19.64 144 ASP B C 1
ATOM 2675 O O . ASP B 1 122 ? 5.002 -9.167 88.864 1.00 19.11 144 ASP B O 1
ATOM 2680 N N . ASP B 1 123 ? 5.528 -8.469 90.940 1.00 19.68 145 ASP B N 1
ATOM 2681 C CA . ASP B 1 123 ? 6.939 -8.829 90.835 1.00 21.83 145 ASP B CA 1
ATOM 2682 C C . ASP B 1 123 ? 7.272 -10.245 91.247 1.00 24.66 145 ASP B C 1
ATOM 2683 O O . ASP B 1 123 ? 8.310 -10.755 90.837 1.00 23.78 145 ASP B O 1
ATOM 2688 N N . ASN B 1 124 ? 6.388 -10.878 92.007 1.00 23.91 146 ASN B N 1
ATOM 2689 C CA . ASN B 1 124 ? 6.690 -12.159 92.650 1.00 29.32 146 ASN B CA 1
ATOM 2690 C C . ASN B 1 124 ? 5.563 -13.195 92.499 1.00 27.82 146 ASN B C 1
ATOM 2691 O O . ASN B 1 124 ? 5.570 -14.222 93.149 1.00 32.58 146 ASN B O 1
ATOM 2696 N N . TYR B 1 125 ? 4.614 -12.961 91.605 1.00 32.37 147 TYR B N 1
ATOM 2697 C CA . TYR B 1 125 ? 3.613 -13.990 91.308 1.00 29.49 147 TYR B CA 1
ATOM 2698 C C . TYR B 1 125 ? 4.278 -15.122 90.515 1.00 29.40 147 TYR B C 1
ATOM 2699 O O . TYR B 1 125 ? 4.912 -14.857 89.494 1.00 30.16 147 TYR B O 1
ATOM 2708 N N . PRO B 1 126 ? 4.131 -16.386 90.971 1.00 33.56 148 PRO B N 1
ATOM 2709 C CA . PRO B 1 126 ? 4.911 -17.466 90.364 1.00 38.94 148 PRO B CA 1
ATOM 2710 C C . PRO B 1 126 ? 4.274 -17.959 89.071 1.00 40.54 148 PRO B C 1
ATOM 2711 O O . PRO B 1 126 ? 3.541 -18.943 89.053 1.00 51.98 148 PRO B O 1
ATOM 2715 N N . TRP B 1 127 ? 4.537 -17.224 88.005 1.00 39.11 149 TRP B N 1
ATOM 2716 C CA . TRP B 1 127 ? 4.071 -17.555 86.667 1.00 37.68 149 TRP B CA 1
ATOM 2717 C C . TRP B 1 127 ? 5.321 -17.889 85.875 1.00 35.92 149 TRP B C 1
ATOM 2718 O O . TRP B 1 127 ? 6.193 -17.032 85.731 1.00 32.02 149 TRP B O 1
ATOM 2729 N N . VAL B 1 128 ? 5.431 -19.138 85.418 1.00 38.44 150 VAL B N 1
ATOM 2730 C CA . VAL B 1 128 ? 6.533 -19.557 84.553 1.00 44.17 150 VAL B CA 1
ATOM 2731 C C . VAL B 1 128 ? 6.048 -19.623 83.105 1.00 50.06 150 VAL B C 1
ATOM 2732 O O . VAL B 1 128 ? 5.099 -20.339 82.799 1.00 50.52 150 VAL B O 1
ATOM 2736 N N . SER B 1 129 ? 6.720 -18.879 82.226 1.00 49.20 151 SER B N 1
ATOM 2737 C CA . SER B 1 129 ? 6.306 -18.754 80.833 1.00 48.82 151 SER B CA 1
ATOM 2738 C C . SER B 1 129 ? 6.576 -20.042 80.065 1.00 43.41 151 SER B C 1
ATOM 2739 O O . SER B 1 129 ? 7.252 -20.961 80.554 1.00 52.34 151 SER B O 1
ATOM 2742 N N . GLU B 1 130 ? 6.011 -20.093 78.866 1.00 50.44 152 GLU B N 1
ATOM 2743 C CA . GLU B 1 130 ? 6.281 -21.143 77.872 1.00 54.62 152 GLU B CA 1
ATOM 2744 C C . GLU B 1 130 ? 7.763 -21.579 77.800 1.00 53.66 152 GLU B C 1
ATOM 2745 O O . GLU B 1 130 ? 8.071 -22.766 77.891 1.00 52.97 152 GLU B O 1
ATOM 2751 N N . THR B 1 131 ? 8.667 -20.607 77.679 1.00 50.51 153 THR B N 1
ATOM 2752 C CA . THR B 1 131 ? 10.106 -20.871 77.510 1.00 51.10 153 THR B CA 1
ATOM 2753 C C . THR B 1 131 ? 10.882 -21.207 78.813 1.00 45.79 153 THR B C 1
ATOM 2754 O O . THR B 1 131 ? 12.091 -21.464 78.757 1.00 44.45 153 THR B O 1
ATOM 2758 N N . GLY B 1 132 ? 10.204 -21.191 79.971 1.00 40.82 154 GLY B N 1
ATOM 2759 C CA . GLY B 1 132 ? 10.851 -21.406 81.290 1.00 36.92 154 GLY B CA 1
ATOM 2760 C C . GLY B 1 132 ? 11.302 -20.109 81.970 1.00 31.95 154 GLY B C 1
ATOM 2761 O O . GLY B 1 132 ? 12.206 -20.103 82.832 1.00 29.13 154 GLY B O 1
ATOM 2762 N N . LYS B 1 133 ? 10.682 -19.005 81.570 1.00 33.05 155 LYS B N 1
ATOM 2763 C CA . LYS B 1 133 ? 11.001 -17.695 82.114 1.00 33.16 155 LYS B CA 1
ATOM 2764 C C . LYS B 1 133 ? 9.932 -17.400 83.161 1.00 31.75 155 LYS B C 1
ATOM 2765 O O . LYS B 1 133 ? 8.730 -17.553 82.901 1.00 31.31 155 LYS B O 1
ATOM 2767 N N . GLU B 1 134 ? 10.360 -17.028 84.360 1.00 30.49 156 GLU B N 1
ATOM 2768 C CA . GLU B 1 134 ? 9.423 -16.746 85.429 1.00 31.66 156 GLU B CA 1
ATOM 2769 C C . GLU B 1 134 ? 8.981 -15.301 85.310 1.00 29.54 156 GLU B C 1
ATOM 2770 O O . GLU B 1 134 ? 9.774 -14.435 84.921 1.00 31.51 156 GLU B O 1
ATOM 2776 N N . GLY B 1 135 ? 7.719 -15.066 85.633 1.00 29.55 157 GLY B N 1
ATOM 2777 C CA . GLY B 1 135 ? 7.202 -13.724 85.909 1.00 27.65 157 GLY B CA 1
ATOM 2778 C C . GLY B 1 135 ? 6.061 -13.337 84.994 1.00 27.14 157 GLY B C 1
ATOM 2779 O O . GLY B 1 135 ? 6.062 -13.645 83.803 1.00 31.27 157 GLY B O 1
ATOM 2780 N N . LEU B 1 136 ? 5.087 -12.634 85.554 1.00 22.26 158 LEU B N 1
ATOM 2781 C CA . LEU B 1 136 ? 3.980 -12.110 84.763 1.00 21.76 158 LEU B CA 1
ATOM 2782 C C . LEU B 1 136 ? 4.485 -11.173 83.663 1.00 22.18 158 LEU B C 1
ATOM 2783 O O . LEU B 1 136 ? 5.438 -10.424 83.866 1.00 22.02 158 LEU B O 1
ATOM 2788 N N . GLU B 1 137 ? 3.807 -11.188 82.512 1.00 25.18 159 GLU B N 1
ATOM 2789 C CA . GLU B 1 137 ? 4.008 -10.164 81.499 1.00 26.98 159 GLU B CA 1
ATOM 2790 C C . GLU B 1 137 ? 3.302 -8.901 81.996 1.00 24.65 159 GLU B C 1
ATOM 2791 O O . GLU B 1 137 ? 2.354 -8.984 82.798 1.00 21.74 159 GLU B O 1
ATOM 2797 N N . ASP B 1 138 ? 3.758 -7.734 81.548 1.00 23.52 160 ASP B N 1
ATOM 2798 C CA . ASP B 1 138 ? 3.253 -6.472 82.105 1.00 23.21 160 ASP B CA 1
ATOM 2799 C C . ASP B 1 138 ? 1.761 -6.270 81.910 1.00 21.79 160 ASP B C 1
ATOM 2800 O O . ASP B 1 138 ? 1.137 -5.583 82.699 1.00 21.32 160 ASP B O 1
ATOM 2805 N N . TRP B 1 139 ? 1.192 -6.867 80.860 1.00 22.32 161 TRP B N 1
ATOM 2806 C CA . TRP B 1 139 ? -0.240 -6.793 80.607 1.00 19.19 161 TRP B CA 1
ATOM 2807 C C . TRP B 1 139 ? -1.073 -7.695 81.533 1.00 22.69 161 TRP B C 1
ATOM 2808 O O . TRP B 1 139 ? -2.303 -7.659 81.511 1.00 21.89 161 TRP B O 1
ATOM 2819 N N . GLN B 1 140 ? -0.408 -8.458 82.403 1.00 18.74 162 GLN B N 1
ATOM 2820 C CA . GLN B 1 140 ? -1.094 -9.304 83.343 1.00 18.39 162 GLN B CA 1
ATOM 2821 C C . GLN B 1 140 ? -1.005 -8.743 84.762 1.00 16.58 162 GLN B C 1
ATOM 2822 O O . GLN B 1 140 ? -1.403 -9.411 85.706 1.00 19.03 162 GLN B O 1
ATOM 2828 N N . LYS B 1 141 ? -0.490 -7.527 84.907 1.00 15.18 163 LYS B N 1
ATOM 2829 C CA . LYS B 1 141 ? -0.175 -6.968 86.221 1.00 15.40 163 LYS B CA 1
ATOM 2830 C C . LYS B 1 141 ? -1.238 -5.976 86.744 1.00 13.43 163 LYS B C 1
ATOM 2831 O O . LYS B 1 141 ? -2.260 -5.694 86.085 1.00 13.63 163 LYS B O 1
ATOM 2837 N N . THR B 1 142 ? -0.995 -5.466 87.940 1.00 13.26 164 THR B N 1
ATOM 2838 C CA . THR B 1 142 ? -1.973 -4.661 88.667 1.00 12.18 164 THR B CA 1
ATOM 2839 C C . THR B 1 142 ? -2.409 -3.449 87.843 1.00 13.46 164 THR B C 1
ATOM 2840 O O . THR B 1 142 ? -1.577 -2.736 87.270 1.00 14.77 164 THR B O 1
ATOM 2844 N N . GLY B 1 143 ? -3.721 -3.230 87.803 1.00 12.49 165 GLY B N 1
ATOM 2845 C CA . GLY B 1 143 ? -4.308 -2.053 87.175 1.00 12.43 165 GLY B CA 1
ATOM 2846 C C . GLY B 1 143 ? -4.673 -2.264 85.720 1.00 12.63 165 GLY B C 1
ATOM 2847 O O . GLY B 1 143 ? -5.335 -1.407 85.122 1.00 13.50 165 GLY B O 1
ATOM 2848 N N . CYS B 1 144 ? -4.219 -3.373 85.148 1.00 12.80 166 CYS B N 1
ATOM 2849 C CA . CYS B 1 144 ? -4.582 -3.711 83.779 1.00 13.51 166 CYS B CA 1
ATOM 2850 C C . CYS B 1 144 ? -6.048 -4.039 83.744 1.00 13.76 166 CYS B C 1
ATOM 2851 O O . CYS B 1 144 ? -6.602 -4.517 84.740 1.00 12.98 166 CYS B O 1
ATOM 2854 N N . ASN B 1 145 ? -6.661 -3.798 82.587 1.00 14.37 167 ASN B N 1
ATOM 2855 C CA . ASN B 1 145 ? -7.962 -4.358 82.264 1.00 16.65 167 ASN B CA 1
ATOM 2856 C C . ASN B 1 145 ? -7.611 -5.666 81.569 1.00 15.56 167 ASN B C 1
ATOM 2857 O O . ASN B 1 145 ? -7.131 -5.676 80.427 1.00 16.17 167 ASN B O 1
ATOM 2862 N N . TYR B 1 146 ? -7.748 -6.756 82.323 1.00 16.85 168 TYR B N 1
ATOM 2863 C CA . TYR B 1 146 ? -7.034 -8.001 82.046 1.00 18.60 168 TYR B CA 1
ATOM 2864 C C . TYR B 1 146 ? -7.249 -8.485 80.608 1.00 18.86 168 TYR B C 1
ATOM 2865 O O . TYR B 1 146 ? -8.376 -8.673 80.164 1.00 18.71 168 TYR B O 1
ATOM 2874 N N . ALA B 1 147 ? -6.142 -8.669 79.910 1.00 17.90 169 ALA B N 1
ATOM 2875 C CA . ALA B 1 147 ? -6.120 -9.162 78.528 1.00 21.60 169 ALA B CA 1
ATOM 2876 C C . ALA B 1 147 ? -6.718 -8.151 77.538 1.00 24.34 169 ALA B C 1
ATOM 2877 O O . ALA B 1 147 ? -7.012 -8.508 76.397 1.00 26.06 169 ALA B O 1
ATOM 2887 N N . TYR B 1 149 ? -6.216 -4.007 78.217 1.00 15.22 171 TYR B N 1
ATOM 2888 C CA . TYR B 1 149 ? -5.420 -2.781 78.285 1.00 15.85 171 TYR B CA 1
ATOM 2889 C C . TYR B 1 149 ? -4.366 -2.834 79.404 1.00 15.45 171 TYR B C 1
ATOM 2890 O O . TYR B 1 149 ? -4.564 -3.472 80.446 1.00 17.59 171 TYR B O 1
ATOM 2899 N N . VAL B 1 150 ? -3.265 -2.122 79.180 1.00 15.41 172 VAL B N 1
ATOM 2900 C CA . VAL B 1 150 ? -2.140 -2.079 80.132 1.00 14.22 172 VAL B CA 1
ATOM 2901 C C . VAL B 1 150 ? -1.730 -0.604 80.296 1.00 14.90 172 VAL B C 1
ATOM 2902 O O . VAL B 1 150 ? -1.693 0.132 79.309 1.00 16.51 172 VAL B O 1
ATOM 2906 N N . PRO B 1 151 ? -1.415 -0.162 81.543 1.00 14.96 173 PRO B N 1
ATOM 2907 C CA . PRO B 1 151 ? -0.885 1.194 81.703 1.00 16.37 173 PRO B CA 1
ATOM 2908 C C . PRO B 1 151 ? 0.530 1.388 81.172 1.00 17.49 173 PRO B C 1
ATOM 2909 O O . PRO B 1 151 ? 1.371 0.492 81.290 1.00 17.12 173 PRO B O 1
ATOM 2913 N N . GLU B 1 152 ? 0.815 2.586 80.660 1.00 18.41 174 GLU B N 1
ATOM 2914 C CA . GLU B 1 152 ? 2.198 2.912 80.296 1.00 20.15 174 GLU B CA 1
ATOM 2915 C C . GLU B 1 152 ? 3.048 3.126 81.546 1.00 21.19 174 GLU B C 1
ATOM 2916 O O . GLU B 1 152 ? 4.212 2.696 81.611 1.00 17.81 174 GLU B O 1
ATOM 2922 N N . THR B 1 153 ? 2.462 3.774 82.552 1.00 19.81 175 THR B N 1
ATOM 2923 C CA . THR B 1 153 ? 3.138 3.958 83.846 1.00 19.16 175 THR B CA 1
ATOM 2924 C C . THR B 1 153 ? 2.115 3.838 84.947 1.00 17.39 175 THR B C 1
ATOM 2925 O O . THR B 1 153 ? 0.923 4.055 84.733 1.00 17.84 175 THR B O 1
ATOM 2929 N N . LYS B 1 154 ? 2.597 3.494 86.134 1.00 18.50 176 LYS B N 1
ATOM 2930 C CA . LYS B 1 154 ? 1.749 3.340 87.293 1.00 18.06 176 LYS B CA 1
ATOM 2931 C C . LYS B 1 154 ? 2.607 3.329 88.532 1.00 18.76 176 LYS B C 1
ATOM 2932 O O . LYS B 1 154 ? 3.816 3.200 88.449 1.00 18.34 176 LYS B O 1
ATOM 2938 N N . GLN B 1 155 ? 1.955 3.456 89.683 1.00 18.11 177 GLN B N 1
ATOM 2939 C CA . GLN B 1 155 ? 2.627 3.323 90.967 1.00 20.42 177 GLN B CA 1
ATOM 2940 C C . GLN B 1 155 ? 1.800 2.394 91.842 1.00 19.69 177 GLN B C 1
ATOM 2941 O O . GLN B 1 155 ? 0.656 2.704 92.131 1.00 18.46 177 GLN B O 1
ATOM 2947 N N . VAL B 1 156 ? 2.389 1.257 92.206 1.00 18.23 178 VAL B N 1
ATOM 2948 C CA . VAL B 1 156 ? 1.750 0.242 93.036 1.00 17.39 178 VAL B CA 1
ATOM 2949 C C . VAL B 1 156 ? 2.636 0.041 94.264 1.00 19.75 178 VAL B C 1
ATOM 2950 O O . VAL B 1 156 ? 3.865 0.011 94.155 1.00 19.24 178 VAL B O 1
ATOM 2954 N N . ASN B 1 157 ? 2.021 0.024 95.448 1.00 20.30 179 ASN B N 1
ATOM 2955 C CA . ASN B 1 157 ? 2.731 -0.338 96.658 1.00 20.86 179 ASN B CA 1
ATOM 2956 C C . ASN B 1 157 ? 2.881 -1.834 96.699 1.00 22.58 179 ASN B C 1
ATOM 2957 O O . ASN B 1 157 ? 1.950 -2.551 96.314 1.00 25.90 179 ASN B O 1
ATOM 2962 N N . PRO B 1 158 ? 4.021 -2.320 97.189 1.00 21.81 180 PRO B N 1
ATOM 2963 C CA . PRO B 1 158 ? 4.240 -3.760 97.236 1.00 25.33 180 PRO B CA 1
ATOM 2964 C C . PRO B 1 158 ? 3.245 -4.506 98.150 1.00 22.99 180 PRO B C 1
ATOM 2965 O O . PRO B 1 158 ? 2.592 -3.886 98.984 1.00 21.00 180 PRO B O 1
ATOM 2969 N N . PRO B 1 159 ? 3.166 -5.840 98.011 1.00 22.98 181 PRO B N 1
ATOM 2970 C CA . PRO B 1 159 ? 2.326 -6.649 98.878 1.00 22.82 181 PRO B CA 1
ATOM 2971 C C . PRO B 1 159 ? 2.522 -6.342 100.360 1.00 21.71 181 PRO B C 1
ATOM 2972 O O . PRO B 1 159 ? 3.665 -6.152 100.818 1.00 23.51 181 PRO B O 1
ATOM 2976 N N . GLY B 1 160 ? 1.421 -6.310 101.095 1.00 21.89 182 GLY B N 1
ATOM 2977 C CA . GLY B 1 160 ? 1.439 -5.937 102.493 1.00 20.97 182 GLY B CA 1
ATOM 2978 C C . GLY B 1 160 ? 1.222 -4.462 102.759 1.00 20.96 182 GLY B C 1
ATOM 2979 O O . GLY B 1 160 ? 1.121 -4.054 103.932 1.00 22.99 182 GLY B O 1
ATOM 2980 N N . GLU B 1 161 ? 1.177 -3.638 101.706 1.00 19.35 183 GLU B N 1
ATOM 2981 C CA . GLU B 1 161 ? 0.827 -2.230 101.858 1.00 18.59 183 GLU B CA 1
ATOM 2982 C C . GLU B 1 161 ? -0.489 -1.932 101.158 1.00 18.66 183 GLU B C 1
ATOM 2983 O O . GLU B 1 161 ? -0.838 -2.590 100.174 1.00 18.06 183 GLU B O 1
ATOM 2989 N N . TRP B 1 162 ? -1.220 -0.951 101.680 1.00 18.08 184 TRP B N 1
ATOM 2990 C CA . TRP B 1 162 ? -2.502 -0.557 101.089 1.00 18.06 184 TRP B CA 1
ATOM 2991 C C . TRP B 1 162 ? -2.320 0.207 99.787 1.00 16.16 184 TRP B C 1
ATOM 2992 O O . TRP B 1 162 ? -1.342 0.951 99.598 1.00 17.45 184 TRP B O 1
ATOM 3003 N N . ASN B 1 163 ? -3.265 -0.034 98.878 1.00 15.41 185 ASN B N 1
ATOM 3004 C CA . ASN B 1 163 ? -3.389 0.673 97.594 1.00 15.55 185 ASN B CA 1
ATOM 3005 C C . ASN B 1 163 ? -4.820 1.197 97.496 1.00 16.83 185 ASN B C 1
ATOM 3006 O O . ASN B 1 163 ? -5.744 0.643 98.137 1.00 15.92 185 ASN B O 1
ATOM 3011 N N . SER B 1 164 ? -4.995 2.240 96.686 1.00 15.90 186 SER B N 1
ATOM 3012 C CA . SER B 1 164 ? -6.306 2.806 96.357 1.00 15.96 186 SER B CA 1
ATOM 3013 C C . SER B 1 164 ? -6.573 2.682 94.855 1.00 17.12 186 SER B C 1
ATOM 3014 O O . SER B 1 164 ? -5.709 3.010 94.036 1.00 19.74 186 SER B O 1
ATOM 3017 N N . SER B 1 165 ? -7.781 2.247 94.510 1.00 14.72 187 SER B N 1
ATOM 3018 C CA . SER B 1 165 ? -8.178 2.068 93.112 1.00 14.70 187 SER B CA 1
ATOM 3019 C C . SER B 1 165 ? -9.548 2.673 92.856 1.00 14.55 187 SER B C 1
ATOM 3020 O O . SER B 1 165 ? -10.345 2.921 93.793 1.00 15.05 187 SER B O 1
ATOM 3036 N N . VAL B 1 167 ? -12.606 2.653 89.445 1.00 14.91 189 VAL B N 1
ATOM 3037 C CA . VAL B 1 167 ? -13.080 2.345 88.118 1.00 13.25 189 VAL B CA 1
ATOM 3038 C C . VAL B 1 167 ? -14.335 3.175 87.879 1.00 14.65 189 VAL B C 1
ATOM 3039 O O . VAL B 1 167 ? -15.237 3.244 88.732 1.00 15.31 189 VAL B O 1
ATOM 3043 N N . LEU B 1 168 ? -14.371 3.842 86.722 1.00 13.81 190 LEU B N 1
ATOM 3044 C CA . LEU B 1 168 ? -15.581 4.537 86.270 1.00 15.16 190 LEU B CA 1
ATOM 3045 C C . LEU B 1 168 ? -16.066 3.821 85.038 1.00 13.45 190 LEU B C 1
ATOM 3046 O O . LEU B 1 168 ? -15.269 3.517 84.163 1.00 14.60 190 LEU B O 1
ATOM 3051 N N . TYR B 1 169 ? -17.362 3.535 84.978 1.00 13.17 191 TYR B N 1
ATOM 3052 C CA . TYR B 1 169 ? -18.028 3.066 83.766 1.00 13.03 191 TYR B CA 1
ATOM 3053 C C . TYR B 1 169 ? -19.250 3.953 83.488 1.00 14.53 191 TYR B C 1
ATOM 3054 O O . TYR B 1 169 ? -20.153 4.031 84.311 1.00 14.93 191 TYR B O 1
ATOM 3063 N N . LYS B 1 170 ? -19.301 4.550 82.298 1.00 14.30 192 LYS B N 1
ATOM 3064 C CA . LYS B 1 170 ? -20.425 5.406 81.897 1.00 15.73 192 LYS B CA 1
ATOM 3065 C C . LYS B 1 170 ? -20.693 5.217 80.398 1.00 16.88 192 LYS B C 1
ATOM 3066 O O . LYS B 1 170 ? -19.936 5.727 79.573 1.00 15.85 192 LYS B O 1
ATOM 3072 N N . ASP B 1 171 ? -21.733 4.430 80.080 1.00 15.55 193 ASP B N 1
ATOM 3073 C CA . ASP B 1 171 ? -22.137 4.152 78.693 1.00 18.23 193 ASP B CA 1
ATOM 3074 C C . ASP B 1 171 ? -20.990 3.673 77.806 1.00 19.99 193 ASP B C 1
ATOM 3075 O O . ASP B 1 171 ? -20.798 4.135 76.665 1.00 19.93 193 ASP B O 1
ATOM 3080 N N . GLY B 1 172 ? -20.204 2.753 78.350 1.00 18.36 194 GLY B N 1
ATOM 3081 C CA . GLY B 1 172 ? -19.067 2.188 77.650 1.00 17.47 194 GLY B CA 1
ATOM 3082 C C . GLY B 1 172 ? -17.747 2.915 77.820 1.00 17.30 194 GLY B C 1
ATOM 3083 O O . GLY B 1 172 ? -16.693 2.346 77.494 1.00 16.42 194 GLY B O 1
ATOM 3084 N N . TYR B 1 173 ? -17.782 4.141 78.346 1.00 15.72 195 TYR B N 1
ATOM 3085 C CA . TYR B 1 173 ? -16.549 4.870 78.647 1.00 14.74 195 TYR B CA 1
ATOM 3086 C C . TYR B 1 173 ? -16.036 4.358 79.963 1.00 14.08 195 TYR B C 1
ATOM 3087 O O . TYR B 1 173 ? -16.785 4.365 80.953 1.00 14.20 195 TYR B O 1
ATOM 3096 N N . VAL B 1 174 ? -14.791 3.880 79.982 1.00 12.56 196 VAL B N 1
ATOM 3097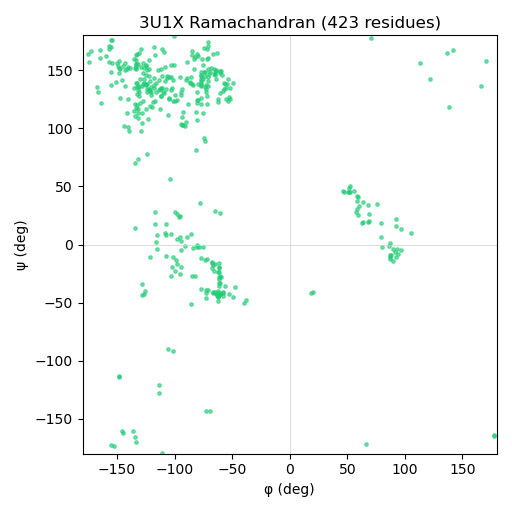 C CA . VAL B 1 174 ? -14.211 3.283 81.202 1.00 13.15 196 VAL B CA 1
ATOM 3098 C C . VAL B 1 174 ? -12.912 3.974 81.570 1.00 14.18 196 VAL B C 1
ATOM 3099 O O . VAL B 1 174 ? -12.133 4.320 80.661 1.00 13.95 196 VAL B O 1
ATOM 3103 N N . GLU B 1 175 ? -12.712 4.230 82.874 1.00 13.25 197 GLU B N 1
ATOM 3104 C CA . GLU B 1 175 ? -11.407 4.722 83.395 1.00 13.72 197 GLU B CA 1
ATOM 3105 C C . GLU B 1 175 ? -10.903 3.777 84.476 1.00 13.69 197 GLU B C 1
ATOM 3106 O O . GLU B 1 175 ? -11.701 3.305 85.279 1.00 14.70 197 GLU B O 1
ATOM 3112 N N . HIS B 1 176 ? -9.598 3.473 84.454 1.00 14.13 198 HIS B N 1
ATOM 3113 C CA . HIS B 1 176 ? -8.918 2.786 85.553 1.00 14.39 198 HIS B CA 1
ATOM 3114 C C . HIS B 1 176 ? -8.026 3.798 86.254 1.00 13.06 198 HIS B C 1
ATOM 3115 O O . HIS B 1 176 ? -7.278 4.532 85.603 1.00 12.68 198 HIS B O 1
ATOM 3122 N N . TRP B 1 177 ? -8.086 3.815 87.583 1.00 12.51 199 TRP B N 1
ATOM 3123 C CA . TRP B 1 177 ? -7.203 4.665 88.373 1.00 13.89 199 TRP B CA 1
ATOM 3124 C C . TRP B 1 177 ? -6.498 3.810 89.411 1.00 13.49 199 TRP B C 1
ATOM 3125 O O . TRP B 1 177 ? -7.064 2.827 89.924 1.00 13.69 199 TRP B O 1
ATOM 3136 N N . LEU B 1 178 ? -5.303 4.261 89.792 1.00 14.55 200 LEU B N 1
ATOM 3137 C CA . LEU B 1 178 ? -4.519 3.620 90.831 1.00 15.75 200 LEU B CA 1
ATOM 3138 C C . LEU B 1 178 ? -3.694 4.652 91.598 1.00 15.41 200 LEU B C 1
ATOM 3139 O O . LEU B 1 178 ? -2.910 5.425 90.997 1.00 16.12 200 LEU B O 1
ATOM 3144 N N . ASN B 1 179 ? -3.858 4.640 92.918 1.00 16.46 201 ASN B N 1
ATOM 3145 C CA . ASN B 1 179 ? -3.074 5.505 93.819 1.00 17.20 201 ASN B CA 1
ATOM 3146 C C . ASN B 1 179 ? -3.019 6.958 93.341 1.00 19.67 201 ASN B C 1
ATOM 3147 O O . ASN B 1 179 ? -1.953 7.612 93.316 1.00 20.92 201 ASN B O 1
ATOM 3152 N N . GLY B 1 180 ? -4.196 7.444 92.953 1.00 21.03 202 GLY B N 1
ATOM 3153 C CA . GLY B 1 180 ? -4.391 8.846 92.590 1.00 23.45 202 GLY B CA 1
ATOM 3154 C C . GLY B 1 180 ? -4.169 9.203 91.148 1.00 22.52 202 GLY B C 1
ATOM 3155 O O . GLY B 1 180 ? -4.406 10.359 90.770 1.00 24.53 202 GLY B O 1
ATOM 3156 N N . GLU B 1 181 ? -3.731 8.237 90.337 1.00 20.77 203 GLU B N 1
ATOM 3157 C CA . GLU B 1 181 ? -3.395 8.486 88.934 1.00 20.39 203 GLU B CA 1
ATOM 3158 C C . GLU B 1 181 ? -4.356 7.768 88.005 1.00 18.54 203 GLU B C 1
ATOM 3159 O O . GLU B 1 181 ? -4.752 6.634 88.251 1.00 18.23 203 GLU B O 1
ATOM 3165 N N . LYS B 1 182 ? -4.700 8.425 86.912 1.00 16.99 204 LYS B N 1
ATOM 3166 C CA . LYS B 1 182 ? -5.494 7.804 85.868 1.00 17.47 204 LYS B CA 1
ATOM 3167 C C . LYS B 1 182 ? -4.562 6.975 85.007 1.00 19.11 204 LYS B C 1
ATOM 3168 O O . LYS B 1 182 ? -3.726 7.518 84.310 1.00 22.15 204 LYS B O 1
ATOM 3174 N N . LEU B 1 183 ? -4.736 5.659 85.030 1.00 16.76 205 LEU B N 1
ATOM 3175 C CA . LEU B 1 183 ? -3.895 4.764 84.255 1.00 16.13 205 LEU B CA 1
ATOM 3176 C C . LEU B 1 183 ? -4.212 4.835 82.771 1.00 17.26 205 LEU B C 1
ATOM 3177 O O . LEU B 1 183 ? -3.306 4.872 81.926 1.00 18.52 205 LEU B O 1
ATOM 3182 N N . PHE B 1 184 ? -5.500 4.793 82.456 1.00 17.68 206 PHE B N 1
ATOM 3183 C CA . PHE B 1 184 ? -5.973 4.867 81.083 1.00 17.19 206 PHE B CA 1
ATOM 3184 C C . PHE B 1 184 ? -7.491 4.975 81.059 1.00 16.94 206 PHE B C 1
ATOM 3185 O O . PHE B 1 184 ? -8.177 4.735 82.061 1.00 15.98 206 PHE B O 1
ATOM 3193 N N . SER B 1 185 ? -8.004 5.323 79.892 1.00 16.25 207 SER B N 1
ATOM 3194 C CA . SER B 1 185 ? -9.414 5.204 79.636 1.00 16.52 207 SER B CA 1
ATOM 3195 C C . SER B 1 185 ? -9.588 4.548 78.280 1.00 16.41 207 SER B C 1
ATOM 3196 O O . SER B 1 185 ? -8.649 4.496 77.452 1.00 17.06 207 SER B O 1
ATOM 3199 N N . PHE B 1 186 ? -10.790 4.044 78.049 1.00 14.80 208 PHE B N 1
ATOM 3200 C CA . PHE B 1 186 ? -11.149 3.493 76.751 1.00 16.43 208 PHE B CA 1
ATOM 3201 C C . PHE B 1 186 ? -12.664 3.559 76.552 1.00 17.78 208 PHE B C 1
ATOM 3202 O O . PHE B 1 186 ? -13.422 3.876 77.493 1.00 15.53 208 PHE B O 1
ATOM 3210 N N . GLN B 1 187 ? -13.096 3.282 75.329 1.00 18.49 209 GLN B N 1
ATOM 3211 C CA . GLN B 1 187 ? -14.509 3.263 74.977 1.00 17.55 209 GLN B CA 1
ATOM 3212 C C . GLN B 1 187 ? -14.846 1.882 74.435 1.00 18.40 209 GLN B C 1
ATOM 3213 O O . GLN B 1 187 ? -14.284 1.454 73.410 1.00 19.11 209 GLN B O 1
ATOM 3219 N N . GLU B 1 188 ? -15.767 1.187 75.104 1.00 17.13 210 GLU B N 1
ATOM 3220 C CA . GLU B 1 188 ? -16.215 -0.127 74.633 1.00 18.57 210 GLU B CA 1
ATOM 3221 C C . GLU B 1 188 ? -16.751 -0.086 73.188 1.00 20.56 210 GLU B C 1
ATOM 3222 O O . GLU B 1 188 ? -16.560 -1.030 72.429 1.00 20.60 210 GLU B O 1
ATOM 3228 N N . GLY B 1 189 ? -17.415 0.991 72.788 1.00 21.88 211 GLY B N 1
ATOM 3229 C CA . GLY B 1 189 ? -17.830 1.099 71.358 1.00 28.64 211 GLY B CA 1
ATOM 3230 C C . GLY B 1 189 ? -16.735 1.126 70.269 1.00 28.01 211 GLY B C 1
ATOM 3231 O O . GLY B 1 189 ? -17.024 0.903 69.085 1.00 28.43 211 GLY B O 1
ATOM 3232 N N . SER B 1 190 ? -15.486 1.368 70.658 1.00 23.63 212 SER B N 1
ATOM 3233 C CA . SER B 1 190 ? -14.468 1.834 69.722 1.00 20.63 212 SER B CA 1
ATOM 3234 C C . SER B 1 190 ? -13.938 0.727 68.817 1.00 18.82 212 SER B C 1
ATOM 3235 O O . SER B 1 190 ? -14.027 -0.467 69.108 1.00 17.66 212 SER B O 1
ATOM 3238 N N . GLU B 1 191 ? -13.361 1.137 67.707 1.00 17.14 213 GLU B N 1
ATOM 3239 C CA . GLU B 1 191 ? -12.702 0.183 66.838 1.00 17.33 213 GLU B CA 1
ATOM 3240 C C . GLU B 1 191 ? -11.547 -0.535 67.582 1.00 15.51 213 GLU B C 1
ATOM 3241 O O . GLU B 1 191 ? -11.356 -1.751 67.432 1.00 16.83 213 GLU B O 1
ATOM 3247 N N . ASP B 1 192 ? -10.782 0.223 68.351 1.00 15.19 214 ASP B N 1
ATOM 3248 C CA . ASP B 1 192 ? -9.652 -0.314 69.099 1.00 15.44 214 ASP B CA 1
ATOM 3249 C C . ASP B 1 192 ? -10.128 -1.358 70.116 1.00 15.60 214 ASP B C 1
ATOM 3250 O O . ASP B 1 192 ? -9.566 -2.445 70.215 1.00 14.48 214 ASP B O 1
ATOM 3255 N N . TRP B 1 193 ? -11.201 -1.048 70.831 1.00 15.43 215 TRP B N 1
ATOM 3256 C CA . TRP B 1 193 ? -11.751 -2.016 71.768 1.00 17.68 215 TRP B CA 1
ATOM 3257 C C . TRP B 1 193 ? -12.202 -3.286 71.065 1.00 18.22 215 TRP B C 1
ATOM 3258 O O . TRP B 1 193 ? -11.927 -4.382 71.544 1.00 17.34 215 TRP B O 1
ATOM 3269 N N . LYS B 1 194 ? -12.879 -3.142 69.920 1.00 18.43 216 LYS B N 1
ATOM 3270 C CA . LYS B 1 194 ? -13.394 -4.309 69.221 1.00 19.51 216 LYS B CA 1
ATOM 3271 C C . LYS B 1 194 ? -12.261 -5.175 68.741 1.00 19.14 216 LYS B C 1
ATOM 3272 O O . LYS B 1 194 ? -12.330 -6.394 68.857 1.00 19.78 216 LYS B O 1
ATOM 3286 N N . ARG B 1 196 ? -9.295 -5.468 70.107 1.00 18.44 218 ARG B N 1
ATOM 3287 C CA . ARG B 1 196 ? -8.715 -6.165 71.274 1.00 18.61 218 ARG B CA 1
ATOM 3288 C C . ARG B 1 196 ? -9.638 -7.296 71.762 1.00 19.57 218 ARG B C 1
ATOM 3289 O O . ARG B 1 196 ? -9.173 -8.400 72.081 1.00 18.66 218 ARG B O 1
ATOM 3297 N N . ARG B 1 197 ? -10.938 -7.020 71.783 1.00 18.76 219 ARG B N 1
ATOM 3298 C CA . ARG B 1 197 ? -11.954 -7.988 72.240 1.00 22.74 219 ARG B CA 1
ATOM 3299 C C . ARG B 1 197 ? -11.984 -9.242 71.370 1.00 26.60 219 ARG B C 1
ATOM 3300 O O . ARG B 1 197 ? -11.982 -10.364 71.892 1.00 26.49 219 ARG B O 1
ATOM 3308 N N . TYR B 1 198 ? -12.022 -9.041 70.050 1.00 27.83 220 TYR B N 1
ATOM 3309 C CA . TYR B 1 198 ? -12.414 -10.115 69.112 1.00 32.56 220 TYR B CA 1
ATOM 3310 C C . TYR B 1 198 ? -11.255 -10.799 68.405 1.00 39.56 220 TYR B C 1
ATOM 3311 O O . TYR B 1 198 ? -11.462 -11.812 67.730 1.00 51.53 220 TYR B O 1
ATOM 3320 N N . SER B 1 199 ? -10.051 -10.248 68.522 1.00 39.31 221 SER B N 1
ATOM 3321 C CA . SER B 1 199 ? -8.838 -10.921 68.016 1.00 44.23 221 SER B CA 1
ATOM 3322 C C . SER B 1 199 ? -7.799 -11.162 69.119 1.00 47.27 221 SER B C 1
ATOM 3323 O O . SER B 1 199 ? -6.824 -11.906 68.912 1.00 44.94 221 SER B O 1
ATOM 3326 N N . GLY B 1 200 ? -8.009 -10.563 70.290 1.00 40.80 222 GLY B N 1
ATOM 3327 C CA . GLY B 1 200 ? -7.200 -10.906 71.458 1.00 45.13 222 GLY B CA 1
ATOM 3328 C C . GLY B 1 200 ? -7.576 -12.285 72.004 1.00 54.64 222 GLY B C 1
ATOM 3329 O O . GLY B 1 200 ? -7.937 -13.198 71.253 1.00 48.81 222 GLY B O 1
ATOM 3330 N N . LYS B 1 201 ? -7.549 -12.422 73.323 1.00 57.42 223 LYS B N 1
ATOM 3331 C CA . LYS B 1 201 ? -7.473 -13.738 73.949 1.00 49.70 223 LYS B CA 1
ATOM 3332 C C . LYS B 1 201 ? -8.793 -14.400 74.408 1.00 42.24 223 LYS B C 1
ATOM 3333 O O . LYS B 1 201 ? -8.738 -15.281 75.254 1.00 41.99 223 LYS B O 1
ATOM 3339 N N . TRP B 1 202 ? -9.953 -14.039 73.843 1.00 47.49 224 TRP B N 1
ATOM 3340 C CA . TRP B 1 202 ? -11.261 -14.484 74.411 1.00 41.59 224 TRP B CA 1
ATOM 3341 C C . TRP B 1 202 ? -12.073 -15.545 73.623 1.00 45.40 224 TRP B C 1
ATOM 3342 O O . TRP B 1 202 ? -13.224 -15.829 73.974 1.00 35.19 224 TRP B O 1
ATOM 3353 N N . GLU B 1 203 ? -11.468 -16.153 72.599 1.00 40.24 225 GLU B N 1
ATOM 3354 C CA . GLU B 1 203 ? -12.068 -17.282 71.856 1.00 50.65 225 GLU B CA 1
ATOM 3355 C C . GLU B 1 203 ? -12.855 -18.277 72.738 1.00 49.14 225 GLU B C 1
ATOM 3356 O O . GLU B 1 203 ? -13.988 -18.641 72.402 1.00 48.95 225 GLU B O 1
ATOM 3362 N N . ALA B 1 204 ? -12.254 -18.704 73.852 1.00 45.15 226 ALA B N 1
ATOM 3363 C CA . ALA B 1 204 ? -12.867 -19.690 74.769 1.00 48.93 226 ALA B CA 1
ATOM 3364 C C . ALA B 1 204 ? -14.017 -19.132 75.607 1.00 49.95 226 ALA B C 1
ATOM 3365 O O . ALA B 1 204 ? -14.752 -19.905 76.231 1.00 43.48 226 ALA B O 1
ATOM 3367 N N . PHE B 1 205 ? -14.159 -17.803 75.624 1.00 41.46 227 PHE B N 1
ATOM 3368 C CA . PHE B 1 205 ? -15.129 -17.103 76.459 1.00 36.69 227 PHE B CA 1
ATOM 3369 C C . PHE B 1 205 ? -16.019 -16.220 75.579 1.00 34.93 227 PHE B C 1
ATOM 3370 O O . PHE B 1 205 ? -15.858 -14.991 75.508 1.00 33.27 227 PHE B O 1
ATOM 3378 N N . PRO B 1 206 ? -16.988 -16.851 74.905 1.00 30.29 228 PRO B N 1
ATOM 3379 C CA . PRO B 1 206 ? -17.800 -16.132 73.956 1.00 26.59 228 PRO B CA 1
ATOM 3380 C C . PRO B 1 206 ? -18.694 -15.117 74.627 1.00 24.13 228 PRO B C 1
ATOM 3381 O O . PRO B 1 206 ? -19.168 -14.206 73.961 1.00 21.85 228 PRO B O 1
ATOM 3385 N N . ASP B 1 207 ? -18.941 -15.281 75.931 1.00 23.38 229 ASP B N 1
ATOM 3386 C CA . ASP B 1 207 ? -19.783 -14.351 76.659 1.00 23.56 229 ASP B CA 1
ATOM 3387 C C . ASP B 1 207 ? -18.990 -13.238 77.360 1.00 19.85 229 ASP B C 1
ATOM 3388 O O . ASP B 1 207 ? -19.586 -12.396 78.019 1.00 19.33 229 ASP B O 1
ATOM 3393 N N . TYR B 1 208 ? -17.674 -13.190 77.194 1.00 19.09 230 TYR B N 1
ATOM 3394 C CA . TYR B 1 208 ? -16.914 -12.050 77.762 1.00 18.64 230 TYR B CA 1
ATOM 3395 C C . TYR B 1 208 ? -17.464 -10.709 77.261 1.00 19.15 230 TYR B C 1
ATOM 3396 O O . TYR B 1 208 ? -17.610 -10.473 76.061 1.00 18.47 230 TYR B O 1
ATOM 3405 N N . GLY B 1 209 ? -17.808 -9.832 78.187 1.00 19.51 231 GLY B N 1
ATOM 3406 C CA . GLY B 1 209 ? -18.531 -8.621 77.832 1.00 23.11 231 GLY B CA 1
ATOM 3407 C C . GLY B 1 209 ? -19.865 -8.910 77.131 1.00 22.31 231 GLY B C 1
ATOM 3408 O O . GLY B 1 209 ? -20.331 -8.113 76.353 1.00 25.68 231 GLY B O 1
ATOM 3409 N N . ILE B 1 210 ? -20.521 -10.032 77.433 1.00 30.30 232 ILE B N 1
ATOM 3410 C CA . ILE B 1 210 ? -21.849 -10.315 76.837 1.00 29.12 232 ILE B CA 1
ATOM 3411 C C . ILE B 1 210 ? -22.893 -9.244 77.218 1.00 29.07 232 ILE B C 1
ATOM 3412 O O . ILE B 1 210 ? -23.852 -9.056 76.475 1.00 29.88 232 ILE B O 1
ATOM 3417 N N . SER B 1 211 ? -22.691 -8.529 78.334 1.00 24.61 233 SER B N 1
ATOM 3418 C CA . SER B 1 211 ? -23.679 -7.566 78.844 1.00 23.02 233 SER B CA 1
ATOM 3419 C C . SER B 1 211 ? -23.046 -6.364 79.508 1.00 22.03 233 SER B C 1
ATOM 3420 O O . SER B 1 211 ? -22.087 -6.513 80.256 1.00 23.36 233 SER B O 1
ATOM 3423 N N . THR B 1 212 ? -23.641 -5.187 79.297 1.00 18.10 234 THR B N 1
ATOM 3424 C CA . THR B 1 212 ? -23.196 -3.953 79.972 1.00 17.24 234 THR B CA 1
ATOM 3425 C C . THR B 1 212 ? -23.880 -3.713 81.317 1.00 16.50 234 THR B C 1
ATOM 3426 O O . THR B 1 212 ? -23.690 -2.664 81.938 1.00 15.85 234 THR B O 1
ATOM 3430 N N . THR B 1 213 ? -24.663 -4.682 81.777 1.00 15.28 235 THR B N 1
ATOM 3431 C CA . THR B 1 213 ? -25.219 -4.647 83.130 1.00 17.36 235 THR B CA 1
ATOM 3432 C C . THR B 1 213 ? -24.879 -5.959 83.822 1.00 17.92 235 THR B C 1
ATOM 3433 O O . THR B 1 213 ? -24.946 -7.041 83.225 1.00 20.11 235 THR B O 1
ATOM 3437 N N . GLY B 1 214 ? -24.489 -5.861 85.084 1.00 15.09 236 GLY B N 1
ATOM 3438 C CA . GLY B 1 214 ? -24.244 -7.056 85.877 1.00 14.62 236 GLY B CA 1
ATOM 3439 C C . GLY B 1 214 ? -23.740 -6.736 87.260 1.00 12.73 236 GLY B C 1
ATOM 3440 O O . GLY B 1 214 ? -23.792 -5.587 87.714 1.00 12.81 236 GLY B O 1
ATOM 3441 N N . LYS B 1 215 ? -23.201 -7.764 87.908 1.00 13.80 237 LYS B N 1
ATOM 3442 C CA . LYS B 1 215 ? -22.723 -7.657 89.274 1.00 15.20 237 LYS B CA 1
ATOM 3443 C C . LYS B 1 215 ? -21.333 -7.081 89.301 1.00 13.75 237 LYS B C 1
ATOM 3444 O O . LYS B 1 215 ? -20.587 -7.188 88.330 1.00 13.02 237 LYS B O 1
ATOM 3450 N N . LEU B 1 216 ? -20.966 -6.551 90.467 1.00 14.01 238 LEU B N 1
ATOM 3451 C CA . LEU B 1 216 ? -19.615 -6.135 90.757 1.00 13.03 238 LEU B CA 1
ATOM 3452 C C . LEU B 1 216 ? -19.050 -7.241 91.655 1.00 13.26 238 LEU B C 1
ATOM 3453 O O . LEU B 1 216 ? -19.800 -7.963 92.300 1.00 14.39 238 LEU B O 1
ATOM 3458 N N . CYS B 1 217 ? -17.733 -7.411 91.666 1.00 13.68 239 CYS B N 1
ATOM 3459 C CA . CYS B 1 217 ? -17.153 -8.652 92.166 1.00 12.84 239 CYS B CA 1
ATOM 3460 C C . CYS B 1 217 ? -15.727 -8.433 92.643 1.00 14.70 239 CYS B C 1
ATOM 3461 O O . CYS B 1 217 ? -14.946 -7.724 91.987 1.00 13.33 239 CYS B O 1
ATOM 3464 N N . PHE B 1 218 ? -15.402 -9.035 93.786 1.00 14.72 240 PHE B N 1
ATOM 3465 C CA . PHE B 1 218 ? -14.018 -9.177 94.216 1.00 15.17 240 PHE B CA 1
ATOM 3466 C C . PHE B 1 218 ? -13.672 -10.657 94.176 1.00 16.50 240 PHE B C 1
ATOM 3467 O O . PHE B 1 218 ? -14.460 -11.506 94.616 1.00 15.61 240 PHE B O 1
ATOM 3475 N N . GLN B 1 219 ? -12.512 -10.967 93.608 1.00 17.70 241 GLN B N 1
ATOM 3476 C CA . GLN B 1 219 ? -12.096 -12.341 93.498 1.00 21.76 241 GLN B CA 1
ATOM 3477 C C . GLN B 1 219 ? -10.948 -12.629 94.447 1.00 24.54 241 GLN B C 1
ATOM 3478 O O . GLN B 1 219 ? -10.185 -11.734 94.806 1.00 25.24 241 GLN B O 1
ATOM 3484 N N . ASP B 1 220 ? -10.836 -13.886 94.861 1.00 27.60 242 ASP B N 1
ATOM 3485 C CA . ASP B 1 220 ? -9.594 -14.351 95.464 1.00 32.92 242 ASP B CA 1
ATOM 3486 C C . ASP B 1 220 ? -9.218 -15.713 94.898 1.00 33.73 242 ASP B C 1
ATOM 3487 O O . ASP B 1 220 ? -9.946 -16.677 95.078 1.00 39.62 242 ASP B O 1
ATOM 3492 N N . HIS B 1 221 ? -8.094 -15.755 94.181 1.00 44.04 243 HIS B N 1
ATOM 3493 C CA . HIS B 1 221 ? -7.556 -16.979 93.565 1.00 52.76 243 HIS B CA 1
ATOM 3494 C C . HIS B 1 221 ? -6.213 -17.377 94.168 1.00 57.96 243 HIS B C 1
ATOM 3495 O O . HIS B 1 221 ? -5.663 -18.422 93.815 1.00 73.49 243 HIS B O 1
ATOM 3502 N N . GLY B 1 222 ? -5.680 -16.558 95.069 1.00 52.04 244 GLY B N 1
ATOM 3503 C CA . GLY B 1 222 ? -4.375 -16.819 95.653 1.00 56.66 244 GLY B CA 1
ATOM 3504 C C . GLY B 1 222 ? -4.146 -15.994 96.900 1.00 57.38 244 GLY B C 1
ATOM 3505 O O . GLY B 1 222 ? -4.237 -14.755 96.854 1.00 63.32 244 GLY B O 1
ATOM 3506 N N . SER B 1 223 ? -3.884 -16.689 98.010 1.00 46.21 245 SER B N 1
ATOM 3507 C CA . SER B 1 223 ? -3.470 -16.078 99.281 1.00 45.90 245 SER B CA 1
ATOM 3508 C C . SER B 1 223 ? -4.599 -15.217 99.869 1.00 42.20 245 SER B C 1
ATOM 3509 O O . SER B 1 223 ? -5.742 -15.234 99.378 1.00 35.30 245 SER B O 1
ATOM 3512 N N . LYS B 1 224 ? -4.280 -14.486 100.931 1.00 34.40 246 LYS B N 1
ATOM 3513 C CA . LYS B 1 224 ? -5.240 -13.618 101.569 1.00 31.90 246 LYS B CA 1
ATOM 3514 C C . LYS B 1 224 ? -5.295 -12.299 100.823 1.00 29.55 246 LYS B C 1
ATOM 3515 O O . LYS B 1 224 ? -4.333 -11.891 100.163 1.00 29.85 246 LYS B O 1
ATOM 3521 N N . VAL B 1 225 ? -6.453 -11.663 100.869 1.00 22.72 247 VAL B N 1
ATOM 3522 C CA . VAL B 1 225 ? -6.639 -10.374 100.249 1.00 21.74 247 VAL B CA 1
ATOM 3523 C C . VAL B 1 225 ? -7.528 -9.570 101.182 1.00 19.67 247 VAL B C 1
ATOM 3524 O O . VAL B 1 225 ? -8.323 -10.143 101.934 1.00 18.26 247 VAL B O 1
ATOM 3528 N N . TYR B 1 226 ? -7.355 -8.251 101.154 1.00 19.17 248 TYR B N 1
ATOM 3529 C CA . TYR B 1 226 ? -8.045 -7.329 102.069 1.00 18.14 248 TYR B CA 1
ATOM 3530 C C . TYR B 1 226 ? -8.666 -6.168 101.297 1.00 17.46 248 TYR B C 1
ATOM 3531 O O . TYR B 1 226 ? -8.009 -5.587 100.442 1.00 17.20 248 TYR B O 1
ATOM 3540 N N . PHE B 1 227 ? -9.927 -5.862 101.587 1.00 16.14 249 PHE B N 1
ATOM 3541 C CA . PHE B 1 227 ? -10.611 -4.721 100.974 1.00 16.01 249 PHE B CA 1
ATOM 3542 C C . PHE B 1 227 ? -11.274 -3.875 102.044 1.00 15.66 249 PHE B C 1
ATOM 3543 O O . PHE B 1 227 ? -11.834 -4.415 103.007 1.00 17.01 249 PHE B O 1
ATOM 3551 N N . LYS B 1 228 ? -11.251 -2.555 101.861 1.00 14.99 250 LYS B N 1
ATOM 3552 C CA . LYS B 1 228 ? -12.016 -1.670 102.695 1.00 15.82 250 LYS B CA 1
ATOM 3553 C C . LYS B 1 228 ? -12.322 -0.394 101.927 1.00 15.79 250 LYS B C 1
ATOM 3554 O O . LYS B 1 228 ? -11.863 -0.202 100.785 1.00 14.15 250 LYS B O 1
ATOM 3560 N N . ASN B 1 229 ? -13.090 0.489 102.546 1.00 15.50 251 ASN B N 1
ATOM 3561 C CA . ASN B 1 229 ? -13.431 1.777 101.957 1.00 16.51 251 ASN B CA 1
ATOM 3562 C C . ASN B 1 229 ? -13.990 1.613 100.559 1.00 15.31 251 ASN B C 1
ATOM 3563 O O . ASN B 1 229 ? -13.579 2.305 99.633 1.00 15.58 251 ASN B O 1
ATOM 3568 N N . VAL B 1 230 ? -14.978 0.729 100.434 1.00 14.87 252 VAL B N 1
ATOM 3569 C CA . VAL B 1 230 ? -15.574 0.419 99.146 1.00 14.46 252 VAL B CA 1
ATOM 3570 C C . VAL B 1 230 ? -16.804 1.294 98.979 1.00 16.30 252 VAL B C 1
ATOM 3571 O O . VAL B 1 230 ? -17.824 1.072 99.620 1.00 18.77 252 VAL B O 1
ATOM 3575 N N . LYS B 1 231 ? -16.658 2.326 98.156 1.00 17.67 253 LYS B N 1
ATOM 3576 C CA . LYS B 1 231 ? -17.627 3.415 98.038 1.00 18.97 253 LYS B CA 1
ATOM 3577 C C . LYS B 1 231 ? -18.083 3.499 96.596 1.00 20.04 253 LYS B C 1
ATOM 3578 O O . LYS B 1 231 ? -17.260 3.462 95.695 1.00 15.68 253 LYS B O 1
ATOM 3584 N N . ILE B 1 232 ? -19.386 3.615 96.380 1.00 21.07 254 ILE B N 1
ATOM 3585 C CA . ILE B 1 232 ? -19.914 3.555 95.017 1.00 21.50 254 ILE B CA 1
ATOM 3586 C C . ILE B 1 232 ? -20.896 4.674 94.720 1.00 22.34 254 ILE B C 1
ATOM 3587 O O . ILE B 1 232 ? -21.706 5.046 95.563 1.00 20.58 254 ILE B O 1
ATOM 3592 N N . LYS B 1 233 ? -20.769 5.210 93.515 1.00 23.64 255 LYS B N 1
ATOM 3593 C CA . LYS B 1 233 ? -21.676 6.194 92.952 1.00 26.79 255 LYS B CA 1
ATOM 3594 C C . LYS B 1 233 ? -22.506 5.445 91.901 1.00 28.10 255 LYS B C 1
ATOM 3595 O O . LYS B 1 233 ? -21.964 5.001 90.894 1.00 24.49 255 LYS B O 1
ATOM 3601 N N . ASP B 1 234 ? -23.805 5.252 92.147 1.00 29.80 256 ASP B N 1
ATOM 3602 C CA . ASP B 1 234 ? -24.683 4.653 91.138 1.00 31.90 256 ASP B CA 1
ATOM 3603 C C . ASP B 1 234 ? -25.076 5.738 90.130 1.00 33.03 256 ASP B C 1
ATOM 3604 O O . ASP B 1 234 ? -25.873 6.621 90.441 1.00 32.52 256 ASP B O 1
ATOM 3609 N N . LEU B 1 235 ? -24.515 5.669 88.924 1.00 29.50 257 LEU B N 1
ATOM 3610 C CA . LEU B 1 235 ? -24.696 6.720 87.931 1.00 27.87 257 LEU B CA 1
ATOM 3611 C C . LEU B 1 235 ? -25.935 6.458 87.064 1.00 32.85 257 LEU B C 1
ATOM 3612 O O . LEU B 1 235 ? -26.416 5.326 86.955 1.00 36.44 257 LEU B O 1
ATOM 3617 N N . ASP B 1 236 ? -26.451 7.533 86.482 1.00 43.89 258 ASP B N 1
ATOM 3618 C CA . ASP B 1 236 ? -27.453 7.450 85.430 1.00 52.53 258 ASP B CA 1
ATOM 3619 C C . ASP B 1 236 ? -26.799 6.836 84.200 1.00 53.38 258 ASP B C 1
ATOM 3620 O O . ASP B 1 236 ? -25.685 7.210 83.827 1.00 47.97 258 ASP B O 1
#

Organism: Parabacteroides distasonis (strain ATCC 8503 / DSM 20701 / CIP 104284 / JCM 5825 / NCTC 11152) (NCBI:txid435591)

Radius of gyration: 26.42 Å; Cα contacts (8 Å, |Δi|>4): 1068; chains: 2; bounding box: 46×56×80 Å

InterPro domains:
  IPR010496 3-keto-alpha-glucoside-1,2-lyase/3-keto-2-hydroxy-glucal hydratase domain [PF06439] (42-255)

Solvent-accessible surface area: 20029 Å² total

Secondary structure (P-SEA, 3-state):
ccccccaaaaaaccccccccccccccccccccccccccccccccccccccbbbbcccccccccccccccccbbbbbcccccccccccccccccccccccccccccccccccccccccccccccccccccccbbbbbccccccccccccccbbbbbccccccccccccccccccccccccccccccccccbbbbbccccccbbbbccbbbbbcc/ccccccaaaaaaccccccccccccccccccccccccccccccccccccccccccccbbbbcccccccccccccccccbbbbbccccccccccccccccccccccccccccccccccccccccccccccccccccccccccccccccccccccccccbbbbbccccccccccccccccccccccccccccccccccbbbbbbbbcccbbbbccbbbbbcc